Protein AF-A0A383WKP7-F1 (afdb_monomer_lite)

Radius of gyration: 36.88 Å; chains: 1; bounding box: 105×113×104 Å

Structure (mmCIF, N/CA/C/O backbone):
data_AF-A0A383WKP7-F1
#
_entry.id   AF-A0A383WKP7-F1
#
loop_
_atom_site.group_PDB
_atom_site.id
_atom_site.type_symbol
_atom_site.label_atom_id
_atom_site.label_alt_id
_atom_site.label_comp_id
_atom_site.label_asym_id
_atom_site.label_entity_id
_atom_site.label_seq_id
_atom_site.pdbx_PDB_ins_code
_atom_site.Cartn_x
_atom_site.Cartn_y
_atom_site.Cartn_z
_atom_site.occupancy
_atom_site.B_iso_or_equiv
_atom_site.auth_seq_id
_atom_site.auth_comp_id
_atom_site.auth_asym_id
_atom_site.auth_atom_id
_atom_site.pdbx_PDB_model_num
ATOM 1 N N . MET A 1 1 ? -9.326 -21.204 -41.877 1.00 40.56 1 MET A N 1
ATOM 2 C CA . MET A 1 1 ? -9.369 -21.377 -40.405 1.00 40.56 1 MET A CA 1
ATOM 3 C C . MET A 1 1 ? -8.058 -21.864 -39.763 1.00 40.56 1 MET A C 1
ATOM 5 O O . MET A 1 1 ? -8.005 -21.895 -38.547 1.00 40.56 1 MET A O 1
ATOM 9 N N . LYS A 1 2 ? -6.982 -22.193 -40.506 1.00 33.50 2 LYS A N 1
ATOM 10 C CA . LYS A 1 2 ? -5.657 -22.497 -39.907 1.00 33.50 2 LYS A CA 1
ATOM 11 C C . LYS A 1 2 ? -4.725 -21.278 -39.758 1.00 33.50 2 LYS A C 1
ATOM 13 O O . LYS A 1 2 ? -3.767 -21.356 -39.006 1.00 33.50 2 LYS A O 1
ATOM 18 N N . ALA A 1 3 ? -5.029 -20.160 -40.424 1.00 31.83 3 ALA A N 1
ATOM 19 C CA . ALA A 1 3 ? -4.206 -18.945 -40.403 1.00 31.83 3 ALA A CA 1
ATOM 20 C C . ALA A 1 3 ? -4.342 -18.105 -39.116 1.00 31.83 3 ALA A C 1
ATOM 22 O O . ALA A 1 3 ? -3.461 -17.318 -38.825 1.00 31.83 3 ALA A O 1
ATOM 23 N N . THR A 1 4 ? -5.393 -18.296 -38.312 1.00 40.47 4 THR A N 1
ATOM 24 C CA . THR A 1 4 ? -5.644 -17.479 -37.10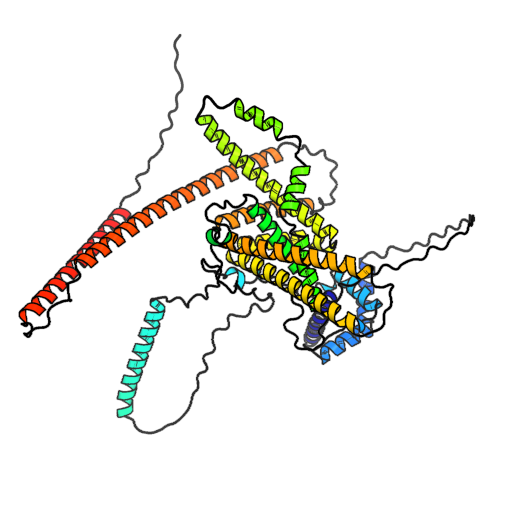8 1.00 40.47 4 THR A CA 1
ATOM 25 C C . THR A 1 4 ? -4.947 -17.994 -35.847 1.00 40.47 4 THR A C 1
ATOM 27 O O . THR A 1 4 ? -4.877 -17.278 -34.858 1.00 40.47 4 THR A O 1
ATOM 30 N N . ARG A 1 5 ? -4.438 -19.235 -35.850 1.00 39.25 5 ARG A N 1
ATOM 31 C CA . ARG A 1 5 ? -3.786 -19.833 -34.672 1.00 39.25 5 ARG A CA 1
ATOM 32 C C . ARG A 1 5 ? -2.293 -19.498 -34.595 1.00 39.25 5 ARG A C 1
ATOM 34 O O . ARG A 1 5 ? -1.808 -19.206 -33.513 1.00 39.25 5 ARG A O 1
ATOM 41 N N . ALA A 1 6 ? -1.611 -19.472 -35.742 1.00 36.59 6 ALA A N 1
ATOM 42 C CA . ALA A 1 6 ? -0.214 -19.039 -35.833 1.00 36.59 6 ALA A CA 1
ATOM 43 C C . ALA A 1 6 ? -0.058 -17.544 -35.502 1.00 36.59 6 ALA A C 1
ATOM 45 O O . ALA A 1 6 ? 0.898 -17.154 -34.843 1.00 36.59 6 ALA A O 1
ATOM 46 N N . ASP A 1 7 ? -1.046 -16.736 -35.892 1.00 43.38 7 ASP A N 1
ATOM 47 C CA . ASP A 1 7 ? -1.093 -15.300 -35.598 1.00 43.38 7 ASP A CA 1
ATOM 48 C C . ASP A 1 7 ? -1.329 -15.038 -34.098 1.00 43.38 7 ASP A C 1
ATOM 50 O O . ASP A 1 7 ? -0.705 -14.167 -33.497 1.00 43.38 7 ASP A O 1
ATOM 54 N N . ALA A 1 8 ? -2.164 -15.860 -33.449 1.00 43.72 8 ALA A N 1
ATOM 55 C CA . ALA A 1 8 ? -2.389 -15.799 -32.005 1.00 43.72 8 ALA A CA 1
ATOM 56 C C . ALA A 1 8 ? -1.142 -16.205 -31.198 1.00 43.72 8 ALA A C 1
ATOM 58 O O . ALA A 1 8 ? -0.830 -15.554 -30.205 1.00 43.72 8 ALA A O 1
ATOM 59 N N . GLU A 1 9 ? -0.408 -17.233 -31.637 1.00 46.22 9 GLU A N 1
ATOM 60 C CA . GLU A 1 9 ? 0.849 -17.651 -31.001 1.00 46.22 9 GLU A CA 1
ATOM 61 C C . GLU A 1 9 ? 1.941 -16.586 -31.176 1.00 46.22 9 GLU A C 1
ATOM 63 O O . GLU A 1 9 ? 2.545 -16.184 -30.186 1.00 46.22 9 GLU A O 1
ATOM 68 N N . GLN A 1 10 ? 2.125 -16.030 -32.381 1.00 45.12 10 GLN A N 1
ATOM 69 C CA . GLN A 1 10 ? 3.071 -14.928 -32.606 1.00 45.12 10 GLN A CA 1
ATOM 70 C C . GLN A 1 10 ? 2.718 -13.674 -31.797 1.00 45.12 10 GLN A C 1
ATOM 72 O O . GLN A 1 10 ? 3.609 -13.052 -31.220 1.00 45.12 10 GLN A O 1
ATOM 77 N N . THR A 1 11 ? 1.431 -13.335 -31.692 1.00 47.03 11 THR A N 1
ATOM 78 C CA . THR A 1 11 ? 0.949 -12.212 -30.872 1.00 47.03 11 THR A CA 1
ATOM 79 C C . THR A 1 11 ? 1.219 -12.458 -29.389 1.00 47.03 11 THR A C 1
ATOM 81 O O . THR A 1 11 ? 1.762 -11.588 -28.712 1.00 47.03 11 THR A O 1
ATOM 84 N N . GLN A 1 12 ? 0.912 -13.658 -28.882 1.00 51.59 12 GLN A N 1
ATOM 85 C CA . GLN A 1 12 ? 1.148 -14.039 -27.485 1.00 51.59 12 GLN A CA 1
ATOM 86 C C . GLN A 1 12 ? 2.639 -14.050 -27.137 1.00 51.59 12 GLN A C 1
ATOM 88 O O . GLN A 1 12 ? 3.029 -13.777 -26.005 1.00 51.59 12 GLN A O 1
ATOM 93 N N . GLN A 1 13 ? 3.480 -14.346 -28.117 1.00 49.84 13 GLN A N 1
ATOM 94 C CA . GLN A 1 13 ? 4.916 -14.409 -27.946 1.00 49.84 13 GLN A CA 1
ATOM 95 C C . GLN A 1 13 ? 5.560 -13.027 -28.020 1.00 49.84 13 GLN A C 1
ATOM 97 O O . GLN A 1 13 ? 6.364 -12.696 -27.155 1.00 49.84 13 GLN A O 1
ATOM 102 N N . MET A 1 14 ? 5.128 -12.185 -28.963 1.00 48.84 14 MET A N 1
ATOM 103 C CA . MET A 1 14 ? 5.460 -10.762 -29.013 1.00 48.84 14 MET A CA 1
ATOM 104 C C . MET A 1 14 ? 5.082 -10.065 -27.697 1.00 48.84 14 MET A C 1
ATOM 106 O O . MET A 1 14 ? 5.882 -9.285 -27.182 1.00 48.84 14 MET A O 1
ATOM 110 N N . MET A 1 15 ? 3.954 -10.441 -27.073 1.00 50.56 15 MET A N 1
ATOM 111 C CA . MET A 1 15 ? 3.582 -9.917 -25.755 1.00 50.56 15 MET A CA 1
ATOM 112 C C . MET A 1 15 ? 4.623 -10.180 -24.665 1.00 50.56 15 MET A C 1
ATOM 114 O O . MET A 1 15 ? 4.900 -9.320 -23.831 1.00 50.56 15 MET A O 1
ATOM 118 N N . ARG A 1 16 ? 5.235 -11.368 -24.667 1.00 56.25 16 ARG A N 1
ATOM 119 C CA . ARG A 1 16 ? 6.228 -11.746 -23.651 1.00 56.25 16 ARG A CA 1
ATOM 120 C C . ARG A 1 16 ? 7.567 -11.043 -23.838 1.00 56.25 16 ARG A C 1
ATOM 122 O O . ARG A 1 16 ? 8.306 -10.904 -22.868 1.00 56.25 16 ARG A O 1
ATOM 129 N N . ILE A 1 17 ? 7.901 -10.641 -25.065 1.00 53.47 17 ILE A N 1
ATOM 130 C CA . ILE A 1 17 ? 9.119 -9.873 -25.367 1.00 53.47 17 ILE A CA 1
ATOM 131 C C . ILE A 1 17 ? 8.950 -8.432 -24.883 1.00 53.47 17 ILE A C 1
ATOM 133 O O . ILE A 1 17 ? 9.816 -7.889 -24.204 1.00 53.47 17 ILE A O 1
ATOM 137 N N . LEU A 1 18 ? 7.799 -7.833 -25.182 1.00 50.62 18 LEU A N 1
ATOM 138 C CA . LEU A 1 18 ? 7.511 -6.437 -24.868 1.00 50.62 18 LEU A CA 1
ATOM 139 C C . LEU A 1 18 ? 7.322 -6.197 -23.367 1.00 50.62 18 LEU A C 1
ATOM 141 O O . LEU A 1 18 ? 7.788 -5.177 -22.865 1.00 50.62 18 LEU A O 1
ATOM 145 N N . LYS A 1 19 ? 6.704 -7.147 -22.641 1.00 52.16 19 LYS A N 1
ATOM 146 C CA . LYS A 1 19 ? 6.521 -7.047 -21.181 1.00 52.16 19 LYS A CA 1
ATOM 147 C C . LYS A 1 19 ? 7.882 -6.918 -20.489 1.00 52.16 19 LYS A C 1
ATOM 149 O O . LYS A 1 19 ? 8.056 -6.090 -19.607 1.00 52.16 19 LYS A O 1
ATOM 154 N N . ARG A 1 20 ? 8.868 -7.673 -20.980 1.00 52.56 20 ARG A N 1
ATOM 155 C CA . ARG A 1 20 ? 10.214 -7.755 -20.399 1.00 52.56 20 ARG A CA 1
ATOM 156 C C . ARG A 1 20 ? 11.150 -6.623 -20.806 1.00 52.56 20 ARG A C 1
ATOM 158 O O . ARG A 1 20 ? 12.014 -6.245 -20.030 1.00 52.56 20 ARG A O 1
ATOM 165 N N . LEU A 1 21 ? 10.949 -6.043 -21.985 1.00 48.88 21 LEU A N 1
ATOM 166 C CA . LEU A 1 21 ? 11.633 -4.815 -22.398 1.00 48.88 21 LEU A CA 1
ATOM 167 C C . LEU A 1 21 ? 11.246 -3.609 -21.537 1.00 48.88 21 LEU A C 1
ATOM 169 O O . LEU A 1 21 ? 12.100 -2.794 -21.203 1.00 48.88 21 LEU A O 1
ATOM 173 N N . HIS A 1 22 ? 9.971 -3.516 -21.156 1.00 49.91 22 HIS A N 1
ATOM 174 C CA . HIS A 1 22 ? 9.488 -2.465 -20.262 1.00 49.91 22 HIS A CA 1
ATOM 175 C C . HIS A 1 22 ? 10.091 -2.592 -18.851 1.00 49.91 22 HIS A C 1
ATOM 177 O O . HIS A 1 22 ? 10.490 -1.594 -18.264 1.00 49.91 22 HIS A O 1
ATOM 183 N N . GLU A 1 23 ? 10.259 -3.821 -18.354 1.00 50.38 23 GLU A N 1
ATOM 184 C CA . GLU A 1 23 ? 10.885 -4.120 -17.054 1.00 50.38 23 GLU A CA 1
ATOM 185 C C . GLU A 1 23 ? 12.401 -3.814 -17.007 1.00 50.38 23 GLU A C 1
ATOM 187 O O . GLU A 1 23 ? 12.974 -3.721 -15.924 1.00 50.38 23 GLU A O 1
ATOM 192 N N . GLN A 1 24 ? 13.066 -3.643 -18.158 1.00 49.78 24 GLN A N 1
ATOM 193 C CA . GLN A 1 24 ? 14.519 -3.427 -18.258 1.00 49.78 24 GLN A CA 1
ATOM 194 C C . GLN A 1 24 ? 14.934 -1.974 -18.580 1.00 49.78 24 GLN A C 1
ATOM 196 O O . GLN A 1 24 ? 16.119 -1.655 -18.504 1.00 49.78 24 GLN A O 1
ATOM 201 N N . GLY A 1 25 ? 13.995 -1.085 -18.927 1.00 44.09 25 GLY A N 1
ATOM 202 C CA . GLY A 1 25 ? 14.273 0.261 -19.461 1.00 44.09 25 GLY A CA 1
ATOM 203 C C . GLY A 1 25 ? 14.543 1.390 -18.449 1.00 44.09 25 GLY A C 1
ATOM 204 O O . GLY A 1 25 ? 14.561 2.548 -18.850 1.00 44.09 25 GLY A O 1
ATOM 205 N N . GLY A 1 26 ? 14.741 1.103 -17.158 1.00 40.94 26 GLY A N 1
ATOM 206 C CA . GLY A 1 26 ? 14.854 2.118 -16.089 1.00 40.94 26 GLY A CA 1
ATOM 207 C C . GLY A 1 26 ? 16.195 2.864 -15.959 1.00 40.94 26 GLY A C 1
ATOM 208 O O . GLY A 1 26 ? 16.378 3.622 -15.011 1.00 40.94 26 GLY A O 1
ATOM 209 N N . LEU A 1 27 ? 17.152 2.676 -16.869 1.00 49.94 27 LEU A N 1
ATOM 210 C CA . LEU A 1 27 ? 18.504 3.234 -16.747 1.00 49.94 27 LEU A CA 1
ATOM 211 C C . LEU A 1 27 ? 18.826 4.172 -17.909 1.00 49.94 27 LEU A C 1
ATOM 213 O O . LEU A 1 27 ? 19.258 3.694 -18.949 1.00 49.94 27 LEU A O 1
ATOM 217 N N . GLU A 1 28 ? 18.703 5.488 -17.692 1.00 44.12 28 GLU A N 1
ATOM 218 C CA . GLU A 1 28 ? 19.678 6.471 -18.192 1.00 44.12 28 GLU A CA 1
ATOM 219 C C . GLU A 1 28 ? 19.448 7.883 -17.621 1.00 44.12 28 GLU A C 1
ATOM 221 O O . GLU A 1 28 ? 18.592 8.639 -18.067 1.00 44.12 28 GLU A O 1
ATOM 226 N N . ASP A 1 29 ? 20.298 8.263 -16.662 1.00 41.41 29 ASP A N 1
ATOM 227 C CA . ASP A 1 29 ? 20.628 9.660 -16.366 1.00 41.41 29 ASP A CA 1
ATOM 228 C C . ASP A 1 29 ? 22.160 9.755 -16.271 1.00 41.41 29 ASP A C 1
ATOM 230 O O . ASP A 1 29 ? 22.778 9.842 -15.208 1.00 41.41 29 ASP A O 1
ATOM 234 N N . GLN A 1 30 ? 22.808 9.612 -17.428 1.00 44.53 30 GLN A N 1
ATOM 235 C CA . GLN A 1 30 ? 24.245 9.818 -17.586 1.00 44.53 30 GLN A CA 1
ATOM 236 C C . GLN A 1 30 ? 24.473 10.985 -18.550 1.00 44.53 30 GLN A C 1
ATOM 238 O O . GLN A 1 30 ? 25.020 10.834 -19.641 1.00 44.53 30 GLN A O 1
ATOM 243 N N . GLN A 1 31 ? 24.041 12.184 -18.138 1.00 39.03 31 GLN A N 1
ATOM 244 C CA . GLN A 1 31 ? 24.441 13.406 -18.827 1.00 39.03 31 GLN A CA 1
ATOM 245 C C . GLN A 1 31 ? 25.929 13.679 -18.618 1.00 39.03 31 GLN A C 1
ATOM 247 O O . GLN A 1 31 ? 26.456 13.835 -17.516 1.00 39.03 31 GLN A O 1
ATOM 252 N N . GLN A 1 32 ? 26.583 13.709 -19.768 1.00 39.31 32 GLN A N 1
ATOM 253 C CA . GLN A 1 32 ? 27.992 13.901 -19.998 1.00 39.31 32 GLN A CA 1
ATOM 254 C C . GLN A 1 32 ? 28.460 15.278 -19.524 1.00 39.31 32 GLN A C 1
ATOM 256 O O . GLN A 1 32 ? 27.892 16.321 -19.851 1.00 39.31 32 GLN A O 1
ATOM 261 N N . HIS A 1 33 ? 29.595 15.259 -18.831 1.00 33.72 33 HIS A N 1
ATOM 262 C CA . HIS A 1 33 ? 30.528 16.371 -18.755 1.00 33.72 33 HIS A CA 1
ATOM 263 C C . HIS A 1 33 ? 30.828 16.898 -20.168 1.00 33.72 33 HIS A C 1
ATOM 265 O O . HIS A 1 33 ? 31.503 16.236 -20.956 1.00 33.72 33 HIS A O 1
ATOM 271 N N . ARG A 1 34 ? 30.370 18.114 -20.467 1.00 33.56 34 ARG A N 1
ATOM 272 C CA . ARG A 1 34 ? 30.856 18.911 -21.596 1.00 33.56 34 ARG A CA 1
ATOM 273 C C . ARG A 1 34 ? 32.040 19.754 -21.101 1.00 33.56 34 ARG A C 1
ATOM 275 O O . ARG A 1 34 ? 31.866 20.462 -20.108 1.00 33.56 34 ARG A O 1
ATOM 282 N N . PRO A 1 35 ? 33.235 19.686 -21.709 1.00 41.59 35 PRO A N 1
ATOM 283 C CA . PRO A 1 35 ? 34.255 20.691 -21.472 1.00 41.59 35 PRO A CA 1
ATOM 284 C C . PRO A 1 35 ? 33.890 21.953 -22.260 1.00 41.59 35 PRO A C 1
ATOM 286 O O . PRO A 1 35 ? 33.560 21.887 -23.445 1.00 41.59 35 PRO A O 1
ATOM 289 N N . ASP A 1 36 ? 33.922 23.085 -21.563 1.00 42.41 36 ASP A N 1
ATOM 290 C CA . ASP A 1 36 ? 33.843 24.414 -22.150 1.00 42.41 36 ASP A CA 1
ATOM 291 C C . ASP A 1 36 ? 35.024 24.621 -23.096 1.00 42.41 36 ASP A C 1
ATOM 293 O O . ASP A 1 36 ? 36.178 24.564 -22.670 1.00 42.41 36 ASP A O 1
ATOM 297 N N . ASP A 1 37 ? 34.728 24.912 -24.360 1.00 41.09 37 ASP A N 1
ATOM 298 C CA . ASP A 1 37 ? 35.684 25.543 -25.254 1.00 41.09 37 ASP A CA 1
ATOM 299 C C . ASP A 1 37 ? 35.073 26.782 -25.900 1.00 41.09 37 ASP A C 1
ATOM 301 O O . ASP A 1 37 ? 33.884 26.872 -26.215 1.00 41.09 37 ASP A O 1
ATOM 305 N N . SER A 1 38 ? 35.938 27.778 -25.997 1.00 49.09 38 SER A N 1
ATOM 306 C CA . SER A 1 38 ? 35.622 29.189 -26.132 1.00 49.09 38 SER A CA 1
ATOM 307 C C . SER A 1 38 ? 35.636 29.639 -27.596 1.00 49.09 38 SER A C 1
ATOM 309 O O . SER A 1 38 ? 36.476 29.198 -28.369 1.00 49.09 38 SER A O 1
ATOM 311 N N . SER A 1 39 ? 34.812 30.648 -27.896 1.00 44.66 39 SER A N 1
ATOM 312 C CA . SER A 1 39 ? 35.064 31.718 -28.881 1.00 44.66 39 SER A CA 1
ATOM 313 C C . SER A 1 39 ? 35.123 31.371 -30.379 1.00 44.66 39 SER A C 1
ATOM 315 O O . SER A 1 39 ? 36.125 30.872 -30.871 1.00 44.66 39 SER A O 1
ATOM 317 N N . SER A 1 40 ? 34.152 31.874 -31.154 1.00 41.34 40 SER A N 1
ATOM 318 C CA . SER A 1 40 ? 34.444 32.580 -32.417 1.00 41.34 40 SER A CA 1
ATOM 319 C C . SER A 1 40 ? 33.223 33.340 -32.938 1.00 41.34 40 SER A C 1
ATOM 321 O O . SER A 1 40 ? 32.157 32.780 -33.170 1.00 41.34 40 SER A O 1
ATOM 323 N N . SER A 1 41 ? 33.433 34.632 -33.161 1.00 46.44 41 SER A N 1
ATOM 324 C CA . SER A 1 41 ? 32.618 35.564 -33.936 1.00 46.44 41 SER A CA 1
ATOM 325 C C . SER A 1 41 ? 32.352 35.103 -35.374 1.00 46.44 41 SER A C 1
ATOM 327 O O . SER A 1 41 ? 33.246 34.552 -36.014 1.00 46.44 41 SER A O 1
ATOM 329 N N . GLY A 1 42 ? 31.185 35.458 -35.916 1.00 41.72 42 GLY A N 1
ATOM 330 C CA . GLY A 1 42 ? 30.880 35.330 -37.342 1.00 41.72 42 GLY A CA 1
ATOM 331 C C . GLY A 1 42 ? 29.544 35.972 -37.700 1.00 41.72 42 GLY A C 1
ATOM 332 O O . GLY A 1 42 ? 28.505 35.330 -37.637 1.00 41.72 42 GLY A O 1
ATOM 333 N N . VAL A 1 43 ? 29.588 37.259 -38.042 1.00 49.12 43 VAL A N 1
ATOM 334 C CA . VAL A 1 43 ? 28.499 38.004 -38.687 1.00 49.12 43 VAL A CA 1
ATOM 335 C C . VAL A 1 43 ? 28.397 37.530 -40.139 1.00 49.12 43 VAL A C 1
ATOM 337 O O . VAL A 1 43 ? 29.406 37.535 -40.840 1.00 49.12 43 VAL A O 1
ATOM 340 N N . GLY A 1 44 ? 27.198 37.162 -40.590 1.00 41.53 44 GLY A N 1
ATOM 341 C CA . GLY A 1 44 ? 26.923 36.820 -41.985 1.00 41.53 44 GLY A CA 1
ATOM 342 C C . GLY A 1 44 ? 25.427 36.670 -42.243 1.00 41.53 44 GLY A C 1
ATOM 343 O O . GLY A 1 44 ? 24.846 35.637 -41.931 1.00 41.53 44 GLY A O 1
ATOM 344 N N . SER A 1 45 ? 24.822 37.735 -42.771 1.00 48.62 45 SER A N 1
ATOM 345 C CA . SER A 1 45 ? 23.519 37.724 -43.442 1.00 48.62 45 SER A CA 1
ATOM 346 C C . SER A 1 45 ? 23.613 36.997 -44.782 1.00 48.62 45 SER A C 1
ATOM 348 O O . SER A 1 45 ? 24.619 37.179 -45.456 1.00 48.62 45 SER A O 1
ATOM 350 N N . GLU A 1 46 ? 22.550 36.280 -45.157 1.00 44.81 46 GLU A N 1
ATOM 351 C CA . GLU A 1 46 ? 22.033 35.986 -46.517 1.00 44.81 46 GLU A CA 1
ATOM 352 C C . GLU A 1 46 ? 20.927 34.929 -46.316 1.00 44.81 46 GLU A C 1
ATOM 354 O O . GLU A 1 46 ? 21.187 33.817 -45.871 1.00 44.81 46 GLU A O 1
ATOM 359 N N . ASP A 1 47 ? 19.659 35.326 -46.211 1.00 49.50 47 ASP A N 1
ATOM 360 C CA . ASP A 1 47 ? 18.694 35.489 -47.312 1.00 49.50 47 ASP A CA 1
ATOM 361 C C . ASP A 1 47 ? 18.680 34.299 -48.288 1.00 49.50 47 ASP A C 1
ATOM 363 O O . ASP A 1 47 ? 19.602 34.088 -49.071 1.00 49.50 47 ASP A O 1
ATOM 367 N N . GLY A 1 48 ? 17.619 33.497 -48.194 1.00 43.91 48 GLY A N 1
ATOM 368 C CA . GLY A 1 48 ? 17.474 32.222 -48.890 1.00 43.91 48 GLY A CA 1
ATOM 369 C C . GLY A 1 48 ? 16.171 31.532 -48.507 1.00 43.91 48 GLY A C 1
ATOM 370 O O . GLY A 1 48 ? 16.169 30.477 -47.882 1.00 43.91 48 GLY A O 1
ATOM 371 N N . SER A 1 49 ? 15.052 32.179 -48.836 1.00 52.31 49 SER A N 1
ATOM 372 C CA . SER A 1 49 ? 13.714 31.589 -48.769 1.00 52.31 49 SER A CA 1
ATOM 373 C C . SER A 1 49 ? 13.560 30.493 -49.828 1.00 52.31 49 SER A C 1
ATOM 375 O O . SER A 1 49 ? 13.312 30.798 -50.991 1.00 52.31 49 SER A O 1
ATOM 377 N N . GLU A 1 50 ? 13.606 29.228 -49.418 1.00 44.09 50 GLU A N 1
ATOM 378 C CA . GLU A 1 50 ? 12.931 28.139 -50.128 1.00 44.09 50 GLU A CA 1
ATOM 379 C C . GLU A 1 50 ? 11.977 27.442 -49.158 1.00 44.09 50 GLU A C 1
ATOM 381 O O . GLU A 1 50 ? 12.365 26.678 -48.277 1.00 44.09 50 GLU A O 1
ATOM 386 N N . ALA A 1 51 ? 10.694 27.768 -49.309 1.00 48.56 51 ALA A N 1
ATOM 387 C CA . ALA A 1 51 ? 9.586 27.117 -48.634 1.00 48.56 51 ALA A CA 1
ATOM 388 C C . ALA A 1 51 ? 9.428 25.687 -49.176 1.00 48.56 51 ALA A C 1
ATOM 390 O O . ALA A 1 51 ? 8.625 25.423 -50.073 1.00 48.56 51 ALA A O 1
ATOM 391 N N . GLY A 1 52 ? 10.210 24.760 -48.626 1.00 42.09 52 GLY A N 1
ATOM 392 C CA . GLY A 1 52 ? 9.919 23.337 -48.676 1.00 42.09 52 GLY A CA 1
ATOM 393 C C . GLY A 1 52 ? 8.737 23.055 -47.757 1.00 42.09 52 GLY A C 1
ATOM 394 O O . GLY A 1 52 ? 8.874 23.059 -46.540 1.00 42.09 52 GLY A O 1
ATOM 395 N N . SER A 1 53 ? 7.561 22.858 -48.348 1.00 47.53 53 SER A N 1
ATOM 396 C CA . SER A 1 53 ? 6.379 22.325 -47.675 1.00 47.53 53 SER A CA 1
ATOM 397 C C . SER A 1 53 ? 6.665 20.879 -47.259 1.00 47.53 53 SER A C 1
ATOM 399 O O . SER A 1 53 ? 6.251 19.943 -47.944 1.00 47.53 53 SER A O 1
ATOM 401 N N . GLU A 1 54 ? 7.386 20.692 -46.155 1.00 47.16 54 GLU A N 1
ATOM 402 C CA . GLU A 1 54 ? 7.365 19.446 -45.398 1.00 47.16 54 GLU A CA 1
ATOM 403 C C . GLU A 1 54 ? 5.929 19.281 -44.906 1.00 47.16 54 GLU A C 1
ATOM 405 O O . GLU A 1 54 ? 5.490 19.926 -43.955 1.00 47.16 54 GLU A O 1
ATOM 410 N N . GLY A 1 55 ? 5.142 18.521 -45.668 1.00 50.91 55 GLY A N 1
ATOM 411 C CA . GLY A 1 55 ? 3.795 18.170 -45.266 1.00 50.91 55 GLY A CA 1
ATOM 412 C C . GLY A 1 55 ? 3.896 17.507 -43.906 1.00 50.91 55 GLY A C 1
ATOM 413 O O . GLY A 1 55 ? 4.576 16.491 -43.783 1.00 50.91 55 GLY A O 1
ATOM 414 N N . GLU A 1 56 ? 3.250 18.100 -42.903 1.00 48.72 56 GLU A N 1
ATOM 415 C CA . GLU A 1 56 ? 2.971 17.444 -41.634 1.00 48.72 56 GLU A CA 1
ATOM 416 C C . GLU A 1 56 ? 2.265 16.126 -41.960 1.00 48.72 56 GLU A C 1
ATOM 418 O O . GLU A 1 56 ? 1.050 16.068 -42.173 1.00 48.72 56 GLU A O 1
ATOM 423 N N . GLU A 1 57 ? 3.046 15.054 -42.076 1.00 53.38 57 GLU A N 1
ATOM 424 C CA . GLU A 1 57 ? 2.534 13.702 -42.086 1.00 53.38 57 GLU A CA 1
ATOM 425 C C . GLU A 1 57 ? 1.843 13.530 -40.740 1.00 53.38 57 GLU A C 1
ATOM 427 O O . GLU A 1 57 ? 2.479 13.370 -39.698 1.00 53.38 57 GLU A O 1
ATOM 432 N N . GLY A 1 58 ? 0.515 13.664 -40.756 1.00 53.31 58 GLY A N 1
ATOM 433 C CA . GLY A 1 58 ? -0.291 13.564 -39.553 1.00 53.31 58 GLY A CA 1
ATOM 434 C C . GLY A 1 58 ? 0.025 12.269 -38.794 1.00 53.31 58 GLY A C 1
ATOM 435 O O . GLY A 1 58 ? 0.467 11.288 -39.396 1.00 53.31 58 GLY A O 1
ATOM 436 N N . PRO A 1 59 ? -0.250 12.211 -37.482 1.00 55.22 59 PRO A N 1
ATOM 437 C CA . PRO A 1 59 ? 0.159 11.112 -36.595 1.00 55.22 59 PRO A CA 1
ATOM 438 C C . PRO A 1 59 ? -0.241 9.704 -37.084 1.00 55.22 59 PRO A C 1
ATOM 440 O O . PRO A 1 59 ? 0.384 8.711 -36.718 1.00 55.22 59 PRO A O 1
ATOM 443 N N . ALA A 1 60 ? -1.246 9.603 -37.960 1.00 55.41 60 ALA A N 1
ATOM 444 C CA . ALA A 1 60 ? -1.644 8.363 -38.622 1.00 55.41 60 ALA A CA 1
ATOM 445 C C . ALA A 1 60 ? -0.635 7.843 -39.676 1.00 55.41 60 ALA A C 1
ATOM 447 O O . ALA A 1 60 ? -0.477 6.630 -39.811 1.00 55.41 60 ALA A O 1
ATOM 448 N N . ALA A 1 61 ? 0.057 8.720 -40.411 1.00 61.72 61 ALA A N 1
ATOM 449 C CA . ALA A 1 61 ? 1.063 8.339 -41.409 1.00 61.72 61 ALA A CA 1
ATOM 450 C C . ALA A 1 61 ? 2.365 7.856 -40.743 1.00 61.72 61 ALA A C 1
ATOM 452 O O . ALA A 1 61 ? 2.880 6.794 -41.102 1.00 61.72 61 ALA A O 1
ATOM 453 N N . ALA A 1 62 ? 2.804 8.540 -39.679 1.00 61.84 62 ALA A N 1
ATOM 454 C CA . ALA A 1 62 ? 3.916 8.094 -38.837 1.00 61.84 62 ALA A CA 1
ATOM 455 C C . ALA A 1 62 ? 3.653 6.706 -38.210 1.00 61.84 62 ALA A C 1
ATOM 457 O O . ALA A 1 62 ? 4.547 5.859 -38.157 1.00 61.84 62 ALA A O 1
ATOM 458 N N . ALA A 1 63 ? 2.406 6.423 -37.808 1.00 59.78 63 ALA A N 1
ATOM 459 C CA . ALA A 1 63 ? 2.005 5.116 -37.284 1.00 59.78 63 ALA A CA 1
ATOM 460 C C . ALA A 1 63 ? 2.079 3.994 -38.343 1.00 59.78 63 ALA A C 1
ATOM 462 O O . ALA A 1 63 ? 2.595 2.908 -38.065 1.00 59.78 63 ALA A O 1
ATOM 463 N N . ALA A 1 64 ? 1.628 4.246 -39.575 1.00 72.31 64 ALA A N 1
ATOM 464 C CA . ALA A 1 64 ? 1.711 3.263 -40.662 1.00 72.31 64 ALA A CA 1
ATOM 465 C C . ALA A 1 64 ? 3.166 2.934 -41.055 1.00 72.31 64 ALA A C 1
ATOM 467 O O . ALA A 1 64 ? 3.478 1.791 -41.402 1.00 72.31 64 ALA A O 1
ATOM 468 N N . GLY A 1 65 ? 4.073 3.914 -40.958 1.00 77.56 65 GLY A N 1
ATOM 469 C CA . GLY A 1 65 ? 5.507 3.704 -41.168 1.00 77.56 65 GLY A CA 1
ATOM 470 C C . GLY A 1 65 ? 6.130 2.737 -40.156 1.00 77.56 65 GLY A C 1
ATOM 471 O O . GLY A 1 65 ? 7.022 1.963 -40.505 1.00 77.56 65 GLY A O 1
ATOM 472 N N . LEU A 1 66 ? 5.621 2.723 -38.923 1.00 72.06 66 LEU A N 1
ATOM 473 C CA . LEU A 1 66 ? 6.191 1.951 -37.822 1.00 72.06 66 LEU A CA 1
ATOM 474 C C . LEU A 1 66 ? 5.800 0.466 -37.833 1.00 72.06 66 LEU A C 1
ATOM 476 O O . LEU A 1 66 ? 6.659 -0.378 -37.590 1.00 72.06 66 LEU A O 1
ATOM 480 N N . ASP A 1 67 ? 4.565 0.119 -38.212 1.00 75.62 67 ASP A N 1
ATOM 481 C CA . ASP A 1 67 ? 4.172 -1.295 -38.398 1.00 75.62 67 ASP A CA 1
ATOM 482 C C . ASP A 1 67 ? 4.933 -1.924 -39.564 1.00 75.62 67 ASP A C 1
ATOM 484 O O . ASP A 1 67 ? 5.394 -3.065 -39.506 1.00 75.62 67 ASP A O 1
ATOM 488 N N . 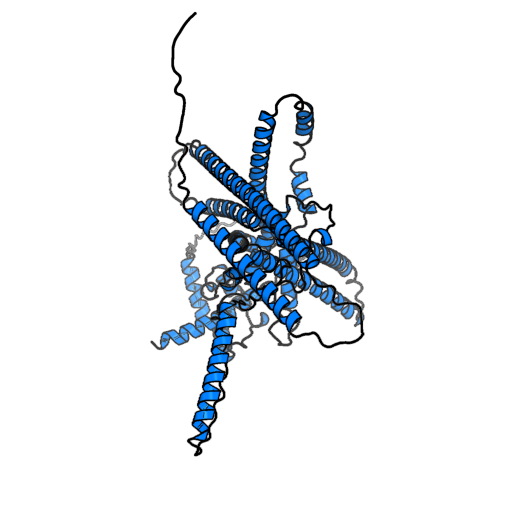LYS A 1 68 ? 5.105 -1.139 -40.632 1.00 85.25 68 LYS A N 1
ATOM 489 C CA . LYS A 1 68 ? 5.911 -1.529 -41.782 1.00 85.25 68 LYS A CA 1
ATOM 490 C C . LYS A 1 68 ? 7.370 -1.736 -41.379 1.00 85.25 68 LYS A C 1
ATOM 492 O O . LYS A 1 68 ? 7.982 -2.690 -41.847 1.00 85.25 68 LYS A O 1
ATOM 497 N N . TRP A 1 69 ? 7.907 -0.892 -40.499 1.00 87.31 69 TRP A N 1
ATOM 498 C CA . TRP A 1 69 ? 9.254 -1.059 -39.961 1.00 87.31 69 TRP A CA 1
ATOM 499 C C . TRP A 1 69 ? 9.377 -2.319 -39.094 1.00 87.31 69 TRP A C 1
ATOM 501 O O . TRP A 1 69 ? 10.288 -3.102 -39.334 1.00 87.31 69 TRP A O 1
ATOM 511 N N . LEU A 1 70 ? 8.447 -2.581 -38.164 1.00 81.19 70 LEU A N 1
ATOM 512 C CA . LEU A 1 70 ? 8.452 -3.808 -37.347 1.00 81.19 70 LEU A CA 1
ATOM 513 C C . LEU A 1 70 ? 8.408 -5.068 -38.218 1.00 81.19 70 LEU A C 1
ATOM 515 O O . LEU A 1 70 ? 9.166 -6.008 -37.994 1.00 81.19 70 LEU A O 1
ATOM 519 N N . ALA A 1 71 ? 7.564 -5.065 -39.253 1.00 82.94 71 ALA A N 1
ATOM 520 C CA . ALA A 1 71 ? 7.474 -6.168 -40.203 1.00 82.94 71 ALA A CA 1
ATOM 521 C C . ALA A 1 71 ? 8.754 -6.345 -41.037 1.00 82.94 71 ALA A C 1
ATOM 523 O O . ALA A 1 71 ? 9.028 -7.449 -41.503 1.00 82.94 71 ALA A O 1
ATOM 524 N N . GLN A 1 72 ? 9.531 -5.279 -41.243 1.00 90.19 72 GLN A N 1
ATOM 525 C CA . GLN A 1 72 ? 10.751 -5.287 -42.055 1.00 90.19 72 GLN A CA 1
ATOM 526 C C . GLN A 1 72 ? 12.036 -5.421 -41.236 1.00 90.19 72 GLN A C 1
ATOM 528 O O . GLN A 1 72 ? 13.070 -5.738 -41.818 1.00 90.19 72 GLN A O 1
ATOM 533 N N . SER A 1 73 ? 11.988 -5.204 -39.920 1.00 91.25 73 SER A N 1
ATOM 534 C CA . SER A 1 73 ? 13.156 -5.271 -39.047 1.00 91.25 73 SER A CA 1
ATOM 535 C C . SER A 1 73 ? 13.619 -6.727 -38.905 1.00 91.25 73 SER A C 1
ATOM 537 O O . SER A 1 73 ? 12.925 -7.538 -38.282 1.00 91.25 73 SER A O 1
ATOM 539 N N . PRO A 1 74 ? 14.784 -7.098 -39.474 1.00 90.69 74 PRO A N 1
ATOM 540 C CA . PRO A 1 74 ? 15.282 -8.467 -39.390 1.00 90.69 74 PRO A CA 1
ATOM 541 C C . PRO A 1 74 ? 15.664 -8.831 -37.952 1.00 90.69 74 PRO A C 1
ATOM 543 O O . PRO A 1 74 ? 15.509 -9.981 -37.555 1.00 90.69 74 PRO A O 1
ATOM 546 N N . GLU A 1 75 ? 16.108 -7.848 -37.167 1.00 90.31 75 GLU A N 1
ATOM 547 C CA . GLU A 1 75 ? 16.436 -8.003 -35.750 1.00 90.31 75 GLU A CA 1
ATOM 548 C C . GLU A 1 75 ? 15.186 -8.346 -34.934 1.00 90.31 75 GLU A C 1
ATOM 550 O O . GLU A 1 75 ? 15.180 -9.322 -34.185 1.00 90.31 75 GLU A O 1
ATOM 555 N N . PHE A 1 76 ? 14.080 -7.631 -35.169 1.00 86.00 76 PHE A N 1
ATOM 556 C CA . PHE A 1 76 ? 12.803 -7.933 -34.527 1.00 86.00 76 PHE A CA 1
ATOM 557 C C . PHE A 1 76 ? 12.261 -9.311 -34.938 1.00 86.00 76 PHE A C 1
ATOM 559 O O . PHE A 1 76 ? 11.789 -10.075 -34.094 1.00 86.00 76 PHE A O 1
ATOM 566 N N . GLN A 1 77 ? 12.382 -9.681 -36.219 1.00 87.56 77 GLN A N 1
ATOM 567 C CA . GLN A 1 77 ? 11.992 -11.014 -36.686 1.00 87.56 77 GLN A CA 1
ATOM 568 C C . GLN A 1 77 ? 12.845 -12.132 -36.070 1.00 87.56 77 GLN A C 1
ATOM 570 O O . GLN A 1 77 ? 12.304 -13.186 -35.740 1.00 87.56 77 GLN A O 1
ATOM 575 N N . GLN A 1 78 ? 14.153 -11.926 -35.895 1.00 89.75 78 GLN A N 1
ATOM 576 C CA . GLN A 1 78 ? 15.026 -12.889 -35.213 1.00 89.75 78 GLN A CA 1
ATOM 577 C C . GLN A 1 78 ? 14.647 -13.045 -33.739 1.00 89.75 78 GLN A C 1
ATOM 579 O O . GLN A 1 78 ? 14.581 -14.171 -33.246 1.00 89.75 78 GLN A O 1
ATOM 584 N N . LEU A 1 79 ? 14.317 -11.940 -33.067 1.00 86.38 79 LEU A N 1
ATOM 585 C CA . LEU A 1 79 ? 13.787 -11.927 -31.703 1.00 86.38 79 LEU A CA 1
ATOM 586 C C . LEU A 1 79 ? 12.501 -12.753 -31.588 1.00 86.38 79 LEU A C 1
ATOM 588 O O . LEU A 1 79 ? 12.402 -13.633 -30.733 1.00 86.38 79 LEU A O 1
ATOM 592 N N . LEU A 1 80 ? 11.548 -12.547 -32.502 1.00 82.88 80 LEU A N 1
ATOM 593 C CA . LEU A 1 80 ? 10.323 -13.345 -32.566 1.00 82.88 80 LEU A CA 1
ATOM 594 C C . LEU A 1 80 ? 10.606 -14.823 -32.872 1.00 82.88 80 LEU A C 1
ATOM 596 O O . LEU A 1 80 ? 9.989 -15.698 -32.279 1.00 82.88 80 LEU A O 1
ATOM 600 N N . GLN A 1 81 ? 11.541 -15.148 -33.764 1.00 85.62 81 GLN A N 1
ATOM 601 C CA . GLN A 1 81 ? 11.878 -16.546 -34.062 1.00 85.62 81 GLN A CA 1
ATOM 602 C C . GLN A 1 81 ? 12.528 -17.250 -32.869 1.00 85.62 81 GLN A C 1
ATOM 604 O O . GLN A 1 81 ? 12.187 -18.393 -32.565 1.00 85.62 81 GLN A O 1
ATOM 609 N N . ARG A 1 82 ? 13.429 -16.566 -32.163 1.00 88.25 82 ARG A N 1
ATOM 610 C CA . ARG A 1 82 ? 14.101 -17.116 -30.986 1.00 88.25 82 ARG A CA 1
ATOM 611 C C . ARG A 1 82 ? 13.125 -17.291 -29.825 1.00 88.25 82 ARG A C 1
ATOM 613 O O . ARG A 1 82 ? 13.110 -18.350 -29.205 1.00 88.25 82 ARG A O 1
ATOM 620 N N . ALA A 1 83 ? 12.209 -16.342 -29.638 1.00 80.00 83 ALA A N 1
ATOM 621 C CA . ALA A 1 83 ? 11.117 -16.492 -28.685 1.00 80.00 83 ALA A CA 1
ATOM 622 C C . ALA A 1 83 ? 10.204 -17.688 -28.997 1.00 80.00 83 ALA A C 1
ATOM 624 O O . ALA A 1 83 ? 9.671 -18.300 -28.074 1.00 80.00 83 ALA A O 1
ATOM 625 N N . ALA A 1 84 ? 10.061 -18.063 -30.274 1.00 78.88 84 ALA A N 1
ATOM 626 C CA . ALA A 1 84 ? 9.234 -19.204 -30.680 1.00 78.88 84 ALA A CA 1
ATOM 627 C C . ALA A 1 84 ? 9.951 -20.522 -30.424 1.00 78.88 84 ALA A C 1
ATOM 629 O O . ALA A 1 84 ? 9.317 -21.519 -30.087 1.00 78.88 84 ALA A O 1
ATOM 630 N N . ALA A 1 85 ? 11.273 -20.521 -30.582 1.00 84.12 85 ALA A N 1
ATOM 631 C CA . ALA A 1 85 ? 12.110 -21.680 -30.330 1.00 84.12 85 ALA A CA 1
ATOM 632 C C . ALA A 1 85 ? 12.276 -21.962 -28.827 1.00 84.12 85 ALA A C 1
ATOM 634 O O . ALA A 1 85 ? 12.242 -23.120 -28.416 1.00 84.12 85 ALA A O 1
ATOM 635 N N . GLU A 1 86 ? 12.452 -20.917 -28.016 1.00 81.25 86 GLU A N 1
ATOM 636 C CA . GLU A 1 86 ? 12.759 -21.032 -26.583 1.00 81.25 86 GLU A CA 1
ATOM 637 C C . GLU A 1 86 ? 11.501 -21.053 -25.691 1.00 81.25 86 GLU A C 1
ATOM 639 O O . GLU A 1 86 ? 11.561 -21.503 -24.545 1.00 81.25 86 GLU A O 1
ATOM 644 N N . GLY A 1 87 ? 10.343 -20.624 -26.209 1.00 81.12 87 GLY A N 1
ATOM 645 C CA . GLY A 1 87 ? 9.064 -20.672 -25.497 1.00 81.12 87 GLY A CA 1
ATOM 646 C C . GLY A 1 87 ? 9.086 -19.866 -24.194 1.00 81.12 87 GLY A C 1
ATOM 647 O O . GLY A 1 87 ? 9.373 -18.670 -24.197 1.00 81.12 87 GLY A O 1
ATOM 648 N N . ASP A 1 88 ? 8.773 -20.515 -23.069 1.00 61.03 88 ASP A N 1
ATOM 649 C CA . ASP A 1 88 ? 8.750 -19.867 -21.745 1.00 61.03 88 ASP A CA 1
ATOM 650 C C . ASP A 1 88 ? 10.154 -19.566 -21.190 1.00 61.03 88 ASP A C 1
ATOM 652 O O . ASP A 1 88 ? 10.288 -18.728 -20.303 1.00 61.03 88 ASP A O 1
ATOM 656 N N . ALA A 1 89 ? 11.204 -20.197 -21.728 1.00 67.12 89 ALA A N 1
ATOM 657 C CA . ALA A 1 89 ? 12.589 -19.964 -21.311 1.00 67.12 89 ALA A CA 1
ATOM 658 C C . ALA A 1 89 ? 13.269 -18.806 -22.062 1.00 67.12 89 ALA A C 1
ATOM 660 O O . ALA A 1 89 ? 14.416 -18.486 -21.762 1.00 67.12 89 ALA A O 1
ATOM 661 N N . PHE A 1 90 ? 12.588 -18.193 -23.037 1.00 74.06 90 PHE A N 1
ATOM 662 C CA . PHE A 1 90 ? 13.157 -17.116 -23.843 1.00 74.06 90 PHE A CA 1
ATOM 663 C C . PHE A 1 90 ? 13.511 -15.918 -22.971 1.00 74.06 90 PHE A C 1
ATOM 665 O O . PHE A 1 90 ? 12.604 -15.385 -22.351 1.00 74.06 90 PHE A O 1
ATOM 672 N N . GLU A 1 91 ? 14.754 -15.452 -22.943 1.00 63.94 91 GLU A N 1
ATOM 673 C CA . GLU A 1 91 ? 15.172 -14.249 -22.208 1.00 63.94 91 GLU A CA 1
ATOM 674 C C . GLU A 1 91 ? 15.942 -13.327 -23.164 1.00 63.94 91 GLU A C 1
ATOM 676 O O . GLU A 1 91 ? 16.759 -13.803 -23.952 1.00 63.94 91 GLU A O 1
ATOM 681 N N . VAL A 1 92 ? 15.647 -12.022 -23.138 1.00 76.00 92 VAL A N 1
ATOM 682 C CA . VAL A 1 92 ? 16.323 -11.005 -23.963 1.00 76.00 92 VAL A CA 1
ATOM 683 C C . VAL A 1 92 ? 17.093 -10.112 -23.018 1.00 76.00 92 VAL A C 1
ATOM 685 O O . VAL A 1 92 ? 16.495 -9.481 -22.145 1.00 76.00 92 VAL A O 1
ATOM 688 N N . ALA A 1 93 ? 18.412 -10.079 -23.160 1.00 72.81 93 ALA A N 1
ATOM 689 C CA . ALA A 1 93 ? 19.215 -9.107 -22.437 1.00 72.81 93 ALA A CA 1
ATOM 690 C C . ALA A 1 93 ? 19.109 -7.732 -23.129 1.00 72.81 93 ALA A C 1
ATOM 692 O O . ALA A 1 93 ? 19.083 -7.692 -24.360 1.00 72.81 93 ALA A O 1
ATOM 693 N N . PRO A 1 94 ? 19.143 -6.603 -22.392 1.00 69.38 94 PRO A N 1
ATOM 694 C CA . PRO A 1 94 ? 19.125 -5.257 -22.982 1.00 69.38 94 PRO A CA 1
ATOM 695 C C . PRO A 1 94 ? 20.220 -5.063 -24.038 1.00 69.38 94 PRO A C 1
ATOM 697 O O . PRO A 1 94 ? 20.023 -4.410 -25.053 1.00 69.38 94 PRO A O 1
ATOM 700 N N . SER A 1 95 ? 21.371 -5.704 -23.819 1.00 76.44 95 SER A N 1
ATOM 701 C CA . SER A 1 95 ? 22.530 -5.699 -24.714 1.00 76.44 95 SER A CA 1
ATOM 702 C C . SER A 1 95 ? 22.318 -6.428 -26.044 1.00 76.44 95 SER A C 1
ATOM 704 O O . SER A 1 95 ? 23.146 -6.295 -26.940 1.00 76.44 95 SER A O 1
ATOM 706 N N . GLU A 1 96 ? 21.274 -7.251 -26.158 1.00 79.62 96 GLU A N 1
ATOM 707 C CA . GLU A 1 96 ? 20.919 -7.958 -27.394 1.00 79.62 96 GLU A CA 1
ATOM 708 C C . GLU A 1 96 ? 20.026 -7.125 -28.315 1.00 79.62 96 GLU A C 1
ATOM 710 O O . GLU A 1 96 ? 19.809 -7.522 -29.457 1.00 79.62 96 GLU A O 1
ATOM 715 N N . LEU A 1 97 ? 19.514 -5.990 -27.830 1.00 86.25 97 LEU A N 1
ATOM 716 C CA . LEU A 1 97 ? 18.727 -5.058 -28.623 1.00 86.25 97 LEU A CA 1
ATOM 717 C C . LEU A 1 97 ? 19.634 -3.942 -29.123 1.00 86.25 97 LEU A C 1
ATOM 719 O O . LEU A 1 97 ? 20.341 -3.296 -28.347 1.00 86.25 97 LEU A O 1
ATOM 723 N N . SER A 1 98 ? 19.598 -3.677 -30.423 1.00 90.44 98 SER A N 1
ATOM 724 C CA . SER A 1 98 ? 20.172 -2.452 -30.957 1.00 90.44 98 SER A CA 1
ATOM 725 C C . SER A 1 98 ? 19.491 -1.232 -30.330 1.00 90.44 98 SER A C 1
ATOM 727 O O . SER A 1 98 ? 18.289 -1.242 -30.055 1.00 90.44 98 SER A O 1
ATOM 729 N N . ALA A 1 99 ? 20.256 -0.152 -30.140 1.00 85.12 99 ALA A N 1
ATOM 730 C CA . ALA A 1 99 ? 19.725 1.111 -29.625 1.00 85.12 99 ALA A CA 1
ATOM 731 C C . ALA A 1 99 ? 18.536 1.616 -30.467 1.00 85.12 99 ALA A C 1
ATOM 733 O O . ALA A 1 99 ? 17.545 2.085 -29.922 1.00 85.12 99 ALA A O 1
ATOM 734 N N . GLU A 1 100 ? 18.579 1.422 -31.792 1.00 88.12 100 GLU A N 1
ATOM 735 C CA . GLU A 1 100 ? 17.482 1.798 -32.690 1.00 88.12 100 GLU A CA 1
ATOM 736 C C . GLU A 1 100 ? 16.202 0.984 -32.428 1.00 88.12 100 GLU A C 1
ATOM 738 O O . GLU A 1 100 ? 15.099 1.539 -32.432 1.00 88.12 100 GLU A O 1
ATOM 743 N N . LEU A 1 101 ? 16.325 -0.330 -32.204 1.00 86.25 101 LEU A N 1
ATOM 744 C CA . LEU A 1 101 ? 15.183 -1.181 -31.878 1.00 86.25 101 LEU A CA 1
ATOM 745 C C . LEU A 1 101 ? 14.629 -0.856 -30.486 1.00 86.25 101 LEU A C 1
ATOM 747 O O . LEU A 1 101 ? 13.410 -0.791 -30.336 1.00 86.25 101 LEU A O 1
ATOM 751 N N . ALA A 1 102 ? 15.496 -0.605 -29.503 1.00 82.75 102 ALA A N 1
ATOM 752 C CA . ALA A 1 102 ? 15.102 -0.190 -28.159 1.00 82.75 102 ALA A CA 1
ATOM 753 C C . ALA A 1 102 ? 14.331 1.142 -28.177 1.00 82.75 102 ALA A C 1
ATOM 755 O O . ALA A 1 102 ? 13.214 1.194 -27.665 1.00 82.75 102 ALA A O 1
ATOM 756 N N . ASP A 1 103 ? 14.849 2.170 -28.856 1.00 80.75 103 ASP A N 1
ATOM 757 C CA . ASP A 1 103 ? 14.198 3.481 -28.982 1.00 80.75 103 ASP A CA 1
ATOM 758 C C . ASP A 1 103 ? 12.822 3.375 -29.648 1.00 80.75 103 ASP A C 1
ATOM 760 O O . ASP A 1 103 ? 11.836 3.960 -29.192 1.00 80.75 103 ASP A O 1
ATOM 764 N N . LYS A 1 104 ? 12.717 2.591 -30.728 1.00 82.56 104 LYS A N 1
ATOM 765 C CA . LYS A 1 104 ? 11.445 2.401 -31.442 1.00 82.56 104 LYS A CA 1
ATOM 766 C C . LYS A 1 104 ? 10.447 1.578 -30.637 1.00 82.56 104 LYS A C 1
ATOM 768 O O . LYS A 1 104 ? 9.255 1.878 -30.688 1.00 82.56 104 LYS A O 1
ATOM 773 N N . LEU A 1 105 ? 10.899 0.566 -29.897 1.00 80.94 105 LEU A N 1
ATOM 774 C CA . LEU A 1 105 ? 10.045 -0.194 -28.981 1.00 80.94 105 LEU A CA 1
ATOM 775 C C . LEU A 1 105 ? 9.588 0.671 -27.804 1.00 80.94 105 LEU A C 1
ATOM 777 O O . LEU A 1 105 ? 8.413 0.610 -27.449 1.00 80.94 105 LEU A O 1
ATOM 781 N N . GLY A 1 106 ? 10.452 1.545 -27.286 1.00 72.69 106 GLY A N 1
ATOM 782 C CA . GLY A 1 106 ? 10.095 2.578 -26.315 1.00 72.69 106 GLY A CA 1
ATOM 783 C C . GLY A 1 106 ? 9.029 3.528 -26.864 1.00 72.69 106 GLY A C 1
ATOM 784 O O . GLY A 1 106 ? 7.979 3.705 -26.249 1.00 72.69 106 GLY A O 1
ATOM 785 N N . ALA A 1 107 ? 9.214 4.055 -28.076 1.00 74.12 107 ALA A N 1
ATOM 786 C CA . ALA A 1 107 ? 8.221 4.904 -28.739 1.00 74.12 107 ALA A CA 1
ATOM 787 C C . ALA A 1 107 ? 6.883 4.174 -28.975 1.00 74.12 107 ALA A C 1
ATOM 789 O O . ALA A 1 107 ? 5.807 4.745 -28.784 1.00 74.12 107 ALA A O 1
ATOM 790 N N . LEU A 1 108 ? 6.923 2.891 -29.350 1.00 74.81 108 LEU A N 1
ATOM 791 C CA . LEU A 1 108 ? 5.732 2.055 -29.505 1.00 74.81 108 LEU A CA 1
ATOM 792 C C . LEU A 1 108 ? 5.027 1.786 -28.170 1.00 74.81 108 LEU A C 1
ATOM 794 O O . LEU A 1 108 ? 3.793 1.799 -28.133 1.00 74.81 108 LEU A O 1
ATOM 798 N N . ALA A 1 109 ? 5.781 1.569 -27.090 1.00 69.06 109 ALA A N 1
ATOM 799 C CA . ALA A 1 109 ? 5.247 1.415 -25.740 1.00 69.06 109 ALA A CA 1
ATOM 800 C C . ALA A 1 109 ? 4.548 2.705 -25.293 1.00 69.06 109 ALA A C 1
ATOM 802 O O . ALA A 1 109 ? 3.370 2.669 -24.941 1.00 69.06 109 ALA A O 1
ATOM 803 N N . LEU A 1 110 ? 5.229 3.849 -25.424 1.00 59.47 110 LEU A N 1
ATOM 804 C CA . LEU A 1 110 ? 4.710 5.176 -25.074 1.00 59.47 110 LEU A CA 1
ATOM 805 C C . LEU A 1 110 ? 3.484 5.570 -25.908 1.00 59.47 110 LEU A C 1
ATOM 807 O O . LEU A 1 110 ? 2.548 6.174 -25.392 1.00 59.47 110 LEU A O 1
ATOM 811 N N . SER A 1 111 ? 3.443 5.187 -27.189 1.00 68.75 111 SER A N 1
ATOM 812 C CA . SER A 1 111 ? 2.273 5.415 -28.053 1.00 68.75 111 SER A CA 1
ATOM 813 C C . SER A 1 111 ? 1.063 4.538 -27.698 1.00 68.75 111 SER A C 1
ATOM 815 O O . SER A 1 111 ? 0.007 4.658 -28.321 1.00 68.75 111 SER A O 1
ATOM 817 N N . GLY A 1 112 ? 1.214 3.606 -26.751 1.00 63.03 112 GLY A N 1
ATOM 818 C CA . GLY A 1 112 ? 0.193 2.625 -26.403 1.00 63.03 112 GLY A CA 1
ATOM 819 C C . GLY A 1 112 ? -0.054 1.593 -27.505 1.00 63.03 112 GLY A C 1
ATOM 820 O O . GLY A 1 112 ? -0.939 0.753 -27.363 1.00 63.03 112 GLY A O 1
ATOM 821 N N . ARG A 1 113 ? 0.714 1.582 -28.601 1.00 71.81 113 ARG A N 1
ATOM 822 C CA . ARG A 1 113 ? 0.547 0.578 -29.661 1.00 71.81 113 ARG A CA 1
ATOM 823 C C . ARG A 1 113 ? 1.052 -0.788 -29.243 1.00 71.81 113 ARG A C 1
ATOM 825 O O . ARG A 1 113 ? 0.555 -1.761 -29.772 1.00 71.81 113 ARG A O 1
ATOM 832 N N . LEU A 1 114 ? 1.935 -0.897 -28.258 1.00 68.56 114 LEU A N 1
ATOM 833 C CA . LEU A 1 114 ? 2.236 -2.201 -27.656 1.00 68.56 114 LEU A CA 1
ATOM 834 C C . LEU A 1 114 ? 1.202 -2.629 -26.613 1.00 68.56 114 LEU A C 1
ATOM 836 O O . LEU A 1 114 ? 1.210 -3.783 -26.213 1.00 68.56 114 LEU A O 1
ATOM 840 N N . SER A 1 115 ? 0.282 -1.751 -26.195 1.00 64.75 115 SER A N 1
ATOM 841 C CA . SER A 1 115 ? -0.667 -2.073 -25.118 1.00 64.75 115 SER A CA 1
ATOM 842 C C . SER A 1 115 ? -1.620 -3.214 -25.477 1.00 64.75 115 SER A C 1
ATOM 844 O O . SER A 1 115 ? -1.957 -4.010 -24.615 1.00 64.75 115 SER A O 1
ATOM 846 N N . HIS A 1 116 ? -2.011 -3.366 -26.748 1.00 64.31 116 HIS A N 1
ATOM 847 C CA . HIS A 1 116 ? -2.829 -4.510 -27.182 1.00 64.31 116 HIS A CA 1
ATOM 848 C C . HIS A 1 116 ? -2.036 -5.823 -27.226 1.00 64.31 116 HIS A C 1
ATOM 850 O O . HIS A 1 116 ? -2.618 -6.906 -27.276 1.00 64.31 116 HIS A O 1
ATOM 856 N N . LEU A 1 117 ? -0.708 -5.705 -27.220 1.00 64.19 117 LEU A N 1
ATOM 857 C CA . LEU A 1 117 ? 0.256 -6.787 -27.122 1.00 64.19 117 LEU A CA 1
ATOM 858 C C . LEU A 1 117 ? 0.761 -6.949 -25.697 1.00 64.19 117 LEU A C 1
ATOM 860 O O . LEU A 1 117 ? 1.697 -7.688 -25.497 1.00 64.19 117 LEU A O 1
ATOM 864 N N . LEU A 1 118 ? 0.225 -6.274 -24.695 1.00 69.25 118 LEU A N 1
ATOM 865 C CA . LEU A 1 118 ? 0.552 -6.583 -23.313 1.00 69.25 118 LEU A CA 1
ATOM 866 C C . LEU A 1 118 ? -0.771 -6.902 -22.661 1.00 69.25 118 LEU A C 1
ATOM 868 O O . LEU A 1 118 ? -1.696 -6.096 -22.712 1.00 69.25 118 LEU A O 1
ATOM 872 N N . GLN A 1 119 ? -0.895 -8.088 -22.068 1.00 70.25 119 GLN A N 1
ATOM 873 C CA . GLN A 1 119 ? -2.010 -8.281 -21.157 1.00 70.25 119 GLN A CA 1
ATOM 874 C C . GLN A 1 119 ? -1.857 -7.216 -20.072 1.00 70.25 119 GLN A C 1
ATOM 876 O O . GLN A 1 119 ? -0.814 -7.202 -19.409 1.00 70.25 119 GLN A O 1
ATOM 881 N N . PRO A 1 120 ? -2.825 -6.288 -19.943 1.00 77.25 120 PRO A N 1
ATOM 882 C CA . PRO A 1 120 ? -2.737 -5.268 -18.921 1.00 77.25 120 PRO A CA 1
ATOM 883 C C . PRO A 1 120 ? -2.637 -6.003 -17.596 1.00 77.25 120 PRO A C 1
ATOM 885 O O . PRO A 1 120 ? -3.423 -6.925 -17.345 1.00 77.25 120 PRO A O 1
ATOM 888 N N . TRP A 1 121 ? -1.643 -5.643 -16.789 1.00 87.00 121 TRP A N 1
ATOM 889 C CA . TRP A 1 121 ? -1.522 -6.231 -15.472 1.00 87.00 121 TRP A CA 1
ATOM 890 C C . TRP A 1 121 ? -2.836 -6.039 -14.729 1.00 87.00 121 TRP A C 1
ATOM 892 O O . TRP A 1 121 ? -3.348 -4.924 -14.597 1.00 87.00 121 TRP A O 1
ATOM 902 N N . GLN A 1 122 ? -3.407 -7.159 -14.295 1.00 90.81 122 GLN A N 1
ATOM 903 C CA . GLN A 1 122 ? -4.614 -7.129 -13.502 1.00 90.81 122 GLN A CA 1
ATOM 904 C C . GLN A 1 122 ? -4.218 -7.166 -12.036 1.00 90.81 122 GLN A C 1
ATOM 906 O O . GLN A 1 122 ? -3.629 -8.157 -11.575 1.00 90.81 122 GLN A O 1
ATOM 911 N N . PRO A 1 123 ? -4.528 -6.102 -11.285 1.00 94.06 123 PRO A N 1
ATOM 912 C CA . PRO A 1 123 ? -4.149 -6.056 -9.897 1.00 94.06 123 PRO A CA 1
ATOM 913 C C . PRO A 1 123 ? -4.846 -7.159 -9.110 1.00 94.06 123 PRO A C 1
ATOM 915 O O . PRO A 1 123 ? -6.015 -7.471 -9.339 1.00 94.06 123 PRO A O 1
ATOM 918 N N . TRP A 1 124 ? -4.150 -7.712 -8.117 1.00 95.56 124 TRP A N 1
ATOM 919 C CA . TRP A 1 124 ? -4.689 -8.791 -7.286 1.00 95.56 124 TRP A CA 1
ATOM 920 C C . TRP A 1 124 ? -5.993 -8.384 -6.585 1.00 95.56 124 TRP A C 1
ATOM 922 O O . TRP A 1 124 ? -6.839 -9.235 -6.325 1.00 95.56 124 TRP A O 1
ATOM 932 N N . TRP A 1 125 ? -6.198 -7.091 -6.309 1.00 96.25 125 TRP A N 1
ATOM 933 C CA . TRP A 1 125 ? -7.427 -6.581 -5.694 1.00 96.25 125 TRP A CA 1
ATOM 934 C C . TRP A 1 125 ? -8.633 -6.552 -6.640 1.00 96.25 125 TRP A C 1
ATOM 936 O O . TRP A 1 125 ? -9.754 -6.383 -6.176 1.00 96.25 125 TRP A O 1
ATOM 946 N N . ALA A 1 126 ? -8.444 -6.737 -7.945 1.00 95.19 126 ALA A N 1
ATOM 947 C CA . ALA A 1 126 ? -9.551 -6.924 -8.880 1.00 95.19 126 ALA A CA 1
ATOM 948 C C . ALA A 1 126 ? -10.024 -8.391 -8.956 1.00 95.19 126 ALA A C 1
ATOM 950 O O . ALA A 1 126 ? -11.078 -8.655 -9.533 1.00 95.19 126 ALA A O 1
ATOM 951 N N . SER A 1 127 ? -9.276 -9.332 -8.365 1.00 94.56 127 SER A N 1
ATOM 952 C CA . SER A 1 127 ? -9.619 -10.758 -8.384 1.00 94.56 127 SER A CA 1
ATOM 953 C C . SER A 1 127 ? -10.830 -11.084 -7.508 1.00 94.56 127 SER A C 1
ATOM 955 O O . SER A 1 127 ? -11.091 -10.438 -6.485 1.00 94.56 127 SER A O 1
ATOM 957 N N . THR A 1 128 ? -11.533 -12.163 -7.853 1.00 93.06 128 THR A N 1
ATOM 958 C CA . THR A 1 128 ? -12.625 -12.687 -7.018 1.00 93.06 128 THR A CA 1
ATOM 959 C C . THR A 1 128 ? -12.114 -13.152 -5.650 1.00 93.06 128 THR A C 1
ATOM 961 O O . THR A 1 128 ? -12.745 -12.901 -4.622 1.00 93.06 128 THR A O 1
ATOM 964 N N . ALA A 1 129 ? -10.901 -13.710 -5.612 1.00 92.19 129 ALA A N 1
ATOM 965 C CA . ALA A 1 129 ? -10.221 -14.123 -4.388 1.00 92.19 129 ALA A CA 1
ATOM 966 C C . ALA A 1 129 ? -9.972 -12.962 -3.404 1.00 92.19 129 ALA A C 1
ATOM 968 O O . ALA A 1 129 ? -9.969 -13.178 -2.188 1.00 92.19 129 ALA A O 1
ATOM 969 N N . ALA A 1 130 ? -9.788 -11.730 -3.893 1.00 94.25 130 ALA A N 1
ATOM 970 C CA . ALA A 1 130 ? -9.677 -10.552 -3.035 1.00 94.25 130 ALA A CA 1
ATOM 971 C C . ALA A 1 130 ? -11.023 -10.141 -2.415 1.00 94.25 130 ALA A C 1
ATOM 973 O O . ALA A 1 130 ? -11.048 -9.692 -1.268 1.00 94.25 130 ALA A O 1
ATOM 974 N N . ALA A 1 131 ? -12.138 -10.336 -3.126 1.00 94.25 131 ALA A N 1
ATOM 975 C CA . ALA A 1 131 ? -13.483 -10.081 -2.602 1.00 94.25 131 ALA A CA 1
ATOM 976 C C . ALA A 1 131 ? -13.889 -11.079 -1.504 1.00 94.25 131 ALA A C 1
ATOM 978 O O . ALA A 1 131 ? -14.595 -10.717 -0.565 1.00 94.25 131 ALA A O 1
ATOM 979 N N . GLU A 1 132 ? -13.403 -12.318 -1.582 1.00 93.56 132 GLU A N 1
ATOM 980 C CA . GLU A 1 132 ? -13.639 -13.362 -0.575 1.00 93.56 132 GLU A CA 1
ATOM 981 C C . GLU A 1 132 ? -12.669 -13.297 0.621 1.00 93.56 132 GLU A C 1
ATOM 983 O O . GLU A 1 132 ? -12.706 -14.146 1.522 1.00 93.56 132 GLU A O 1
ATOM 988 N N . LEU A 1 133 ? -11.776 -12.301 0.661 1.00 93.06 133 LEU A N 1
ATOM 989 C CA . LEU A 1 133 ? -10.745 -12.224 1.686 1.00 93.06 133 LEU A CA 1
ATOM 990 C C . LEU A 1 133 ? -11.351 -11.978 3.075 1.00 93.06 133 LEU A C 1
ATOM 992 O O . LEU A 1 133 ? -11.955 -10.943 3.348 1.00 93.06 133 LEU A O 1
ATOM 996 N N . SER A 1 134 ? -11.091 -12.896 4.006 1.00 93.50 134 SER A N 1
ATOM 997 C CA . SER A 1 134 ? -11.420 -12.716 5.420 1.00 93.50 134 SER A CA 1
ATOM 998 C C . SER A 1 134 ? -10.179 -12.872 6.301 1.00 93.50 134 SER A C 1
ATOM 1000 O O . SER A 1 134 ? -9.418 -13.841 6.210 1.00 93.50 134 SER A O 1
ATOM 1002 N N . LEU A 1 135 ? -9.957 -11.878 7.164 1.00 93.06 135 LEU A N 1
ATOM 1003 C CA . LEU A 1 135 ? -8.899 -11.879 8.175 1.00 93.06 135 LEU A CA 1
ATOM 1004 C C . LEU A 1 135 ? -9.522 -11.891 9.573 1.00 93.06 135 LEU A C 1
ATOM 1006 O O . LEU A 1 135 ? -10.533 -11.222 9.817 1.00 93.06 135 LEU A O 1
ATOM 1010 N N . ASN A 1 136 ? -8.903 -12.620 10.500 1.00 93.62 136 ASN A N 1
ATOM 1011 C CA . ASN A 1 136 ? -9.321 -12.642 11.898 1.00 93.62 136 ASN A CA 1
ATOM 1012 C C . ASN A 1 136 ? -8.976 -11.311 12.595 1.00 93.62 136 ASN A C 1
ATOM 1014 O O . ASN A 1 136 ? -8.373 -10.413 12.009 1.00 93.62 136 ASN A O 1
ATOM 1018 N N . ALA A 1 137 ? -9.350 -11.166 13.868 1.00 92.25 137 ALA A N 1
ATOM 1019 C CA . ALA A 1 137 ? -9.026 -9.971 14.653 1.00 92.25 137 ALA A CA 1
ATOM 1020 C C . ALA A 1 137 ? -7.515 -9.756 14.872 1.00 92.25 137 ALA A C 1
ATOM 1022 O O . ALA A 1 137 ? -7.116 -8.664 15.253 1.00 92.25 137 ALA A O 1
ATOM 1023 N N . ALA A 1 138 ? -6.676 -10.763 14.618 1.00 92.06 138 ALA A N 1
ATOM 1024 C CA . ALA A 1 138 ? -5.219 -10.664 14.673 1.00 92.06 138 ALA A CA 1
ATOM 1025 C C . ALA A 1 138 ? -4.584 -10.360 13.298 1.00 92.06 138 ALA A C 1
ATOM 1027 O O . ALA A 1 138 ? -3.360 -10.384 13.174 1.00 92.06 138 ALA A O 1
ATOM 1028 N N . GLY A 1 139 ? -5.391 -10.105 12.260 1.00 90.81 139 GLY A N 1
ATOM 1029 C CA . GLY A 1 139 ? -4.923 -9.815 10.903 1.00 90.81 139 GLY A CA 1
ATOM 1030 C C . GLY A 1 139 ? -4.430 -11.035 10.117 1.00 90.81 139 GLY A C 1
ATOM 1031 O O . GLY A 1 139 ? -3.844 -10.873 9.052 1.00 90.81 139 GLY A O 1
ATOM 1032 N N . GLN A 1 140 ? -4.651 -12.255 10.606 1.00 91.69 140 GLN A N 1
ATOM 1033 C CA . GLN A 1 140 ? -4.244 -13.483 9.917 1.00 91.69 140 GLN A CA 1
ATOM 1034 C C . GLN A 1 140 ? -5.374 -14.008 9.033 1.00 91.69 140 GLN A C 1
ATOM 1036 O O . GLN A 1 140 ? -6.553 -13.840 9.364 1.00 91.69 140 GLN A O 1
ATOM 1041 N N . ARG A 1 141 ? -5.022 -14.668 7.919 1.00 87.62 141 ARG A N 1
ATOM 1042 C CA . ARG A 1 141 ? -6.008 -15.265 7.009 1.00 87.62 141 ARG A CA 1
ATOM 1043 C C . ARG A 1 141 ? -6.840 -16.273 7.781 1.00 87.62 141 ARG A C 1
ATOM 1045 O O . ARG A 1 141 ? -6.307 -17.246 8.316 1.00 87.62 141 ARG A O 1
ATOM 1052 N N . VAL A 1 142 ? -8.148 -16.041 7.819 1.00 85.19 142 VAL A N 1
ATOM 1053 C CA . VAL A 1 142 ? -9.075 -17.100 8.184 1.00 85.19 142 VAL A CA 1
ATOM 1054 C C . VAL A 1 142 ? -9.042 -18.019 6.979 1.00 85.19 142 VAL A C 1
ATOM 1056 O O . VAL A 1 142 ? -9.697 -17.773 5.971 1.00 85.19 142 VAL A O 1
ATOM 1059 N N . VAL A 1 143 ? -8.215 -19.067 7.044 1.00 75.62 143 VAL A N 1
ATOM 1060 C CA . VAL A 1 143 ? -8.575 -20.282 6.319 1.00 75.62 143 VAL A CA 1
ATOM 1061 C C . VAL A 1 143 ? -9.956 -20.550 6.864 1.00 75.62 143 VAL A C 1
ATOM 1063 O O . VAL A 1 143 ? -10.059 -20.784 8.069 1.00 75.62 143 VAL A O 1
ATOM 1066 N N . ALA A 1 144 ? -10.996 -20.329 6.054 1.00 57.12 144 ALA A N 1
ATOM 1067 C CA . ALA A 1 144 ? -12.340 -20.713 6.425 1.00 57.12 144 ALA A CA 1
ATOM 1068 C C . ALA A 1 144 ? -12.171 -22.153 6.880 1.00 57.12 144 ALA A C 1
ATOM 1070 O O . ALA A 1 144 ? -11.891 -23.024 6.056 1.00 57.12 144 ALA A O 1
ATOM 1071 N N . ALA A 1 145 ? -12.157 -22.364 8.202 1.00 48.69 145 ALA A N 1
ATOM 1072 C CA . ALA A 1 145 ? -12.200 -23.689 8.763 1.00 48.69 145 ALA A CA 1
ATOM 1073 C C . ALA A 1 145 ? -13.443 -24.213 8.087 1.00 48.69 145 ALA A C 1
ATOM 1075 O O . ALA A 1 145 ? -14.490 -23.592 8.300 1.00 48.69 145 ALA A O 1
ATOM 1076 N N . LEU A 1 146 ? -13.259 -25.151 7.137 1.00 50.62 146 LEU A N 1
ATOM 1077 C CA . LEU A 1 146 ? -14.318 -25.844 6.406 1.00 50.62 146 LEU A CA 1
ATOM 1078 C C . LEU A 1 146 ? -15.462 -25.862 7.371 1.00 50.62 146 LEU A C 1
ATOM 1080 O O . LEU A 1 146 ? -15.255 -26.494 8.408 1.00 50.62 146 LEU A O 1
ATOM 1084 N N . GLN A 1 147 ? -16.476 -25.007 7.139 1.00 48.31 147 GLN A N 1
ATOM 1085 C CA . GLN A 1 147 ? -17.413 -24.639 8.194 1.00 48.31 147 GLN A CA 1
ATOM 1086 C C . GLN A 1 147 ? -17.682 -25.931 8.935 1.00 48.31 147 GLN A C 1
ATOM 1088 O O . GLN A 1 147 ? -18.112 -26.896 8.293 1.00 48.31 147 GLN A O 1
ATOM 1093 N N . ASP A 1 148 ? -17.354 -25.993 10.230 1.00 48.19 148 ASP A N 1
ATOM 1094 C CA . ASP A 1 148 ? -17.890 -27.021 11.112 1.00 48.19 148 ASP A CA 1
ATOM 1095 C C . ASP A 1 148 ? -19.381 -26.703 11.179 1.00 48.19 148 ASP A C 1
ATOM 1097 O O . ASP A 1 148 ? -19.920 -26.249 12.179 1.00 48.19 148 ASP A O 1
ATOM 1101 N N . ASN A 1 149 ? -20.039 -26.809 10.031 1.00 50.12 149 ASN A N 1
ATOM 1102 C CA . ASN A 1 149 ? -21.440 -26.769 9.849 1.00 50.12 149 ASN A CA 1
ATOM 1103 C C . ASN A 1 149 ? -21.802 -28.081 10.521 1.00 50.12 149 ASN A C 1
ATOM 1105 O O . ASN A 1 149 ? -21.483 -29.148 9.975 1.00 50.12 149 ASN A O 1
ATOM 1109 N N . PRO A 1 150 ? -22.374 -28.047 11.735 1.00 59.50 150 PRO A N 1
ATOM 1110 C CA . PRO A 1 150 ? -22.700 -29.274 12.436 1.00 59.50 150 PRO A CA 1
ATOM 1111 C C . PRO A 1 150 ? -23.590 -30.151 11.551 1.00 59.50 150 PRO A C 1
ATOM 1113 O O . PRO A 1 150 ? -23.546 -31.363 11.681 1.00 59.50 150 PRO A O 1
ATOM 1116 N N . GLN A 1 151 ? -24.299 -29.572 10.570 1.00 63.59 151 GLN A N 1
ATOM 1117 C CA . GLN A 1 151 ? -24.988 -30.310 9.517 1.00 63.59 151 GLN A CA 1
ATOM 1118 C C . GLN A 1 151 ? -24.065 -31.088 8.568 1.00 63.59 151 GLN A C 1
ATOM 1120 O O . GLN A 1 151 ? -24.386 -32.234 8.280 1.00 63.59 151 GLN A O 1
ATOM 1125 N N . GLN A 1 152 ? -22.931 -30.551 8.101 1.00 68.06 152 GLN A N 1
ATOM 1126 C CA . GLN A 1 152 ? -21.971 -31.334 7.303 1.00 68.06 152 GLN A CA 1
ATOM 1127 C C . GLN A 1 152 ? -21.264 -32.389 8.153 1.00 68.06 152 GLN A C 1
ATOM 1129 O O . GLN A 1 152 ? -21.124 -33.520 7.696 1.00 68.06 152 GLN A O 1
ATOM 1134 N N . GLN A 1 153 ? -20.894 -32.077 9.399 1.00 71.88 153 GLN A N 1
ATOM 1135 C CA . GLN A 1 153 ? -20.339 -33.075 10.323 1.00 71.88 153 GLN A CA 1
ATOM 1136 C C . GLN A 1 153 ? -21.356 -34.190 10.620 1.00 71.88 153 GLN A C 1
ATOM 1138 O O . GLN A 1 153 ? -21.009 -35.371 10.613 1.00 71.88 153 GLN A O 1
ATOM 1143 N N . GLN A 1 154 ? -22.632 -33.840 10.800 1.00 80.06 154 GLN A N 1
ATOM 1144 C CA . GLN A 1 154 ? -23.728 -34.786 11.011 1.00 80.06 154 GLN A CA 1
ATOM 1145 C C . GLN A 1 154 ? -24.043 -35.583 9.738 1.00 80.06 154 GLN A C 1
ATOM 1147 O O . GLN A 1 154 ? -24.305 -36.780 9.822 1.00 80.06 154 GLN A O 1
ATOM 1152 N N . GLN A 1 155 ? -23.952 -34.973 8.555 1.00 84.12 155 GLN A N 1
ATOM 1153 C CA . GLN A 1 155 ? -24.128 -35.654 7.272 1.00 84.12 155 GLN A CA 1
ATOM 1154 C C . GLN A 1 155 ? -22.959 -36.607 6.980 1.00 84.12 155 GLN A C 1
ATOM 1156 O O . GLN A 1 155 ? -23.180 -37.719 6.506 1.00 84.12 155 GLN A O 1
ATOM 1161 N N . GLN A 1 156 ? -21.732 -36.234 7.344 1.00 82.31 156 GLN A N 1
ATOM 1162 C CA . GLN A 1 156 ? -20.549 -37.085 7.227 1.00 82.31 156 GLN A CA 1
ATOM 1163 C C . GLN A 1 156 ? -20.576 -38.234 8.251 1.00 82.31 156 GLN A C 1
ATOM 1165 O O . GLN A 1 156 ? -20.256 -39.371 7.901 1.00 82.31 156 GLN A O 1
ATOM 1170 N N . GLN A 1 157 ? -21.062 -37.993 9.477 1.00 88.62 157 GLN A N 1
ATOM 1171 C CA . GLN A 1 157 ? -21.356 -39.056 10.447 1.00 88.62 157 GLN A CA 1
ATOM 1172 C C . GLN A 1 157 ? -22.455 -40.000 9.952 1.00 88.62 157 GLN A C 1
ATOM 1174 O O . GLN A 1 157 ? -22.299 -41.216 10.057 1.00 88.62 157 GLN A O 1
ATOM 1179 N N . GLN A 1 158 ? -23.545 -39.481 9.378 1.00 91.50 158 GLN A N 1
ATOM 1180 C CA . GLN A 1 158 ? -24.591 -40.316 8.781 1.00 91.50 158 GLN A CA 1
ATOM 1181 C C . GLN A 1 158 ? -24.045 -41.140 7.614 1.00 91.50 158 GLN A C 1
ATOM 1183 O O . GLN A 1 158 ? -24.366 -42.321 7.496 1.00 91.50 158 GLN A O 1
ATOM 1188 N N . GLN A 1 159 ? -23.176 -40.562 6.786 1.00 91.88 159 GLN A N 1
ATOM 1189 C CA . GLN A 1 159 ? -22.550 -41.270 5.676 1.00 91.88 159 GLN A CA 1
ATOM 1190 C C . GLN A 1 159 ? -21.597 -42.371 6.169 1.00 91.88 159 GLN A C 1
ATOM 1192 O O . GLN A 1 159 ? -21.631 -43.483 5.642 1.00 91.88 159 GLN A O 1
ATOM 1197 N N . GLN A 1 160 ? -20.825 -42.132 7.236 1.00 91.06 160 GLN A N 1
ATOM 1198 C CA . GLN A 1 160 ? -20.030 -43.182 7.885 1.00 91.06 160 GLN A CA 1
ATOM 1199 C C . GLN A 1 160 ? -20.904 -44.279 8.503 1.00 91.06 160 GLN A C 1
ATOM 1201 O O . GLN A 1 160 ? -20.595 -45.458 8.337 1.00 91.06 160 GLN A O 1
ATOM 1206 N N . GLN A 1 161 ? -22.020 -43.935 9.153 1.00 92.81 161 GLN A N 1
ATOM 1207 C CA . GLN A 1 161 ? -22.964 -44.930 9.676 1.00 92.81 161 GLN A CA 1
ATOM 1208 C C . GLN A 1 161 ? -23.602 -45.760 8.552 1.00 92.81 161 GLN A C 1
ATOM 1210 O O . GLN A 1 161 ? -23.763 -46.972 8.697 1.00 92.81 161 GLN A O 1
ATOM 1215 N N . GLN A 1 162 ? -23.917 -45.148 7.407 1.00 92.94 162 GLN A N 1
ATOM 1216 C CA . GLN A 1 162 ? -24.411 -45.865 6.229 1.00 92.94 162 GLN A CA 1
ATOM 1217 C C . GLN A 1 162 ? -23.348 -46.785 5.622 1.00 92.94 162 GLN A C 1
ATOM 1219 O O . GLN A 1 162 ? -23.674 -47.903 5.227 1.00 92.94 162 GLN A O 1
ATOM 1224 N N . LEU A 1 163 ? -22.080 -46.365 5.581 1.00 93.25 163 LEU A N 1
ATOM 1225 C CA . LEU A 1 163 ? -20.973 -47.212 5.126 1.00 93.25 163 LEU A CA 1
ATOM 1226 C C . LEU A 1 163 ? -20.726 -48.387 6.079 1.00 93.25 163 LEU A C 1
ATOM 1228 O O . LEU A 1 163 ? -20.514 -49.505 5.616 1.00 93.25 163 LEU A O 1
ATOM 1232 N N . GLN A 1 164 ? -20.820 -48.172 7.393 1.00 91.75 164 GLN A N 1
ATOM 1233 C CA . GLN A 1 164 ? -20.734 -49.249 8.381 1.00 91.75 164 GLN A CA 1
ATOM 1234 C C . GLN A 1 164 ? -21.901 -50.230 8.245 1.00 91.75 164 GLN A C 1
ATOM 1236 O O . GLN A 1 164 ? -21.668 -51.436 8.224 1.00 91.75 164 GLN A O 1
ATOM 1241 N N . ARG A 1 165 ? -23.135 -49.739 8.061 1.00 91.88 165 ARG A N 1
ATOM 1242 C CA . ARG A 1 165 ? -24.293 -50.598 7.768 1.00 91.88 165 ARG A CA 1
ATOM 1243 C C . ARG A 1 165 ? -24.103 -51.387 6.482 1.00 91.88 165 ARG A C 1
ATOM 1245 O O . ARG A 1 165 ? -24.271 -52.598 6.498 1.00 91.88 165 ARG A O 1
ATOM 1252 N N . ARG A 1 166 ? -23.671 -50.741 5.397 1.00 92.38 166 ARG A N 1
ATOM 1253 C CA . ARG A 1 166 ? -23.381 -51.421 4.127 1.00 92.38 166 ARG A CA 1
ATOM 1254 C C . ARG A 1 166 ? -22.267 -52.451 4.253 1.00 92.38 166 ARG A C 1
ATOM 1256 O O . ARG A 1 166 ? -22.367 -53.502 3.641 1.00 92.38 166 ARG A O 1
ATOM 1263 N N . SER A 1 167 ? -21.228 -52.179 5.038 1.00 89.56 167 SER A N 1
ATOM 1264 C CA . SER A 1 167 ? -20.151 -53.136 5.313 1.00 89.56 167 SER A CA 1
ATOM 1265 C C . SER A 1 167 ? -20.646 -54.335 6.129 1.00 89.56 167 SER A C 1
ATOM 1267 O O . SER A 1 167 ? -20.309 -55.478 5.819 1.00 89.56 167 SER A O 1
ATOM 1269 N N . GLN A 1 168 ? -21.510 -54.108 7.123 1.00 86.25 168 GLN A N 1
ATOM 1270 C CA . GLN A 1 168 ? -22.148 -55.177 7.896 1.00 86.25 168 GLN A CA 1
ATOM 1271 C C . GLN A 1 168 ? -23.111 -56.004 7.034 1.00 86.25 168 GLN A C 1
ATOM 1273 O O . GLN A 1 168 ? -23.070 -57.229 7.079 1.00 86.25 168 GLN A O 1
ATOM 1278 N N . GLU A 1 169 ? -23.922 -55.360 6.194 1.00 84.69 169 GLU A N 1
ATOM 1279 C CA . GLU A 1 169 ? -24.803 -56.019 5.223 1.00 84.69 169 GLU A CA 1
ATOM 1280 C C . GLU A 1 169 ? -24.005 -56.783 4.158 1.00 84.69 169 GLU A C 1
ATOM 1282 O O . GLU A 1 169 ? -24.373 -57.899 3.792 1.00 84.69 169 GLU A O 1
ATOM 1287 N N . ALA A 1 170 ? -22.885 -56.230 3.686 1.00 80.38 170 ALA A N 1
ATOM 1288 C CA . ALA A 1 170 ? -21.984 -56.910 2.764 1.00 80.38 170 ALA A CA 1
ATOM 1289 C C . ALA A 1 170 ? -21.318 -58.114 3.434 1.00 80.38 170 ALA A C 1
ATOM 1291 O O . ALA A 1 170 ? -21.246 -59.162 2.811 1.00 80.38 170 ALA A O 1
ATOM 1292 N N . SER A 1 171 ? -20.923 -58.006 4.706 1.00 75.19 171 SER A N 1
ATOM 1293 C CA . SER A 1 171 ? -20.359 -59.116 5.489 1.00 75.19 171 SER A CA 1
ATOM 1294 C C . SER A 1 171 ? -21.383 -60.227 5.753 1.00 75.19 171 SER A C 1
ATOM 1296 O O . SER A 1 171 ? -21.044 -61.407 5.737 1.00 75.19 171 SER A O 1
ATOM 1298 N N . GLN A 1 172 ? -22.660 -59.875 5.937 1.00 71.69 172 GLN A N 1
ATOM 1299 C CA . GLN A 1 172 ? -23.750 -60.853 6.034 1.00 71.69 172 GLN A CA 1
ATOM 1300 C C . GLN A 1 172 ? -24.060 -61.503 4.677 1.00 71.69 172 GLN A C 1
ATOM 1302 O O . GLN A 1 172 ? -24.426 -62.674 4.625 1.00 71.69 172 GLN A O 1
ATOM 1307 N N . ARG A 1 173 ? -23.870 -60.777 3.567 1.00 58.91 173 ARG A N 1
ATOM 1308 C CA . ARG A 1 173 ? -24.031 -61.310 2.205 1.00 58.91 173 ARG A CA 1
ATOM 1309 C C . ARG A 1 173 ? -22.835 -62.145 1.734 1.00 58.91 173 ARG A C 1
ATOM 1311 O O . ARG A 1 173 ? -23.040 -63.126 1.027 1.00 58.91 173 ARG A O 1
ATOM 1318 N N . THR A 1 174 ? -21.607 -61.840 2.151 1.00 55.00 174 THR A N 1
ATOM 1319 C CA . THR A 1 174 ? -20.406 -62.616 1.785 1.00 55.00 174 THR A CA 1
ATOM 1320 C C . THR A 1 174 ? -20.268 -63.928 2.557 1.00 55.00 174 THR A C 1
ATOM 1322 O O . THR A 1 174 ? -19.562 -64.818 2.091 1.00 55.00 174 THR A O 1
ATOM 1325 N N . ALA A 1 175 ? -21.020 -64.128 3.646 1.00 49.78 175 ALA A N 1
ATOM 1326 C CA . ALA A 1 175 ? -21.192 -65.448 4.260 1.00 49.78 175 ALA A CA 1
ATOM 1327 C C . ALA A 1 175 ? -22.027 -66.419 3.393 1.00 49.78 175 ALA A C 1
ATOM 1329 O O . ALA A 1 175 ? -21.980 -67.626 3.616 1.00 49.78 175 ALA A O 1
ATOM 1330 N N . ALA A 1 176 ? -22.758 -65.920 2.386 1.00 47.69 176 ALA A N 1
ATOM 1331 C CA . ALA A 1 176 ? -23.590 -66.733 1.495 1.00 47.69 176 ALA A CA 1
ATOM 1332 C C . ALA A 1 176 ? -23.011 -66.917 0.079 1.00 47.69 176 ALA A C 1
ATOM 1334 O O . ALA A 1 176 ? -23.603 -67.622 -0.738 1.00 47.69 176 ALA A O 1
ATOM 1335 N N . THR A 1 177 ? -21.873 -66.307 -0.269 1.00 50.50 177 THR A N 1
ATOM 1336 C CA . THR A 1 177 ? -21.287 -66.462 -1.614 1.00 50.50 177 THR A CA 1
ATOM 1337 C C . THR A 1 177 ? -19.772 -66.276 -1.574 1.00 50.50 177 THR A C 1
ATOM 1339 O O . THR A 1 177 ? -19.224 -65.257 -1.986 1.00 50.50 177 THR A O 1
ATOM 1342 N N . ALA A 1 178 ? -19.081 -67.293 -1.061 1.00 41.16 178 ALA A N 1
ATOM 1343 C CA . ALA A 1 178 ? -17.644 -67.452 -1.227 1.00 41.16 178 ALA A CA 1
ATOM 1344 C C . ALA A 1 178 ? -17.357 -68.139 -2.572 1.00 41.16 178 ALA A C 1
ATOM 1346 O O . ALA A 1 178 ? -17.270 -69.360 -2.637 1.00 41.16 178 ALA A O 1
ATOM 1347 N N . ALA A 1 179 ? -17.216 -67.353 -3.642 1.00 39.22 179 ALA A N 1
ATOM 1348 C CA . ALA A 1 179 ? -16.423 -67.728 -4.814 1.00 39.22 179 ALA A CA 1
ATOM 1349 C C . ALA A 1 179 ? -16.111 -66.498 -5.685 1.00 39.22 179 ALA A C 1
ATOM 1351 O O . ALA A 1 179 ? -16.972 -66.004 -6.400 1.00 39.22 179 ALA A O 1
ATOM 1352 N N . GLY A 1 180 ? -14.846 -66.069 -5.634 1.00 42.09 180 GLY A N 1
ATOM 1353 C CA . GLY A 1 180 ? -14.118 -65.455 -6.748 1.00 42.09 180 GLY A CA 1
ATOM 1354 C C . GLY A 1 180 ? -14.490 -64.030 -7.164 1.00 42.09 180 GLY A C 1
ATOM 1355 O O . GLY A 1 180 ? -15.438 -63.828 -7.907 1.00 42.09 180 GLY A O 1
ATOM 1356 N N . LEU A 1 181 ? -13.632 -63.057 -6.843 1.00 37.94 181 LEU A N 1
ATOM 1357 C CA . LEU A 1 181 ? -12.695 -62.462 -7.812 1.00 37.94 181 LEU A CA 1
ATOM 1358 C C . LEU A 1 181 ? -12.021 -61.203 -7.250 1.00 37.94 181 LEU A C 1
ATOM 1360 O O . LEU A 1 181 ? -12.588 -60.418 -6.498 1.00 37.94 181 LEU A O 1
ATOM 1364 N N . VAL A 1 182 ? -10.765 -61.068 -7.657 1.00 45.34 182 VAL A N 1
ATOM 1365 C CA . VAL A 1 182 ? -9.790 -60.026 -7.348 1.00 45.34 182 VAL A CA 1
ATOM 1366 C C . VAL A 1 182 ? -9.933 -58.901 -8.373 1.00 45.34 182 VAL A C 1
ATOM 1368 O O . VAL A 1 182 ? -9.885 -59.199 -9.563 1.00 45.34 182 VAL A O 1
ATOM 1371 N N . SER A 1 183 ? -10.023 -57.630 -7.960 1.00 38.38 183 SER A N 1
ATOM 1372 C CA . SER A 1 183 ? -9.305 -56.545 -8.654 1.00 38.38 183 SER A CA 1
ATOM 1373 C C . SER A 1 183 ? -9.435 -55.167 -8.010 1.00 38.38 183 SER A C 1
ATOM 1375 O O . SER A 1 183 ? -10.404 -54.846 -7.330 1.00 38.38 183 SER A O 1
ATOM 1377 N N . ALA A 1 184 ? -8.390 -54.388 -8.271 1.00 46.47 184 ALA A N 1
ATOM 1378 C CA . ALA A 1 184 ? -8.013 -53.097 -7.726 1.00 46.47 184 ALA A CA 1
ATOM 1379 C C . ALA A 1 184 ? -8.949 -51.933 -8.086 1.00 46.47 184 ALA A C 1
ATOM 1381 O O . ALA A 1 184 ? -9.520 -51.901 -9.173 1.00 46.47 184 ALA A O 1
ATOM 1382 N N . ASN A 1 185 ? -8.983 -50.909 -7.224 1.00 36.00 185 ASN A N 1
ATOM 1383 C CA . ASN A 1 185 ? -9.063 -49.526 -7.694 1.00 36.00 185 ASN A CA 1
ATOM 1384 C C . ASN A 1 185 ? -8.580 -48.530 -6.628 1.00 36.00 185 ASN A C 1
ATOM 1386 O O . ASN A 1 185 ? -9.137 -48.448 -5.535 1.00 36.00 185 ASN A O 1
ATOM 1390 N N . GLY A 1 186 ? -7.535 -47.773 -6.972 1.00 41.03 186 GLY A N 1
ATOM 1391 C CA . GLY A 1 186 ? -7.069 -46.608 -6.229 1.00 41.03 186 GLY A CA 1
ATOM 1392 C C . GLY A 1 186 ? -7.824 -45.367 -6.696 1.00 41.03 186 GLY A C 1
ATOM 1393 O O . GLY A 1 186 ? -7.656 -44.918 -7.826 1.00 41.03 186 GLY A O 1
ATOM 1394 N N . SER A 1 187 ? -8.670 -44.819 -5.830 1.00 34.81 187 SER A N 1
ATOM 1395 C CA . SER A 1 187 ? -9.403 -43.576 -6.064 1.00 34.81 187 SER A CA 1
ATOM 1396 C C . SER A 1 187 ? -8.617 -42.397 -5.493 1.00 34.81 187 SER A C 1
ATOM 1398 O O . SER A 1 187 ? -8.643 -42.143 -4.290 1.00 34.81 187 SER A O 1
ATOM 1400 N N . SER A 1 188 ? -7.916 -41.690 -6.377 1.00 40.16 188 SER A N 1
ATOM 1401 C CA . SER A 1 188 ? -7.271 -40.410 -6.092 1.00 40.16 188 SER A CA 1
ATOM 1402 C C . SER A 1 188 ? -8.344 -39.322 -5.996 1.00 40.16 188 SER A C 1
ATOM 1404 O O . SER A 1 188 ? -9.003 -38.992 -6.983 1.00 40.16 188 SER A O 1
ATOM 1406 N N . SER A 1 189 ? -8.547 -38.778 -4.799 1.00 35.19 189 SER A N 1
ATOM 1407 C CA . SER A 1 189 ? -9.428 -37.641 -4.540 1.00 35.19 189 SER A CA 1
ATOM 1408 C C . SER A 1 189 ? -8.841 -36.372 -5.167 1.00 35.19 189 SER A C 1
ATOM 1410 O O . SER A 1 189 ? -7.949 -35.743 -4.600 1.00 35.19 189 SER A O 1
ATOM 1412 N N . ARG A 1 190 ? -9.338 -36.004 -6.353 1.00 39.16 190 ARG A N 1
ATOM 1413 C CA . ARG A 1 190 ? -9.176 -34.669 -6.941 1.00 39.16 190 ARG A CA 1
ATOM 1414 C C . ARG A 1 190 ? -9.920 -33.673 -6.050 1.00 39.16 190 ARG A C 1
ATOM 1416 O O . ARG A 1 190 ? -11.148 -33.666 -6.030 1.00 39.16 190 ARG A O 1
ATOM 1423 N N . GLY A 1 191 ? -9.170 -32.879 -5.288 1.00 38.72 191 GLY A N 1
ATOM 1424 C CA . GLY A 1 191 ? -9.699 -31.680 -4.649 1.00 38.72 191 GLY A CA 1
ATOM 1425 C C . GLY A 1 191 ? -10.264 -30.750 -5.718 1.00 38.72 191 GLY A C 1
ATOM 1426 O O . GLY A 1 191 ? -9.711 -30.661 -6.815 1.00 38.72 191 GLY A O 1
ATOM 1427 N N . ALA A 1 192 ? -11.392 -30.114 -5.411 1.00 37.81 192 ALA A N 1
ATOM 1428 C CA . ALA A 1 192 ? -11.950 -29.044 -6.218 1.00 37.81 192 ALA A CA 1
ATOM 1429 C C . ALA A 1 192 ? -10.926 -27.903 -6.266 1.00 37.81 192 ALA A C 1
ATOM 1431 O O . ALA A 1 192 ? -10.815 -27.115 -5.331 1.00 37.81 192 ALA A O 1
ATOM 1432 N N . VAL A 1 193 ? -10.125 -27.886 -7.329 1.00 48.12 193 VAL A N 1
ATOM 1433 C CA . VAL A 1 193 ? -9.327 -26.731 -7.727 1.00 48.12 193 VAL A CA 1
ATOM 1434 C C . VAL A 1 193 ? -10.357 -25.673 -8.104 1.00 48.12 193 VAL A C 1
ATOM 1436 O O . VAL A 1 193 ? -11.097 -25.851 -9.074 1.00 48.12 193 VAL A O 1
ATOM 1439 N N . LEU A 1 194 ? -10.505 -24.660 -7.246 1.00 55.84 194 LEU A N 1
ATOM 1440 C CA . LEU A 1 194 ? -11.188 -23.418 -7.598 1.00 55.84 194 LEU A CA 1
ATOM 1441 C C . LEU A 1 194 ? -10.603 -22.993 -8.942 1.00 55.84 194 LEU A C 1
ATOM 1443 O O . LEU A 1 194 ? -9.385 -22.979 -9.062 1.00 55.84 194 LEU A O 1
ATOM 1447 N N . GLN A 1 195 ? -11.454 -22.785 -9.949 1.00 52.50 195 GLN A N 1
ATOM 1448 C CA . GLN A 1 195 ? -11.012 -22.374 -11.279 1.00 52.50 195 GLN A CA 1
ATOM 1449 C C . GLN A 1 195 ? -10.073 -21.187 -11.111 1.00 52.50 195 GLN A C 1
ATOM 1451 O O . GLN A 1 195 ? -10.493 -20.144 -10.613 1.00 52.50 195 GLN A O 1
ATOM 1456 N N . ASP A 1 196 ? -8.802 -21.419 -11.422 1.00 54.81 196 ASP A N 1
ATOM 1457 C CA . ASP A 1 196 ? -7.744 -20.452 -11.223 1.00 54.81 196 ASP A CA 1
ATOM 1458 C C . ASP A 1 196 ? -8.113 -19.186 -12.012 1.00 54.81 196 ASP A C 1
ATOM 1460 O O . ASP A 1 196 ? -8.489 -19.251 -13.186 1.00 54.81 196 ASP A O 1
ATOM 1464 N N . ASP A 1 197 ? -8.085 -18.040 -11.331 1.00 69.25 197 ASP A N 1
ATOM 1465 C CA . ASP A 1 197 ? -8.250 -16.695 -11.893 1.00 69.25 197 ASP A CA 1
ATOM 1466 C C . ASP A 1 197 ? -6.989 -16.405 -12.754 1.00 69.25 197 ASP A C 1
ATOM 1468 O O . ASP A 1 197 ? -6.120 -15.608 -12.395 1.00 69.25 197 ASP A O 1
ATOM 1472 N N . GLU A 1 198 ? -6.833 -17.162 -13.850 1.00 73.56 198 GLU A N 1
ATOM 1473 C CA . GLU A 1 198 ? -5.685 -17.200 -14.768 1.00 73.56 198 GLU A CA 1
ATOM 1474 C C . GLU A 1 198 ? -5.534 -15.838 -15.461 1.00 73.56 198 GLU A C 1
ATOM 1476 O O . GLU A 1 198 ? -6.078 -15.589 -16.538 1.00 73.56 198 GLU A O 1
ATOM 1481 N N . GLY A 1 199 ? -4.831 -14.915 -14.810 1.00 80.31 199 GLY A N 1
ATOM 1482 C CA . GLY A 1 199 ? -4.593 -13.563 -15.319 1.00 80.31 199 GLY A CA 1
ATOM 1483 C C . GLY A 1 199 ? -4.482 -12.493 -14.239 1.00 80.31 199 GLY A C 1
ATOM 1484 O O . GLY A 1 199 ? -3.975 -11.409 -14.522 1.00 80.31 199 GLY A O 1
ATOM 1485 N N . PHE A 1 200 ? -4.906 -12.782 -13.007 1.00 85.31 200 PHE A N 1
ATOM 1486 C CA . PHE A 1 200 ? -4.714 -11.870 -11.882 1.00 85.31 200 PHE A CA 1
ATOM 1487 C C . PHE A 1 200 ? -3.366 -12.095 -11.209 1.00 85.31 200 PHE A C 1
ATOM 1489 O O . PHE A 1 200 ? -2.890 -13.225 -11.085 1.00 85.31 200 PHE A O 1
ATOM 1496 N N . ALA A 1 201 ? -2.770 -11.011 -10.711 1.00 86.44 201 ALA A N 1
ATOM 1497 C CA . ALA A 1 201 ? -1.624 -11.141 -9.827 1.00 86.44 201 ALA A CA 1
ATOM 1498 C C . ALA A 1 201 ? -1.988 -11.978 -8.584 1.00 86.44 201 ALA A C 1
ATOM 1500 O O . ALA A 1 201 ? -3.100 -11.853 -8.053 1.00 86.44 201 ALA A O 1
ATOM 1501 N N . PRO A 1 202 ? -1.062 -12.823 -8.094 1.00 89.19 202 PRO A N 1
ATOM 1502 C CA . PRO A 1 202 ? -1.306 -13.628 -6.910 1.00 89.19 202 PRO A CA 1
ATOM 1503 C C . PRO A 1 202 ? -1.566 -12.728 -5.699 1.00 89.19 202 PRO A C 1
ATOM 1505 O O . PRO A 1 202 ? -0.952 -11.672 -5.538 1.00 89.19 202 PRO A O 1
ATOM 1508 N N . LEU A 1 203 ? -2.464 -13.165 -4.814 1.00 91.62 203 LEU A N 1
ATOM 1509 C CA . LEU A 1 203 ? -2.740 -12.435 -3.580 1.00 91.62 203 LEU A CA 1
ATOM 1510 C C . LEU A 1 203 ? -1.462 -12.319 -2.732 1.00 91.62 203 LEU A C 1
ATOM 1512 O O . LEU A 1 203 ? -0.820 -13.344 -2.465 1.00 91.62 203 LEU A O 1
ATOM 1516 N N . PRO A 1 204 ? -1.131 -11.120 -2.215 1.00 93.38 204 PRO A N 1
ATOM 1517 C CA . PRO A 1 204 ? -0.045 -10.968 -1.264 1.00 93.38 204 PRO A CA 1
ATOM 1518 C C . PRO A 1 204 ? -0.265 -11.867 -0.048 1.00 93.38 204 PRO A C 1
ATOM 1520 O O . PRO A 1 204 ? -1.382 -12.014 0.456 1.00 93.38 204 PRO A O 1
ATOM 1523 N N . ALA A 1 205 ? 0.811 -12.456 0.471 1.00 91.31 205 ALA A N 1
ATOM 1524 C CA . ALA A 1 205 ? 0.706 -13.259 1.683 1.00 91.31 205 ALA A CA 1
ATOM 1525 C C . ALA A 1 205 ? 0.253 -12.382 2.875 1.00 91.31 205 ALA A C 1
ATOM 1527 O O . ALA A 1 205 ? 0.696 -11.234 2.992 1.00 91.31 205 ALA A O 1
ATOM 1528 N N . PRO A 1 206 ? -0.570 -12.897 3.802 1.00 93.38 206 PRO A N 1
ATOM 1529 C CA . PRO A 1 206 ? -0.963 -12.165 5.007 1.00 93.38 206 PRO A CA 1
ATOM 1530 C C . PRO A 1 206 ? 0.238 -11.900 5.937 1.00 93.38 206 PRO A C 1
ATOM 1532 O O . PRO A 1 206 ? 1.312 -12.476 5.732 1.00 93.38 206 PRO A O 1
ATOM 1535 N N . PRO A 1 207 ? 0.086 -11.048 6.969 1.00 92.62 207 PRO A N 1
ATOM 1536 C CA . PRO A 1 207 ? 1.071 -10.917 8.040 1.00 92.62 207 PRO A CA 1
ATOM 1537 C C . PRO A 1 207 ? 1.460 -12.283 8.626 1.00 92.62 207 PRO A C 1
ATOM 1539 O O . PRO A 1 207 ? 0.596 -13.074 9.005 1.00 92.62 207 PRO A O 1
ATOM 1542 N N . GLU A 1 208 ? 2.764 -12.561 8.712 1.00 89.69 208 GLU A N 1
ATOM 1543 C CA . GLU A 1 208 ? 3.283 -13.839 9.233 1.00 89.69 208 GLU A CA 1
ATOM 1544 C C . GLU A 1 208 ? 3.024 -14.001 10.735 1.00 89.69 208 GLU A C 1
ATOM 1546 O O . GLU A 1 208 ? 2.836 -15.109 11.237 1.00 89.69 208 GLU A O 1
ATOM 1551 N N . GLN A 1 209 ? 3.010 -12.882 11.457 1.00 93.50 209 GLN A N 1
ATOM 1552 C CA . GLN A 1 209 ? 2.803 -12.832 12.896 1.00 93.50 209 GLN A CA 1
ATOM 1553 C C . GLN A 1 209 ? 1.464 -12.157 13.201 1.00 93.50 209 GLN A C 1
ATOM 1555 O O . GLN A 1 209 ? 1.087 -11.220 12.490 1.00 93.50 209 GLN A O 1
ATOM 1560 N N . PRO A 1 210 ? 0.743 -12.608 14.245 1.00 95.50 210 PRO A N 1
ATOM 1561 C CA . PRO A 1 210 ? -0.464 -11.927 14.688 1.00 95.50 210 PRO A CA 1
ATOM 1562 C C . PRO A 1 210 ? -0.123 -10.482 15.054 1.00 95.50 210 PRO A C 1
ATOM 1564 O O . PRO A 1 210 ? 0.858 -10.222 15.757 1.00 95.50 210 PRO A O 1
ATOM 1567 N N . LEU A 1 211 ? -0.925 -9.543 14.561 1.00 96.81 211 LEU A N 1
ATOM 1568 C CA . LEU A 1 211 ? -0.723 -8.129 14.843 1.00 96.81 211 LEU A CA 1
ATOM 1569 C C . LEU A 1 211 ? -0.977 -7.867 16.340 1.00 96.81 211 LEU A C 1
ATOM 1571 O O . LEU A 1 211 ? -2.007 -8.309 16.860 1.00 96.81 211 LEU A O 1
ATOM 1575 N N . PRO A 1 212 ? -0.067 -7.170 17.048 1.00 96.81 212 PRO A N 1
ATOM 1576 C CA . PRO A 1 212 ? -0.312 -6.760 18.428 1.00 96.81 212 PRO A CA 1
ATOM 1577 C C . PRO A 1 212 ? -1.448 -5.733 18.477 1.00 96.81 212 PRO A C 1
ATOM 1579 O O . PRO A 1 212 ? -1.768 -5.114 17.462 1.00 96.81 212 PRO A O 1
ATOM 1582 N N . SER A 1 213 ? -2.032 -5.507 19.654 1.00 96.38 213 SER A N 1
ATOM 1583 C CA . SER A 1 213 ? -3.000 -4.413 19.806 1.00 96.38 213 SER A CA 1
ATOM 1584 C C . SER A 1 213 ? -2.309 -3.047 19.786 1.00 96.38 213 SER A C 1
ATOM 1586 O O . SER A 1 213 ? -1.136 -2.909 20.151 1.00 96.38 213 SER A O 1
ATOM 1588 N N . LEU A 1 214 ? -3.038 -1.997 19.414 1.00 96.00 214 LEU A N 1
ATOM 1589 C CA . LEU A 1 214 ? -2.537 -0.623 19.390 1.00 96.00 214 LEU A CA 1
ATOM 1590 C C . LEU A 1 214 ? -2.077 -0.183 20.783 1.00 96.00 214 LEU A C 1
ATOM 1592 O O . LEU A 1 214 ? -1.056 0.489 20.920 1.00 96.00 214 LEU A O 1
ATOM 1596 N N . THR A 1 215 ? -2.769 -0.641 21.829 1.00 96.19 215 THR A N 1
ATOM 1597 C CA . THR A 1 215 ? -2.383 -0.421 23.229 1.00 96.19 215 THR A CA 1
ATOM 1598 C C . THR A 1 215 ? -1.049 -1.078 23.587 1.00 96.19 215 THR A C 1
ATOM 1600 O O . THR A 1 215 ? -0.284 -0.505 24.360 1.00 96.19 215 THR A O 1
ATOM 1603 N N . GLN A 1 216 ? -0.737 -2.253 23.028 1.00 96.69 216 GLN A N 1
ATOM 1604 C CA . GLN A 1 216 ? 0.566 -2.899 23.222 1.00 96.69 216 GLN A CA 1
ATOM 1605 C C . GLN A 1 216 ? 1.681 -2.164 22.472 1.00 96.69 216 GLN A C 1
ATOM 1607 O O . GLN A 1 216 ? 2.804 -2.096 22.968 1.00 96.69 216 GLN A O 1
ATOM 1612 N N . LEU A 1 217 ? 1.379 -1.613 21.291 1.00 96.00 217 LEU A N 1
ATOM 1613 C CA . LEU A 1 217 ? 2.371 -0.947 20.448 1.00 96.00 217 LEU A CA 1
ATOM 1614 C C . LEU A 1 217 ? 2.691 0.485 20.909 1.00 96.00 217 LEU A C 1
ATOM 1616 O O . LEU A 1 217 ? 3.859 0.866 20.940 1.00 96.00 217 LEU A O 1
ATOM 1620 N N . ALA A 1 218 ? 1.671 1.279 21.240 1.00 94.50 218 ALA A N 1
ATOM 1621 C CA . ALA A 1 218 ? 1.801 2.711 21.528 1.00 94.50 218 ALA A CA 1
ATOM 1622 C C . ALA A 1 218 ? 1.497 3.089 22.992 1.00 94.50 218 ALA A C 1
ATOM 1624 O O . ALA A 1 218 ? 1.751 4.221 23.403 1.00 94.50 218 ALA A O 1
ATOM 1625 N N . GLY A 1 219 ? 0.999 2.145 23.795 1.00 96.56 219 GLY A N 1
ATOM 1626 C CA . GLY A 1 219 ? 0.602 2.359 25.186 1.00 96.56 219 GLY A CA 1
ATOM 1627 C C . GLY A 1 219 ? -0.888 2.706 25.354 1.00 96.56 219 GLY A C 1
ATOM 1628 O O . GLY A 1 219 ? -1.555 3.114 24.405 1.00 96.56 219 GLY A O 1
ATOM 1629 N N . PRO A 1 220 ? -1.443 2.561 26.573 1.00 95.19 220 PRO A N 1
ATOM 1630 C CA . PRO A 1 220 ? -2.880 2.720 26.838 1.00 95.19 220 PRO A CA 1
ATOM 1631 C C . PRO A 1 220 ? -3.386 4.165 26.764 1.00 95.19 220 PRO A C 1
ATOM 1633 O O . PRO A 1 220 ? -4.579 4.385 26.590 1.00 95.19 220 PRO A O 1
ATOM 1636 N N . SER A 1 221 ? -2.504 5.155 26.902 1.00 94.56 221 SER A N 1
ATOM 1637 C CA . SER A 1 221 ? -2.853 6.579 26.826 1.00 94.56 221 SER A CA 1
ATOM 1638 C C . SER A 1 221 ? -2.722 7.165 25.420 1.00 94.56 221 SER A C 1
ATOM 1640 O O . SER A 1 221 ? -3.008 8.348 25.222 1.00 94.56 221 SER A O 1
ATOM 1642 N N . PHE A 1 222 ? -2.273 6.370 24.446 1.00 94.44 222 PHE A N 1
ATOM 1643 C CA . PHE A 1 222 ? -2.053 6.851 23.095 1.00 94.44 222 PHE A CA 1
ATOM 1644 C C . PHE A 1 222 ? -3.387 7.127 22.400 1.00 94.44 222 PHE A C 1
ATOM 1646 O O . PHE A 1 222 ? -4.193 6.224 22.177 1.00 94.44 222 PHE A O 1
ATOM 1653 N N . LYS A 1 223 ? -3.611 8.391 22.038 1.00 91.69 223 LYS A N 1
ATOM 1654 C CA . LYS A 1 223 ? -4.732 8.801 21.194 1.00 91.69 223 LYS A CA 1
ATOM 1655 C C . LYS A 1 223 ? -4.214 8.952 19.762 1.00 91.69 223 LYS A C 1
ATOM 1657 O O . LYS A 1 223 ? -3.349 9.804 19.550 1.00 91.69 223 LYS A O 1
ATOM 1662 N N . PRO A 1 224 ? -4.686 8.138 18.799 1.00 91.94 224 PRO A N 1
ATOM 1663 C CA . PRO A 1 224 ? -4.240 8.250 17.418 1.00 91.94 224 PRO A CA 1
ATOM 1664 C C . PRO A 1 224 ? -4.535 9.643 16.859 1.00 91.94 224 PRO A C 1
ATOM 1666 O O . PRO A 1 224 ? -5.545 10.262 17.198 1.00 91.94 224 PRO A O 1
ATOM 1669 N N . SER A 1 225 ? -3.650 10.124 15.985 1.00 90.12 225 SER A N 1
ATOM 1670 C CA . SER A 1 225 ? -3.866 11.385 15.277 1.00 90.12 225 SER A CA 1
ATOM 1671 C C . SER A 1 225 ? -5.153 11.303 14.443 1.00 90.12 225 SER A C 1
ATOM 1673 O O . SER A 1 225 ? -5.358 10.300 13.751 1.00 90.12 225 SER A O 1
ATOM 1675 N N . PRO A 1 226 ? -5.997 12.352 14.431 1.00 87.06 226 PRO A N 1
ATOM 1676 C CA . PRO A 1 226 ? -7.169 12.399 13.558 1.00 87.06 226 PRO A CA 1
ATOM 1677 C C . PRO A 1 226 ? -6.793 12.434 12.068 1.00 87.06 226 PRO A C 1
ATOM 1679 O O . PRO A 1 226 ? -7.669 12.268 11.226 1.00 87.06 226 PRO A O 1
ATOM 1682 N N . LEU A 1 227 ? -5.509 12.635 11.738 1.00 88.00 227 LEU A N 1
ATOM 1683 C CA . LEU A 1 227 ? -5.015 12.674 10.362 1.00 88.00 227 LEU A CA 1
ATOM 1684 C C . LEU A 1 227 ? -4.653 11.296 9.779 1.00 88.00 227 LEU A C 1
ATOM 1686 O O . LEU A 1 227 ? -4.484 11.177 8.565 1.00 88.00 227 LEU A O 1
ATOM 1690 N N . LEU A 1 228 ? -4.590 10.245 10.607 1.00 92.25 228 LEU A N 1
ATOM 1691 C CA . LEU A 1 228 ? -4.234 8.895 10.148 1.00 92.25 228 LEU A CA 1
ATOM 1692 C C . LEU A 1 228 ? -5.097 8.374 8.987 1.00 92.25 228 LEU A C 1
ATOM 1694 O O . LEU A 1 228 ? -4.530 7.771 8.077 1.00 92.25 228 LEU A O 1
ATOM 1698 N N . PRO A 1 229 ? -6.425 8.603 8.944 1.00 93.50 229 PRO A N 1
ATOM 1699 C CA . PRO A 1 229 ? -7.232 8.155 7.813 1.00 93.50 229 PRO A CA 1
ATOM 1700 C C . PRO A 1 229 ? -6.775 8.734 6.464 1.00 93.50 229 PRO A C 1
ATOM 1702 O O . PRO A 1 229 ? -6.823 8.030 5.461 1.00 93.50 229 PRO A O 1
ATOM 1705 N N . PHE A 1 230 ? -6.276 9.972 6.423 1.00 88.44 230 PHE A N 1
ATOM 1706 C CA . PHE A 1 230 ? -5.790 10.593 5.181 1.00 88.44 230 PHE A CA 1
ATOM 1707 C C . PHE A 1 230 ? -4.421 10.077 4.775 1.00 88.44 230 PHE A C 1
ATOM 1709 O O . PHE A 1 230 ? -4.154 9.869 3.596 1.00 88.44 230 PHE A O 1
ATOM 1716 N N . GLU A 1 231 ? -3.548 9.847 5.748 1.00 91.31 231 GLU A N 1
ATOM 1717 C CA . GLU A 1 231 ? -2.262 9.213 5.479 1.00 91.31 231 GLU A CA 1
ATOM 1718 C C . GLU A 1 231 ? -2.429 7.785 4.974 1.00 91.31 231 GLU A C 1
ATOM 1720 O O . GLU A 1 231 ? -1.666 7.353 4.114 1.00 91.31 231 GLU A O 1
ATOM 1725 N N . LEU A 1 232 ? -3.445 7.066 5.463 1.00 95.12 232 LEU A N 1
ATOM 1726 C CA . LEU A 1 232 ? -3.799 5.765 4.915 1.00 95.12 232 LEU A CA 1
ATOM 1727 C C . LEU A 1 232 ? -4.165 5.884 3.431 1.00 95.12 232 LEU A C 1
ATOM 1729 O O . LEU A 1 232 ? -3.665 5.095 2.636 1.00 95.12 232 LEU A O 1
ATOM 1733 N N . LEU A 1 233 ? -4.985 6.870 3.045 1.00 93.94 233 LEU A N 1
ATOM 1734 C CA . LEU A 1 233 ? -5.305 7.108 1.632 1.00 93.94 233 LEU A CA 1
ATOM 1735 C C . LEU A 1 233 ? -4.040 7.351 0.808 1.00 93.94 233 LEU A C 1
ATOM 1737 O O . LEU A 1 233 ? -3.877 6.740 -0.243 1.00 93.94 233 LEU A O 1
ATOM 1741 N N . GLN A 1 234 ? -3.127 8.187 1.309 1.00 91.00 234 GLN A N 1
ATOM 1742 C CA . GLN A 1 234 ? -1.876 8.469 0.608 1.00 91.00 234 GLN A CA 1
ATOM 1743 C C . GLN A 1 234 ? -1.026 7.215 0.420 1.00 91.00 234 GLN A C 1
ATOM 1745 O O . GLN A 1 234 ? -0.520 6.979 -0.670 1.00 91.00 234 GLN A O 1
ATOM 1750 N N . LEU A 1 235 ? -0.908 6.394 1.466 1.00 94.75 235 LEU A N 1
ATOM 1751 C CA . LEU A 1 235 ? -0.171 5.133 1.417 1.00 94.75 235 LEU A CA 1
ATOM 1752 C C . LEU A 1 235 ? -0.787 4.148 0.421 1.00 94.75 235 LEU A C 1
ATOM 1754 O O . LEU A 1 235 ? -0.049 3.501 -0.314 1.00 94.75 235 LEU A O 1
ATOM 1758 N N . LEU A 1 236 ? -2.118 4.042 0.377 1.00 96.25 236 LEU A N 1
ATOM 1759 C CA . LEU A 1 236 ? -2.809 3.147 -0.553 1.00 96.25 236 LEU A CA 1
ATOM 1760 C C . LEU A 1 236 ? -2.657 3.609 -2.002 1.00 96.25 236 LEU A C 1
ATOM 1762 O O . LEU A 1 236 ? -2.336 2.794 -2.859 1.00 96.25 236 LEU A O 1
ATOM 1766 N N . VAL A 1 237 ? -2.832 4.903 -2.278 1.00 93.94 237 VAL A N 1
ATOM 1767 C CA . VAL A 1 237 ? -2.654 5.443 -3.634 1.00 93.94 237 VAL A CA 1
ATOM 1768 C C . VAL A 1 237 ? -1.191 5.344 -4.072 1.00 93.94 237 VAL A C 1
ATOM 1770 O O . VAL A 1 237 ? -0.931 4.942 -5.201 1.00 93.94 237 VAL A O 1
ATOM 1773 N N . ALA A 1 238 ? -0.235 5.633 -3.183 1.00 92.44 238 ALA A N 1
ATOM 1774 C CA . ALA A 1 238 ? 1.189 5.448 -3.454 1.00 92.44 238 ALA A CA 1
ATOM 1775 C C . ALA A 1 238 ? 1.522 3.981 -3.761 1.00 92.44 238 ALA A C 1
ATOM 1777 O O . ALA A 1 238 ? 2.210 3.709 -4.739 1.00 92.44 238 ALA A O 1
ATOM 1778 N N . TYR A 1 239 ? 0.994 3.040 -2.972 1.00 95.31 239 TYR A N 1
ATOM 1779 C CA . TYR A 1 239 ? 1.138 1.610 -3.235 1.00 95.31 239 TYR A CA 1
ATOM 1780 C C . TYR A 1 239 ? 0.582 1.241 -4.613 1.00 95.31 239 TYR A C 1
ATOM 1782 O O . TYR A 1 239 ? 1.306 0.660 -5.412 1.00 95.31 239 TYR A O 1
ATOM 1790 N N . CYS A 1 240 ? -0.654 1.631 -4.936 1.00 95.25 240 CYS A N 1
ATOM 1791 C CA . CYS A 1 240 ? -1.245 1.339 -6.242 1.00 95.25 240 CYS A CA 1
ATOM 1792 C C . CYS A 1 240 ? -0.440 1.955 -7.396 1.00 95.25 240 CYS A C 1
ATOM 1794 O O . CYS A 1 240 ? -0.256 1.301 -8.417 1.00 95.25 240 CYS A O 1
ATOM 1796 N N . ALA A 1 241 ? 0.070 3.181 -7.236 1.00 91.06 241 ALA A N 1
ATOM 1797 C CA . ALA A 1 241 ? 0.889 3.847 -8.247 1.00 91.06 241 ALA A CA 1
ATOM 1798 C C . ALA A 1 241 ? 2.206 3.104 -8.492 1.00 91.06 241 ALA A C 1
ATOM 1800 O O . ALA A 1 241 ? 2.557 2.864 -9.643 1.00 91.06 241 ALA A O 1
ATOM 1801 N N . VAL A 1 242 ? 2.890 2.687 -7.420 1.00 90.56 242 VAL A N 1
ATOM 1802 C CA . VAL A 1 242 ? 4.093 1.848 -7.509 1.00 90.56 242 VAL A CA 1
ATOM 1803 C C . VAL A 1 242 ? 3.751 0.525 -8.191 1.00 90.56 242 VAL A C 1
ATOM 1805 O O . VAL A 1 242 ? 4.427 0.134 -9.132 1.00 90.56 242 VAL A O 1
ATOM 1808 N N . MET A 1 243 ? 2.666 -0.147 -7.806 1.00 92.19 243 MET A N 1
ATOM 1809 C CA . MET A 1 243 ? 2.305 -1.422 -8.430 1.00 92.19 243 MET A CA 1
ATOM 1810 C C . MET A 1 243 ? 1.979 -1.286 -9.924 1.00 92.19 243 MET A C 1
ATOM 1812 O O . MET A 1 243 ? 2.358 -2.165 -10.689 1.00 92.19 243 MET A O 1
ATOM 1816 N N . HIS A 1 244 ? 1.347 -0.191 -10.360 1.00 89.19 244 HIS A N 1
ATOM 1817 C CA . HIS A 1 244 ? 1.151 0.091 -11.791 1.00 89.19 244 HIS A CA 1
ATOM 1818 C C . HIS A 1 244 ? 2.455 0.380 -12.516 1.00 89.19 244 HIS A C 1
ATOM 1820 O O . HIS A 1 244 ? 2.670 -0.146 -13.602 1.00 89.19 244 HIS A O 1
ATOM 1826 N N . TYR A 1 245 ? 3.325 1.184 -11.908 1.00 86.38 245 TYR A N 1
ATOM 1827 C CA . TYR A 1 245 ? 4.628 1.513 -12.477 1.00 86.38 245 TYR A CA 1
ATOM 1828 C C . TYR A 1 245 ? 5.485 0.257 -12.693 1.00 86.38 245 TYR A C 1
ATOM 1830 O O . TYR A 1 245 ? 6.133 0.119 -13.721 1.00 86.38 245 TYR A O 1
ATOM 1838 N N . TRP A 1 246 ? 5.409 -0.698 -11.763 1.00 85.25 246 TRP A N 1
ATOM 1839 C CA . TRP A 1 246 ? 6.125 -1.977 -11.813 1.00 85.25 246 TRP A CA 1
ATOM 1840 C C . TRP A 1 246 ? 5.303 -3.130 -12.403 1.00 85.25 246 TRP A C 1
ATOM 1842 O O . TRP A 1 246 ? 5.689 -4.291 -12.270 1.00 85.25 246 TRP A O 1
ATOM 1852 N N . ASN A 1 247 ? 4.148 -2.844 -13.014 1.00 86.44 247 ASN A N 1
ATOM 1853 C CA . ASN A 1 247 ? 3.285 -3.841 -13.653 1.00 86.44 247 ASN A CA 1
ATOM 1854 C C . ASN A 1 247 ? 2.963 -5.062 -12.755 1.00 86.44 247 ASN A C 1
ATOM 1856 O O . ASN A 1 247 ? 2.859 -6.196 -13.225 1.00 86.44 247 ASN A O 1
ATOM 1860 N N . GLY A 1 248 ? 2.849 -4.835 -11.443 1.00 86.12 248 GLY A N 1
ATOM 1861 C CA . GLY A 1 248 ? 2.537 -5.855 -10.446 1.00 86.12 248 GLY A CA 1
ATOM 1862 C C . GLY A 1 248 ? 3.682 -6.704 -9.922 1.00 86.12 248 GLY A C 1
ATOM 1863 O O . GLY A 1 248 ? 3.463 -7.468 -8.981 1.00 86.12 248 GLY A O 1
ATOM 1864 N N . GLU A 1 249 ? 4.873 -6.583 -10.498 1.00 78.44 249 GLU A N 1
ATOM 1865 C CA . GLU A 1 249 ? 6.043 -7.376 -10.133 1.00 78.44 249 GLU A CA 1
ATOM 1866 C C . GLU A 1 249 ? 7.159 -6.465 -9.613 1.00 78.44 249 GLU A C 1
ATOM 1868 O O . GLU A 1 249 ? 8.200 -6.323 -10.239 1.00 78.44 249 GLU A O 1
ATOM 1873 N N . PRO A 1 250 ? 7.012 -5.872 -8.417 1.00 64.62 250 PRO A N 1
ATOM 1874 C CA . PRO A 1 250 ? 8.141 -5.187 -7.787 1.00 64.62 250 PRO A CA 1
ATOM 1875 C C . PRO A 1 250 ? 9.256 -6.175 -7.372 1.00 64.62 250 PRO A C 1
ATOM 1877 O O . PRO A 1 250 ? 10.358 -5.760 -7.021 1.00 64.62 250 PRO A O 1
ATOM 1880 N N . ASP A 1 251 ? 8.964 -7.484 -7.398 1.00 60.88 251 ASP A N 1
ATOM 1881 C CA . ASP A 1 251 ? 9.840 -8.597 -7.034 1.00 60.88 251 ASP A CA 1
ATOM 1882 C C . ASP A 1 251 ? 10.406 -9.315 -8.272 1.00 60.88 251 ASP A C 1
ATOM 1884 O O . ASP A 1 251 ? 10.249 -10.530 -8.404 1.00 60.88 251 ASP A O 1
ATOM 1888 N N . CYS A 1 252 ? 11.098 -8.616 -9.172 1.00 49.78 252 CYS A N 1
ATOM 1889 C CA . CYS A 1 252 ? 11.702 -9.209 -10.379 1.00 49.78 252 CYS A CA 1
ATOM 1890 C C . CYS A 1 252 ? 12.819 -10.262 -10.121 1.00 49.78 252 CYS A C 1
ATOM 1892 O O . CYS A 1 252 ? 13.694 -10.450 -10.965 1.00 49.78 252 CYS A O 1
ATOM 1894 N N . GLY A 1 253 ? 12.869 -10.947 -8.967 1.00 46.44 253 GLY A N 1
ATOM 1895 C CA . GLY A 1 253 ? 14.007 -11.794 -8.578 1.00 46.44 253 GLY A CA 1
ATOM 1896 C C . GLY A 1 253 ? 13.732 -13.064 -7.766 1.00 46.44 253 GLY A C 1
ATOM 1897 O O . GLY A 1 253 ? 14.687 -13.755 -7.425 1.00 46.44 253 GLY A O 1
ATOM 1898 N N . ALA A 1 254 ? 12.488 -13.417 -7.420 1.00 42.44 254 ALA A N 1
ATOM 1899 C CA . ALA A 1 254 ? 12.259 -14.571 -6.531 1.00 42.44 254 ALA A CA 1
ATOM 1900 C C . ALA A 1 254 ? 11.990 -15.914 -7.246 1.00 42.44 254 ALA A C 1
ATOM 1902 O O . ALA A 1 254 ? 12.133 -16.963 -6.617 1.00 42.44 254 ALA A O 1
ATOM 1903 N N . GLY A 1 255 ? 11.599 -15.907 -8.527 1.00 42.88 255 GLY A N 1
ATOM 1904 C CA . GLY A 1 255 ? 11.167 -17.118 -9.248 1.00 42.88 255 GLY A CA 1
ATOM 1905 C C . GLY A 1 255 ? 12.199 -17.735 -10.198 1.00 42.88 255 GLY A C 1
ATOM 1906 O O . GLY A 1 255 ? 12.199 -18.951 -10.398 1.00 42.88 255 GLY A O 1
ATOM 1907 N N . SER A 1 256 ? 13.104 -16.931 -10.754 1.00 43.03 256 SER A N 1
ATOM 1908 C CA . SER A 1 256 ? 14.066 -17.392 -11.758 1.00 43.03 256 SER A CA 1
ATOM 1909 C C . SER A 1 256 ? 15.366 -17.801 -11.079 1.00 43.03 256 SER A C 1
ATOM 1911 O O . SER A 1 256 ? 16.193 -16.981 -10.702 1.00 43.03 256 SER A O 1
ATOM 1913 N N . SER A 1 257 ? 15.553 -19.105 -10.903 1.00 45.22 257 SER A N 1
ATOM 1914 C CA . SER A 1 257 ? 16.777 -19.709 -10.357 1.00 45.22 257 SER A CA 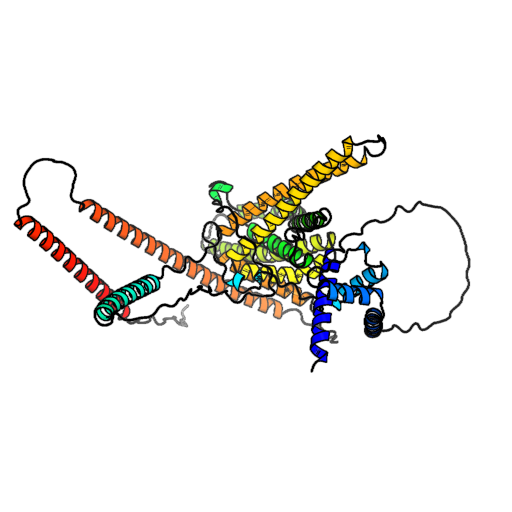1
ATOM 1915 C C . SER A 1 257 ? 17.960 -19.694 -11.349 1.00 45.22 257 SER A C 1
ATOM 1917 O O . SER A 1 257 ? 18.936 -20.422 -11.163 1.00 45.22 257 SER A O 1
ATOM 1919 N N . SER A 1 258 ? 17.904 -18.853 -12.388 1.00 46.91 258 SER A N 1
ATOM 1920 C CA . SER A 1 258 ? 19.009 -18.583 -13.306 1.00 46.91 258 SER A CA 1
ATOM 1921 C C . SER A 1 258 ? 20.005 -17.617 -12.654 1.00 46.91 258 SER A C 1
ATOM 1923 O O . SER A 1 258 ? 19.687 -16.536 -12.176 1.00 46.91 258 SER A O 1
ATOM 1925 N N . SER A 1 259 ? 21.254 -18.054 -12.580 1.00 47.00 259 SER A N 1
ATOM 1926 C CA . SER A 1 259 ? 22.350 -17.516 -11.771 1.00 47.00 259 SER A CA 1
ATOM 1927 C C . SER A 1 259 ? 22.967 -16.179 -12.243 1.00 47.00 259 SER A C 1
ATOM 1929 O O . SER A 1 259 ? 24.169 -15.975 -12.081 1.00 47.00 259 SER A O 1
ATOM 1931 N N . SER A 1 260 ? 22.187 -15.253 -12.802 1.00 48.75 260 SER A N 1
ATOM 1932 C CA . SER A 1 260 ? 22.627 -13.901 -13.200 1.00 48.75 260 SER A CA 1
ATOM 1933 C C . SER A 1 260 ? 22.168 -12.851 -12.175 1.00 48.75 260 SER A C 1
ATOM 1935 O O . SER A 1 260 ? 21.181 -12.150 -12.351 1.00 48.75 260 SER A O 1
ATOM 1937 N N . SER A 1 261 ? 22.882 -12.782 -11.050 1.00 50.44 261 SER A N 1
ATOM 1938 C CA . SER A 1 261 ? 22.432 -12.220 -9.767 1.00 50.44 261 SER A CA 1
ATOM 1939 C C . SER A 1 261 ? 22.809 -10.748 -9.489 1.00 50.44 261 SER A C 1
ATOM 1941 O O . SER A 1 261 ? 23.380 -10.475 -8.432 1.00 50.44 261 SER A O 1
ATOM 1943 N N . SER A 1 262 ? 22.562 -9.790 -10.390 1.00 56.78 262 SER A N 1
ATOM 1944 C CA . SER A 1 262 ? 22.846 -8.372 -10.059 1.00 56.78 262 SER A CA 1
ATOM 1945 C C . SER A 1 262 ? 21.809 -7.336 -10.485 1.00 56.78 262 SER A C 1
ATOM 1947 O O . SER A 1 262 ? 21.683 -6.345 -9.778 1.00 56.78 262 SER A O 1
ATOM 1949 N N . SER A 1 263 ? 21.052 -7.533 -11.567 1.00 55.75 263 SER A N 1
ATOM 1950 C CA . SER A 1 263 ? 20.088 -6.522 -12.042 1.00 55.75 263 SER A CA 1
ATOM 1951 C C . SER A 1 263 ? 18.748 -6.556 -11.298 1.00 55.75 263 SER A C 1
ATOM 1953 O O . SER A 1 263 ? 18.191 -5.512 -10.979 1.00 55.75 263 SER A O 1
ATOM 1955 N N . SER A 1 264 ? 18.237 -7.739 -10.941 1.00 57.09 264 SER A N 1
ATOM 1956 C CA . SER A 1 264 ? 16.927 -7.868 -10.277 1.00 57.09 264 SER A CA 1
ATOM 1957 C C . SER A 1 264 ? 16.861 -7.248 -8.876 1.00 57.09 264 SER A C 1
ATOM 1959 O O . SER A 1 264 ? 15.798 -6.808 -8.444 1.00 57.09 264 SER A O 1
ATOM 1961 N N . ASP A 1 265 ? 17.986 -7.191 -8.157 1.00 63.66 265 ASP A N 1
ATOM 1962 C CA . ASP A 1 265 ? 18.044 -6.569 -6.830 1.00 63.66 265 ASP A CA 1
ATOM 1963 C C . ASP A 1 265 ? 18.001 -5.031 -6.898 1.00 63.66 265 ASP A C 1
ATOM 1965 O O . ASP A 1 265 ? 17.691 -4.391 -5.883 1.00 63.66 265 ASP A O 1
ATOM 1969 N N . GLU A 1 266 ? 18.282 -4.441 -8.068 1.00 65.31 266 GLU A N 1
ATOM 1970 C CA . GLU A 1 266 ? 18.209 -2.994 -8.280 1.00 65.31 266 GLU A CA 1
ATOM 1971 C C . GLU A 1 266 ? 16.748 -2.505 -8.355 1.00 65.31 266 GLU A C 1
ATOM 1973 O O . GLU A 1 266 ? 16.344 -1.597 -7.637 1.00 65.31 266 GLU A O 1
ATOM 1978 N N . LEU A 1 267 ? 15.879 -3.208 -9.073 1.00 68.38 267 LEU A N 1
ATOM 1979 C CA . LEU A 1 267 ? 14.478 -2.792 -9.249 1.00 68.38 267 LEU A CA 1
ATOM 1980 C C . LEU A 1 267 ? 13.677 -2.760 -7.925 1.00 68.38 267 LEU A C 1
ATOM 1982 O O . LEU A 1 267 ? 12.873 -1.863 -7.665 1.00 68.38 267 LEU A O 1
ATOM 1986 N N . CYS A 1 268 ? 13.962 -3.692 -7.008 1.00 68.88 268 CYS A N 1
ATOM 1987 C CA . CYS A 1 268 ? 13.316 -3.747 -5.690 1.00 68.88 268 CYS A CA 1
ATOM 1988 C C . CYS A 1 268 ? 13.592 -2.514 -4.807 1.00 68.88 268 CYS A C 1
ATOM 1990 O O . CYS A 1 268 ? 12.764 -2.176 -3.952 1.00 68.88 268 CYS A O 1
ATOM 1992 N N . TRP A 1 269 ? 14.774 -1.887 -4.913 1.00 77.50 269 TRP A N 1
ATOM 1993 C CA . TRP A 1 269 ? 15.082 -0.718 -4.079 1.00 77.50 269 TRP A CA 1
ATOM 1994 C C . TRP A 1 269 ? 14.463 0.553 -4.653 1.00 77.50 269 TRP A C 1
ATOM 1996 O O . TRP A 1 269 ? 13.997 1.370 -3.859 1.00 77.50 269 TRP A O 1
ATOM 2006 N N . GLU A 1 270 ? 14.378 0.676 -5.978 1.00 80.81 270 GLU A N 1
ATOM 2007 C CA . GLU A 1 270 ? 13.696 1.788 -6.644 1.00 80.81 270 GLU A CA 1
ATOM 2008 C C . GLU A 1 270 ? 12.216 1.806 -6.265 1.00 80.81 270 GLU A C 1
ATOM 2010 O O . GLU A 1 270 ? 11.724 2.820 -5.781 1.00 80.81 270 GLU A O 1
ATOM 2015 N N . ALA A 1 271 ? 11.523 0.663 -6.323 1.00 82.62 271 ALA A N 1
ATOM 2016 C CA . ALA A 1 271 ? 10.136 0.561 -5.861 1.00 82.62 271 ALA A CA 1
ATOM 2017 C C . ALA A 1 271 ? 9.963 1.011 -4.393 1.00 82.62 271 ALA A C 1
ATOM 2019 O O . ALA A 1 271 ? 9.002 1.701 -4.039 1.00 82.62 271 ALA A O 1
ATOM 2020 N N . ALA A 1 272 ? 10.907 0.647 -3.517 1.00 84.62 272 ALA A N 1
ATOM 2021 C CA . ALA A 1 272 ? 10.886 1.050 -2.113 1.00 84.62 272 ALA A CA 1
ATOM 2022 C C . ALA A 1 272 ? 11.158 2.552 -1.922 1.00 84.62 272 ALA A C 1
ATOM 2024 O O . ALA A 1 272 ? 10.563 3.175 -1.038 1.00 84.62 272 ALA A O 1
ATOM 2025 N N . GLU A 1 273 ? 12.049 3.132 -2.724 1.00 85.62 273 GLU A N 1
ATOM 2026 C CA . GLU A 1 273 ? 12.340 4.562 -2.720 1.00 85.62 273 GLU A CA 1
ATOM 2027 C C . GLU A 1 273 ? 11.157 5.372 -3.267 1.00 85.62 273 GLU A C 1
ATOM 2029 O O . GLU A 1 273 ? 10.729 6.334 -2.627 1.00 85.62 273 GLU A O 1
ATOM 2034 N N . GLN A 1 274 ? 10.556 4.933 -4.374 1.00 84.88 274 GLN A N 1
ATOM 2035 C CA . GLN A 1 274 ? 9.343 5.519 -4.941 1.00 84.88 274 GLN A CA 1
ATOM 2036 C C . GLN A 1 274 ? 8.206 5.524 -3.912 1.00 84.88 274 GLN A C 1
ATOM 2038 O O . GLN A 1 274 ? 7.584 6.561 -3.675 1.00 84.88 274 GLN A O 1
ATOM 2043 N N . LEU A 1 275 ? 7.985 4.404 -3.214 1.00 86.62 275 LEU A N 1
ATOM 2044 C CA . LEU A 1 275 ? 6.980 4.321 -2.153 1.00 86.62 275 LEU A CA 1
ATOM 2045 C C . LEU A 1 275 ? 7.285 5.279 -0.986 1.00 86.62 275 LEU A C 1
ATOM 2047 O O . LEU A 1 275 ? 6.377 5.907 -0.439 1.00 86.62 275 LEU A O 1
ATOM 2051 N N . LEU A 1 276 ? 8.559 5.409 -0.607 1.00 87.44 276 LEU A N 1
ATOM 2052 C CA . LEU A 1 276 ? 9.008 6.313 0.455 1.00 87.44 276 LEU A CA 1
ATOM 2053 C C . LEU A 1 276 ? 8.811 7.793 0.081 1.00 87.44 276 LEU A C 1
ATOM 2055 O O . LEU A 1 276 ? 8.443 8.596 0.941 1.00 87.44 276 LEU A O 1
ATOM 2059 N N . LEU A 1 277 ? 9.049 8.148 -1.182 1.00 85.19 277 LEU A N 1
ATOM 2060 C CA . LEU A 1 277 ? 8.941 9.517 -1.692 1.00 85.19 277 LEU A CA 1
ATOM 2061 C C . LEU A 1 277 ? 7.490 9.940 -1.928 1.00 85.19 277 LEU A C 1
ATOM 2063 O O . LEU A 1 277 ? 7.130 11.085 -1.645 1.00 85.19 277 LEU A O 1
ATOM 2067 N N . LEU A 1 278 ? 6.639 9.013 -2.371 1.00 78.62 278 LEU A N 1
ATOM 2068 C CA . LEU A 1 278 ? 5.204 9.251 -2.523 1.00 78.62 278 LEU A CA 1
ATOM 2069 C C . LEU A 1 278 ? 4.486 9.367 -1.169 1.00 78.62 278 LEU A C 1
ATOM 2071 O O . LEU A 1 278 ? 3.521 10.117 -1.058 1.00 78.62 278 LEU A O 1
ATOM 2075 N N . ALA A 1 279 ? 4.973 8.701 -0.118 1.00 76.00 279 ALA A N 1
ATOM 2076 C CA . ALA A 1 279 ? 4.378 8.754 1.219 1.00 76.00 279 ALA A CA 1
ATOM 2077 C C . ALA A 1 279 ? 5.320 9.379 2.271 1.00 76.00 279 ALA A C 1
ATOM 2079 O O . ALA A 1 279 ? 5.768 8.684 3.197 1.00 76.00 279 ALA A O 1
ATOM 2080 N N . PRO A 1 280 ? 5.611 10.695 2.184 1.00 66.06 280 PRO A N 1
ATOM 2081 C CA . PRO A 1 280 ? 6.572 11.334 3.069 1.00 66.06 280 PRO A CA 1
ATOM 2082 C C . PRO A 1 280 ? 6.133 11.277 4.545 1.00 66.06 280 PRO A C 1
ATOM 2084 O O . PRO A 1 280 ? 4.944 11.182 4.876 1.00 66.06 280 PRO A O 1
ATOM 2087 N N . PRO A 1 281 ? 7.092 11.329 5.484 1.00 68.75 281 PRO A N 1
ATOM 2088 C CA . PRO A 1 281 ? 6.789 11.309 6.906 1.00 68.75 281 PRO A CA 1
ATOM 2089 C C . PRO A 1 281 ? 5.966 12.533 7.341 1.00 68.75 281 PRO A C 1
ATOM 2091 O O . PRO A 1 281 ? 6.169 13.655 6.878 1.00 68.75 281 PRO A O 1
ATOM 2094 N N . LEU A 1 282 ? 5.077 12.296 8.311 1.00 58.53 282 LEU A N 1
ATOM 2095 C CA . LEU A 1 282 ? 4.148 13.265 8.908 1.00 58.53 282 LEU A CA 1
ATOM 2096 C C . LEU A 1 282 ? 4.805 14.583 9.322 1.00 58.53 282 LEU A C 1
ATOM 2098 O O . LEU A 1 282 ? 4.212 15.642 9.168 1.00 58.53 282 LEU A O 1
ATOM 2102 N N . GLU A 1 283 ? 6.027 14.531 9.851 1.00 65.50 283 GLU A N 1
ATOM 2103 C CA . GLU A 1 283 ? 6.752 15.719 10.317 1.00 65.50 283 GLU A CA 1
ATOM 2104 C C . GLU A 1 283 ? 7.033 16.700 9.173 1.00 65.50 283 GLU A C 1
ATOM 2106 O O . GLU A 1 283 ? 6.926 17.912 9.355 1.00 65.50 283 GLU A O 1
ATOM 2111 N N . GLN A 1 284 ? 7.309 16.189 7.970 1.00 66.38 284 GLN A N 1
ATOM 2112 C CA . GLN A 1 284 ? 7.497 17.028 6.787 1.00 66.38 284 GLN A CA 1
ATOM 2113 C C . GLN A 1 284 ? 6.167 17.605 6.294 1.00 66.38 284 GLN A C 1
ATOM 2115 O O . GLN A 1 284 ? 6.122 18.752 5.854 1.00 66.38 284 GLN A O 1
ATOM 2120 N N . GLN A 1 285 ? 5.074 16.849 6.410 1.00 61.31 285 GLN A N 1
ATOM 2121 C CA . GLN A 1 285 ? 3.738 17.311 6.028 1.00 61.31 285 GLN A CA 1
ATOM 2122 C C . GLN A 1 285 ? 3.197 18.366 6.999 1.00 61.31 285 GLN A C 1
ATOM 2124 O O . GLN A 1 285 ? 2.713 19.409 6.567 1.00 61.31 285 GLN A O 1
ATOM 2129 N N . ALA A 1 286 ? 3.349 18.147 8.306 1.00 58.97 286 ALA A N 1
ATOM 2130 C CA . ALA A 1 286 ? 2.964 19.098 9.343 1.00 58.97 286 ALA A CA 1
ATOM 2131 C C . ALA A 1 286 ? 3.759 20.406 9.228 1.00 58.97 286 ALA A C 1
ATOM 2133 O O . ALA A 1 286 ? 3.172 21.480 9.330 1.00 58.97 286 ALA A O 1
ATOM 2134 N N . ALA A 1 287 ? 5.064 20.337 8.939 1.00 64.38 287 ALA A N 1
ATOM 2135 C CA . ALA A 1 287 ? 5.881 21.523 8.684 1.00 64.38 287 ALA A CA 1
ATOM 2136 C C . ALA A 1 287 ? 5.421 22.298 7.433 1.00 64.38 287 ALA A C 1
ATOM 2138 O O . ALA A 1 287 ? 5.355 23.527 7.463 1.00 64.38 287 ALA A O 1
ATOM 2139 N N . ARG A 1 288 ? 5.050 21.593 6.352 1.00 61.00 288 ARG A N 1
ATOM 2140 C CA . ARG A 1 288 ? 4.515 22.206 5.121 1.00 61.00 288 ARG A CA 1
ATOM 2141 C C . ARG A 1 288 ? 3.164 22.885 5.353 1.00 61.00 288 ARG A C 1
ATOM 2143 O O . ARG A 1 288 ? 2.971 24.012 4.906 1.00 61.00 288 ARG A O 1
ATOM 2150 N N . LEU A 1 289 ? 2.256 22.239 6.087 1.00 58.16 289 LEU A N 1
ATOM 2151 C CA . LEU A 1 289 ? 0.948 22.808 6.420 1.00 58.16 289 LEU A CA 1
ATOM 2152 C C . LEU A 1 289 ? 1.081 24.003 7.375 1.00 58.16 289 LEU A C 1
ATOM 2154 O O . LEU A 1 289 ? 0.496 25.055 7.118 1.00 58.16 289 LEU A O 1
ATOM 2158 N N . ALA A 1 290 ? 1.912 23.894 8.416 1.00 58.66 290 ALA A N 1
ATOM 2159 C CA . ALA A 1 290 ? 2.139 24.970 9.383 1.00 58.66 290 ALA A CA 1
ATOM 2160 C C . ALA A 1 290 ? 2.777 26.225 8.759 1.00 58.66 290 ALA A C 1
ATOM 2162 O O . ALA A 1 290 ? 2.496 27.339 9.203 1.00 58.66 290 ALA A O 1
ATOM 2163 N N . GLY A 1 291 ? 3.588 26.068 7.706 1.00 57.66 291 GLY A N 1
ATOM 2164 C CA . GLY A 1 291 ? 4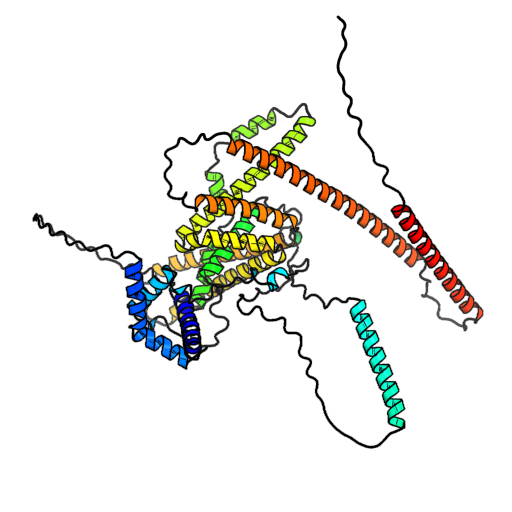.149 27.191 6.950 1.00 57.66 291 GLY A CA 1
ATOM 2165 C C . GLY A 1 291 ? 3.107 28.024 6.193 1.00 57.66 291 GLY A C 1
ATOM 2166 O O . GLY A 1 291 ? 3.371 29.185 5.891 1.00 57.66 291 GLY A O 1
ATOM 2167 N N . SER A 1 292 ? 1.919 27.472 5.923 1.00 54.84 292 SER A N 1
ATOM 2168 C CA . SER A 1 292 ? 0.881 28.127 5.111 1.00 54.84 292 SER A CA 1
ATOM 2169 C C . SER A 1 292 ? -0.178 28.900 5.915 1.00 54.84 292 SER A C 1
ATOM 2171 O O . SER A 1 292 ? -0.906 29.709 5.346 1.00 54.84 292 SER A O 1
ATOM 2173 N N . SER A 1 293 ? -0.265 28.697 7.237 1.00 50.88 293 SER A N 1
ATOM 2174 C CA . SER A 1 293 ? -1.425 29.118 8.046 1.00 50.88 293 SER A CA 1
ATOM 2175 C C . SER A 1 293 ? -1.112 30.082 9.204 1.00 50.88 293 SER A C 1
ATOM 2177 O O . SER A 1 293 ? -1.927 30.242 10.116 1.00 50.88 293 SER A O 1
ATOM 2179 N N . SER A 1 294 ? 0.052 30.737 9.206 1.00 48.38 294 SER A N 1
ATOM 2180 C CA . SER A 1 294 ? 0.572 31.508 10.353 1.00 48.38 294 SER A CA 1
ATOM 2181 C C . SER A 1 294 ? -0.198 32.793 10.725 1.00 48.38 294 SER A C 1
ATOM 2183 O O . SER A 1 294 ? 0.159 33.455 11.699 1.00 48.38 294 SER A O 1
ATOM 2185 N N . SER A 1 295 ? -1.291 33.135 10.038 1.00 52.31 295 SER A N 1
ATOM 2186 C CA . SER A 1 295 ? -2.075 34.359 10.274 1.00 52.31 295 SER A CA 1
ATOM 2187 C C . SER A 1 295 ? -3.419 34.170 11.004 1.00 52.31 295 SER A C 1
ATOM 2189 O O . SER A 1 295 ? -4.036 35.169 11.366 1.00 52.31 295 SER A O 1
ATOM 2191 N N . SER A 1 296 ? -3.884 32.941 11.288 1.00 53.66 296 SER A N 1
ATOM 2192 C CA . SER A 1 296 ? 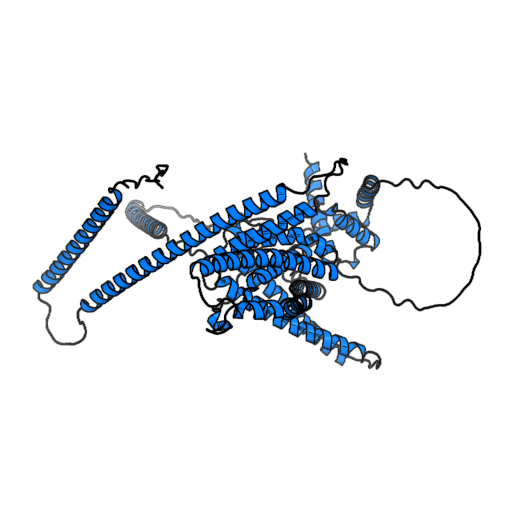-5.261 32.713 11.795 1.00 53.66 296 SER A CA 1
ATOM 2193 C C . SER A 1 296 ? -5.379 32.353 13.292 1.00 53.66 296 SER A C 1
ATOM 2195 O O . SER A 1 296 ? -6.382 32.670 13.935 1.00 53.66 296 SER A O 1
ATOM 2197 N N . SER A 1 297 ? -4.352 31.753 13.903 1.00 51.97 297 SER A N 1
ATOM 2198 C CA . SER A 1 297 ? -4.470 31.144 15.244 1.00 51.97 297 SER A CA 1
ATOM 2199 C C . SER A 1 297 ? -4.640 32.150 16.393 1.00 51.97 297 SER A C 1
ATOM 2201 O O . SER A 1 297 ? -5.292 31.845 17.387 1.00 51.97 297 SER A O 1
ATOM 2203 N N . ARG A 1 298 ? -4.111 33.374 16.255 1.00 53.16 298 ARG A N 1
ATOM 2204 C CA . ARG A 1 298 ? -4.183 34.412 17.304 1.00 53.16 298 ARG A CA 1
ATOM 2205 C C . ARG A 1 298 ? -5.559 35.087 17.399 1.00 53.16 298 ARG A C 1
ATOM 2207 O O . ARG A 1 298 ? -5.893 35.627 18.445 1.00 53.16 298 ARG A O 1
ATOM 2214 N N . ALA A 1 299 ? -6.358 35.034 16.331 1.00 54.66 299 ALA A N 1
ATOM 2215 C CA . ALA A 1 299 ? -7.704 35.608 16.305 1.00 54.66 299 ALA A CA 1
ATOM 2216 C C . ALA A 1 299 ? -8.746 34.695 16.978 1.00 54.66 299 ALA A C 1
ATOM 2218 O O . ALA A 1 299 ? -9.673 35.193 17.607 1.00 54.66 299 ALA A O 1
ATOM 2219 N N . ARG A 1 300 ? -8.571 33.366 16.906 1.00 57.69 300 ARG A N 1
ATOM 2220 C CA . ARG A 1 300 ? -9.502 32.399 17.519 1.00 57.69 300 ARG A CA 1
ATOM 2221 C C . ARG A 1 300 ? -9.407 32.356 19.043 1.00 57.69 300 ARG A C 1
ATOM 2223 O O . ARG A 1 300 ? -10.433 32.289 19.708 1.00 57.69 300 ARG A O 1
ATOM 2230 N N . GLN A 1 301 ? -8.199 32.488 19.590 1.00 59.00 301 GLN A N 1
ATOM 2231 C CA . GLN A 1 301 ? -7.981 32.405 21.037 1.00 59.00 301 GLN A CA 1
ATOM 2232 C C . GLN A 1 301 ? -8.605 33.583 21.811 1.00 59.00 301 GLN A C 1
ATOM 2234 O O . GLN A 1 301 ? -9.016 33.411 22.949 1.00 59.00 301 GLN A O 1
ATOM 2239 N N . LEU A 1 302 ? -8.749 34.757 21.182 1.00 58.88 302 LEU A N 1
ATOM 2240 C CA . LEU A 1 302 ? -9.436 35.914 21.778 1.00 58.88 302 LEU A CA 1
ATOM 2241 C C . LEU A 1 302 ? -10.968 35.837 21.665 1.00 58.88 302 LEU A C 1
ATOM 2243 O O . LEU A 1 302 ? -11.670 36.574 22.349 1.00 58.88 302 LEU A O 1
ATOM 2247 N N . GLN A 1 303 ? -11.492 34.966 20.801 1.00 57.19 303 GLN A N 1
ATOM 2248 C CA . GLN A 1 303 ? -12.930 34.819 20.575 1.00 57.19 303 GLN A CA 1
ATOM 2249 C C . GLN A 1 303 ? -13.553 33.744 21.483 1.00 57.19 303 GLN A C 1
ATOM 2251 O O . GLN A 1 303 ? -14.732 33.843 21.817 1.00 57.19 303 GLN A O 1
ATOM 2256 N N . GLU A 1 304 ? -12.760 32.768 21.937 1.00 61.59 304 GLU A N 1
ATOM 2257 C CA . GLU A 1 304 ? -13.198 31.719 22.872 1.00 61.59 304 GLU A CA 1
ATOM 2258 C C . GLU A 1 304 ? -13.328 32.206 24.328 1.00 61.59 304 GLU A C 1
ATOM 2260 O O . GLU A 1 304 ? -14.164 31.683 25.060 1.00 61.59 304 GLU A O 1
ATOM 2265 N N . GLU A 1 305 ? -12.599 33.249 24.747 1.00 60.44 305 GLU A N 1
ATOM 2266 C CA . GLU A 1 305 ? -12.719 33.812 26.109 1.00 60.44 305 GLU A CA 1
ATOM 2267 C C . GLU A 1 305 ? -13.974 34.683 26.319 1.00 60.44 305 GLU A C 1
ATOM 2269 O O . GLU A 1 305 ? -14.336 34.974 27.456 1.00 60.44 305 GLU A O 1
ATOM 2274 N N . ALA A 1 306 ? -14.681 35.081 25.254 1.00 57.97 306 ALA A N 1
ATOM 2275 C CA . ALA A 1 306 ? -15.809 36.015 25.345 1.00 57.97 306 ALA A CA 1
ATOM 2276 C C . ALA A 1 306 ? -17.207 35.358 25.356 1.00 57.97 306 ALA A C 1
ATOM 2278 O O . ALA A 1 306 ? -18.202 36.073 25.457 1.00 57.97 306 ALA A O 1
ATOM 2279 N N . GLN A 1 307 ? -17.321 34.029 25.224 1.00 54.91 307 GLN A N 1
ATOM 2280 C CA . GLN A 1 307 ? -18.609 33.350 24.964 1.00 54.91 307 GLN A CA 1
ATOM 2281 C C . GLN A 1 307 ? -19.035 32.319 26.027 1.00 54.91 307 GLN A C 1
ATOM 2283 O O . GLN A 1 307 ? -19.901 31.490 25.761 1.00 54.91 307 GLN A O 1
ATOM 2288 N N . GLN A 1 308 ? -18.460 32.344 27.234 1.00 52.38 308 GLN A N 1
ATOM 2289 C CA . GLN A 1 308 ? -18.645 31.262 28.216 1.00 52.38 308 GLN A CA 1
ATOM 2290 C C . GLN A 1 308 ? -19.807 31.403 29.214 1.00 52.38 308 GLN A C 1
ATOM 2292 O O . GLN A 1 308 ? -19.968 30.531 30.064 1.00 52.38 308 GLN A O 1
ATOM 2297 N N . GLU A 1 309 ? -20.677 32.404 29.094 1.00 53.25 309 GLU A N 1
ATOM 2298 C CA . GLU A 1 309 ? -21.899 32.467 29.904 1.00 53.25 309 GLU A CA 1
ATOM 2299 C C . GLU A 1 309 ? -23.128 32.609 29.002 1.00 53.25 309 GLU A C 1
ATOM 2301 O O . GLU A 1 309 ? -23.179 33.475 28.138 1.00 53.25 309 GLU A O 1
ATOM 2306 N N . THR A 1 310 ? -24.128 31.752 29.235 1.00 57.62 310 THR A N 1
ATOM 2307 C CA . THR A 1 310 ? -25.449 31.641 28.575 1.00 57.62 310 THR A CA 1
ATOM 2308 C C . THR A 1 310 ? -25.518 31.026 27.165 1.00 57.62 310 THR A C 1
ATOM 2310 O O . THR A 1 310 ? -25.402 31.730 26.171 1.00 57.62 310 THR A O 1
ATOM 2313 N N . ALA A 1 311 ? -25.829 29.714 27.092 1.00 52.06 311 ALA A N 1
ATOM 2314 C CA . ALA A 1 311 ? -26.911 29.102 26.281 1.00 52.06 311 ALA A CA 1
ATOM 2315 C C . ALA A 1 311 ? -26.610 27.636 25.868 1.00 52.06 311 ALA A C 1
ATOM 2317 O O . ALA A 1 311 ? -25.908 27.384 24.891 1.00 52.06 311 ALA A O 1
ATOM 2318 N N . GLU A 1 312 ? -27.240 26.653 26.525 1.00 58.06 312 GLU A N 1
ATOM 2319 C CA . GLU A 1 312 ? -27.229 25.240 26.091 1.00 58.06 312 GLU A CA 1
ATOM 2320 C C . GLU A 1 312 ? -27.746 24.971 24.651 1.00 58.06 312 GLU A C 1
ATOM 2322 O O . GLU A 1 312 ? -27.185 24.087 24.001 1.00 58.06 312 GLU A O 1
ATOM 2327 N N . PRO A 1 313 ? -28.728 25.700 24.062 1.00 58.53 313 PRO A N 1
ATOM 2328 C CA . PRO A 1 313 ? -29.135 25.423 22.676 1.00 58.53 313 PRO A CA 1
ATOM 2329 C C . PRO A 1 313 ? -28.087 25.851 21.631 1.00 58.53 313 PRO A C 1
ATOM 2331 O O . PRO A 1 313 ? -28.032 25.279 20.542 1.00 58.53 313 PRO A O 1
ATOM 2334 N N . LEU A 1 314 ? -27.209 26.806 21.963 1.00 64.88 314 LEU A N 1
ATOM 2335 C CA . LEU A 1 314 ? -26.092 27.211 21.099 1.00 64.88 314 LEU A CA 1
ATOM 2336 C C . LEU A 1 314 ? -24.989 26.152 21.066 1.00 64.88 314 LEU A C 1
ATOM 2338 O O . LEU A 1 314 ? -24.333 25.992 20.040 1.00 64.88 314 LEU A O 1
ATOM 2342 N N . GLN A 1 315 ? -24.826 25.373 22.137 1.00 73.06 315 GLN A N 1
ATOM 2343 C CA . GLN A 1 315 ? -23.811 24.326 22.208 1.00 73.06 315 GLN A CA 1
ATOM 2344 C C . GLN A 1 315 ? -24.103 23.178 21.233 1.00 73.06 315 GLN A C 1
ATOM 2346 O O . GLN A 1 315 ? -23.187 22.660 20.597 1.00 73.06 315 GLN A O 1
ATOM 2351 N N . GLN A 1 316 ? -25.378 22.823 21.043 1.00 74.62 316 GLN A N 1
ATOM 2352 C CA . GLN A 1 316 ? -25.769 21.781 20.091 1.00 74.62 316 GLN A CA 1
ATOM 2353 C C . GLN A 1 316 ? -25.587 22.248 18.638 1.00 74.62 316 GLN A C 1
ATOM 2355 O O . GLN A 1 316 ? -25.062 21.506 17.806 1.00 74.62 316 GLN A O 1
ATOM 2360 N N . GLN A 1 317 ? -25.920 23.511 18.348 1.00 81.25 317 GLN A N 1
ATOM 2361 C CA . GLN A 1 317 ? -25.659 24.122 17.043 1.00 81.25 317 GLN A CA 1
ATOM 2362 C C . GLN A 1 317 ? -24.155 24.263 16.771 1.00 81.25 317 GLN A C 1
ATOM 2364 O O . GLN A 1 317 ? -23.700 23.966 15.668 1.00 81.25 317 GLN A O 1
ATOM 2369 N N . GLN A 1 318 ? -23.364 24.649 17.774 1.00 82.25 318 GLN A N 1
ATOM 2370 C CA . GLN A 1 318 ? -21.912 24.769 17.667 1.00 82.25 318 GLN A CA 1
ATOM 2371 C C . GLN A 1 318 ? -21.247 23.403 17.481 1.00 82.25 318 GLN A C 1
ATOM 2373 O O . GLN A 1 318 ? -20.343 23.275 16.660 1.00 82.25 318 GLN A O 1
ATOM 2378 N N . GLN A 1 319 ? -21.727 22.361 18.162 1.00 77.00 319 GLN A N 1
ATOM 2379 C CA . GLN A 1 319 ? -21.247 20.995 17.964 1.00 77.00 319 GLN A CA 1
ATOM 2380 C C . GLN A 1 319 ? -21.581 20.485 16.555 1.00 77.00 319 GLN A C 1
ATOM 2382 O O . GLN A 1 319 ? -20.732 19.878 15.902 1.00 77.00 319 GLN A O 1
ATOM 2387 N N . GLN A 1 320 ? -22.777 20.783 16.043 1.00 75.19 320 GLN A N 1
ATOM 2388 C CA . GLN A 1 320 ? -23.159 20.441 14.673 1.00 75.19 320 GLN A CA 1
ATOM 2389 C C . GLN A 1 320 ? -22.326 21.220 13.639 1.00 75.19 320 GLN A C 1
ATOM 2391 O O . GLN A 1 320 ? -21.891 20.654 12.636 1.00 75.19 320 GLN A O 1
ATOM 2396 N N . GLN A 1 321 ? -22.027 22.493 13.904 1.00 79.25 321 GLN A N 1
ATOM 2397 C CA . GLN A 1 321 ? -21.176 23.325 13.053 1.00 79.25 321 GLN A CA 1
ATOM 2398 C C . GLN A 1 321 ? -19.707 22.873 13.091 1.00 79.25 321 GLN A C 1
ATOM 2400 O O . GLN A 1 321 ? -19.048 22.855 12.053 1.00 79.25 321 GLN A O 1
ATOM 2405 N N . GLN A 1 322 ? -19.207 22.426 14.248 1.00 76.62 322 GLN A N 1
ATOM 2406 C CA . GLN A 1 322 ? -17.890 21.797 14.382 1.00 76.62 322 GLN A CA 1
ATOM 2407 C C . GLN A 1 322 ? -17.822 20.465 13.630 1.00 76.62 322 GLN A C 1
ATOM 2409 O O . GLN A 1 322 ? -16.824 20.203 12.963 1.00 76.62 322 GLN A O 1
ATOM 2414 N N . GLN A 1 323 ? -18.877 19.645 13.668 1.00 71.25 323 GLN A N 1
ATOM 2415 C CA . GLN A 1 323 ? -18.945 18.422 12.862 1.00 71.25 323 GLN A CA 1
ATOM 2416 C C . GLN A 1 323 ? -18.951 18.735 11.359 1.00 71.25 323 GLN A C 1
ATOM 2418 O O . GLN A 1 323 ? -18.217 18.097 10.608 1.00 71.25 323 GLN A O 1
ATOM 2423 N N . GLN A 1 324 ? -19.702 19.746 10.910 1.00 72.25 324 GLN A N 1
ATOM 2424 C CA . GLN A 1 324 ? -19.686 20.177 9.505 1.00 72.25 324 GLN A CA 1
ATOM 2425 C C . GLN A 1 324 ? -18.320 20.735 9.081 1.00 72.25 324 GLN A C 1
ATOM 2427 O O . GLN A 1 324 ? -17.826 20.390 8.009 1.00 72.25 324 GLN A O 1
ATOM 2432 N N . GLN A 1 325 ? -17.671 21.545 9.923 1.00 75.25 325 GLN A N 1
ATOM 2433 C CA . GLN A 1 325 ? -16.310 22.024 9.664 1.00 75.25 325 GLN A CA 1
ATOM 2434 C C . GLN A 1 325 ? -15.298 20.882 9.635 1.00 75.25 325 GLN A C 1
ATOM 2436 O O . GLN A 1 325 ? -14.412 20.891 8.786 1.00 75.25 325 GLN A O 1
ATOM 2441 N N . ALA A 1 326 ? -15.442 19.884 10.509 1.00 69.06 326 ALA A N 1
ATOM 2442 C CA . ALA A 1 326 ? -14.610 18.693 10.469 1.00 69.06 326 ALA A CA 1
ATOM 2443 C C . ALA A 1 326 ? -14.780 17.963 9.129 1.00 69.06 326 ALA A C 1
ATOM 2445 O O . ALA A 1 326 ? -13.782 17.638 8.502 1.00 69.06 326 ALA A O 1
ATOM 2446 N N . VAL A 1 327 ? -16.012 17.783 8.638 1.00 65.62 327 VAL A N 1
ATOM 2447 C CA . VAL A 1 327 ? -16.281 17.151 7.332 1.00 65.62 327 VAL A CA 1
ATOM 2448 C C . VAL A 1 327 ? -15.685 17.945 6.161 1.00 65.62 327 VAL A C 1
ATOM 2450 O O . VAL A 1 327 ? -15.099 17.341 5.265 1.00 65.62 327 VAL A O 1
ATOM 2453 N N . LEU A 1 328 ? -15.779 19.278 6.166 1.00 73.50 328 LEU A N 1
ATOM 2454 C CA . LEU A 1 328 ? -15.172 20.112 5.118 1.00 73.50 328 LEU A CA 1
ATOM 2455 C C . LEU A 1 328 ? -13.639 20.055 5.155 1.00 73.50 328 LEU A C 1
ATOM 2457 O O . LEU A 1 328 ? -13.011 19.833 4.125 1.00 73.50 328 LEU A O 1
ATOM 2461 N N . MET A 1 329 ? -13.042 20.144 6.347 1.00 74.06 329 MET A N 1
ATOM 2462 C CA . MET A 1 329 ? -11.593 19.987 6.526 1.00 74.06 329 MET A CA 1
ATOM 2463 C C . MET A 1 329 ? -11.111 18.611 6.061 1.00 74.06 329 MET A C 1
ATOM 2465 O O . MET A 1 329 ? -10.010 18.483 5.533 1.00 74.06 329 MET A O 1
ATOM 2469 N N . VAL A 1 330 ? -11.939 17.581 6.235 1.00 67.94 330 VAL A N 1
ATOM 2470 C CA . VAL A 1 330 ? -11.666 16.220 5.771 1.00 67.94 330 VAL A CA 1
ATOM 2471 C C . VAL A 1 330 ? -11.655 16.158 4.236 1.00 67.94 330 VAL A C 1
ATOM 2473 O O . VAL A 1 330 ? -10.710 15.612 3.674 1.00 67.94 330 VAL A O 1
ATOM 2476 N N . ALA A 1 331 ? -12.631 16.752 3.543 1.00 70.88 331 ALA A N 1
ATOM 2477 C CA . ALA A 1 331 ? -12.653 16.781 2.074 1.00 70.88 331 ALA A CA 1
ATOM 2478 C C . ALA A 1 331 ? -11.449 17.542 1.487 1.00 70.88 331 ALA A C 1
ATOM 2480 O O . ALA A 1 331 ? -10.733 17.003 0.641 1.00 70.88 331 ALA A O 1
ATOM 2481 N N . ASP A 1 332 ? -11.157 18.736 2.014 1.00 79.44 332 ASP A N 1
ATOM 2482 C CA . ASP A 1 332 ? -9.988 19.520 1.597 1.00 79.44 332 ASP A CA 1
ATOM 2483 C C . ASP A 1 332 ? -8.678 18.760 1.853 1.00 79.44 332 ASP A C 1
ATOM 2485 O O . ASP A 1 332 ? -7.745 18.830 1.051 1.00 79.44 332 ASP A O 1
ATOM 2489 N N . SER A 1 333 ? -8.613 17.968 2.930 1.00 79.25 333 SER A N 1
ATOM 2490 C CA . SER A 1 333 ? -7.437 17.154 3.255 1.00 79.25 333 SER A CA 1
ATOM 2491 C C . SER A 1 333 ? -7.201 16.021 2.253 1.00 79.25 333 SER A C 1
ATOM 2493 O O . SER A 1 333 ? -6.049 15.771 1.902 1.00 79.25 333 SER A O 1
ATOM 2495 N N . VAL A 1 334 ? -8.253 15.352 1.761 1.00 79.19 334 VAL A N 1
ATOM 2496 C CA . VAL A 1 334 ? -8.123 14.304 0.725 1.00 79.19 334 VAL A CA 1
ATOM 2497 C C . VAL A 1 334 ? -7.612 14.901 -0.582 1.00 79.19 334 VAL A C 1
ATOM 2499 O O . VAL A 1 334 ? -6.680 14.364 -1.182 1.00 79.19 334 VAL A O 1
ATOM 2502 N N . ARG A 1 335 ? -8.161 16.048 -0.986 1.00 83.25 335 ARG A N 1
ATOM 2503 C CA . ARG A 1 335 ? -7.703 16.771 -2.172 1.00 83.25 335 ARG A CA 1
ATOM 2504 C C . ARG A 1 335 ? -6.249 17.216 -2.044 1.00 83.25 335 ARG A C 1
ATOM 2506 O O . ARG A 1 335 ? -5.443 16.961 -2.937 1.00 83.25 335 ARG A O 1
ATOM 2513 N N . CYS A 1 336 ? -5.885 17.818 -0.909 1.00 81.38 336 CYS A N 1
ATOM 2514 C CA . CYS A 1 336 ? -4.503 18.211 -0.620 1.00 81.38 336 CYS A CA 1
ATOM 2515 C C . CYS A 1 336 ? -3.556 17.010 -0.667 1.00 81.38 336 CYS A C 1
ATOM 2517 O O . CYS A 1 336 ? -2.469 17.112 -1.225 1.00 81.38 336 CYS A O 1
ATOM 2519 N N . ALA A 1 337 ? -3.972 15.869 -0.117 1.00 77.44 337 ALA A N 1
ATOM 2520 C CA . ALA A 1 337 ? -3.208 14.631 -0.151 1.00 77.44 337 ALA A CA 1
ATOM 2521 C C . ALA A 1 337 ? -2.984 14.121 -1.586 1.00 77.44 337 ALA A C 1
ATOM 2523 O O . ALA A 1 337 ? -1.858 13.777 -1.939 1.00 77.44 337 ALA A O 1
ATOM 2524 N N . CYS A 1 338 ? -4.021 14.125 -2.429 1.00 79.38 338 CYS A N 1
ATOM 2525 C CA . CYS A 1 338 ? -3.906 13.724 -3.835 1.00 79.38 338 CYS A CA 1
ATOM 2526 C C . CYS A 1 338 ? -3.008 14.682 -4.630 1.00 79.38 338 CYS A C 1
ATOM 2528 O O . CYS A 1 338 ? -2.182 14.238 -5.421 1.00 79.38 338 CYS A O 1
ATOM 2530 N N . MET A 1 339 ? -3.114 15.992 -4.388 1.00 83.62 339 MET A N 1
ATOM 2531 C CA . MET A 1 339 ? -2.234 16.986 -5.010 1.00 83.62 339 MET A CA 1
ATOM 2532 C C . MET A 1 339 ? -0.776 16.825 -4.569 1.00 83.62 339 MET A C 1
ATOM 2534 O O . MET A 1 339 ? 0.117 16.841 -5.407 1.00 83.62 339 MET A O 1
ATOM 2538 N N . GLN A 1 340 ? -0.527 16.610 -3.274 1.00 84.69 340 GLN A N 1
ATOM 2539 C CA . GLN A 1 340 ? 0.821 16.354 -2.761 1.00 84.69 340 GLN A CA 1
ATOM 2540 C C . GLN A 1 340 ? 1.426 15.093 -3.377 1.00 84.69 340 GLN A C 1
ATOM 2542 O O . GLN A 1 340 ? 2.599 15.101 -3.739 1.00 84.69 340 GLN A O 1
ATOM 2547 N N . LEU A 1 341 ? 0.627 14.035 -3.533 1.00 81.75 341 LEU A N 1
ATOM 2548 C CA . LEU A 1 341 ? 1.035 12.836 -4.257 1.00 81.75 341 LEU A CA 1
ATOM 2549 C C . LEU A 1 341 ? 1.357 13.141 -5.721 1.00 81.75 341 LEU A C 1
ATOM 2551 O O . LEU A 1 341 ? 2.372 12.665 -6.214 1.00 81.75 341 LEU A O 1
ATOM 2555 N N . ALA A 1 342 ? 0.545 13.953 -6.401 1.00 83.75 342 ALA A N 1
ATOM 2556 C CA . ALA A 1 342 ? 0.787 14.351 -7.788 1.00 83.75 342 ALA A CA 1
ATOM 2557 C C . ALA A 1 342 ? 2.080 15.154 -7.957 1.00 83.75 342 ALA A C 1
ATOM 2559 O O . ALA A 1 342 ? 2.800 14.951 -8.934 1.00 83.75 342 ALA A O 1
ATOM 2560 N N . ASP A 1 343 ? 2.380 16.046 -7.015 1.00 85.12 343 ASP A N 1
ATOM 2561 C CA . ASP A 1 343 ? 3.598 16.854 -7.027 1.00 85.12 343 ASP A CA 1
ATOM 2562 C C . ASP A 1 343 ? 4.832 16.001 -6.709 1.00 85.12 343 ASP A C 1
ATOM 2564 O O . ASP A 1 343 ? 5.839 16.097 -7.410 1.00 85.12 343 ASP A O 1
ATOM 2568 N N . SER A 1 344 ? 4.747 15.116 -5.708 1.00 82.44 344 SER A N 1
ATOM 2569 C CA . SER A 1 344 ? 5.811 14.151 -5.402 1.00 82.44 344 SER A CA 1
ATOM 2570 C C . SER A 1 344 ? 6.057 13.185 -6.563 1.00 82.44 344 SER A C 1
ATOM 2572 O O . SER A 1 344 ? 7.206 12.935 -6.910 1.00 82.44 344 SER A O 1
ATOM 2574 N N . ALA A 1 345 ? 4.994 12.676 -7.193 1.00 78.62 345 ALA A N 1
ATOM 2575 C CA . ALA A 1 345 ? 5.079 11.815 -8.368 1.00 78.62 345 ALA A CA 1
ATOM 2576 C C . ALA A 1 345 ? 5.751 12.543 -9.536 1.00 78.62 345 ALA A C 1
ATOM 2578 O O . ALA A 1 345 ? 6.691 12.016 -10.119 1.00 78.62 345 ALA A O 1
ATOM 2579 N N . ALA A 1 346 ? 5.325 13.777 -9.826 1.00 81.00 346 ALA A N 1
ATOM 2580 C CA . ALA A 1 346 ? 5.890 14.590 -10.900 1.00 81.00 346 ALA A CA 1
ATOM 2581 C C . ALA A 1 346 ? 7.374 14.920 -10.687 1.00 81.00 346 ALA A C 1
ATOM 2583 O O . ALA A 1 346 ? 8.118 14.997 -11.660 1.00 81.00 346 ALA A O 1
ATOM 2584 N N . ALA A 1 347 ? 7.800 15.112 -9.435 1.00 81.81 347 ALA A N 1
ATOM 2585 C CA . ALA A 1 347 ? 9.201 15.348 -9.096 1.00 81.81 347 ALA A CA 1
ATOM 2586 C C . ALA A 1 347 ? 10.081 14.100 -9.264 1.00 81.81 347 ALA A C 1
ATOM 2588 O O . ALA A 1 347 ? 11.291 14.239 -9.418 1.00 81.81 347 ALA A O 1
ATOM 2589 N N . LEU A 1 348 ? 9.483 12.908 -9.203 1.00 77.06 348 LEU A N 1
ATOM 2590 C CA . LEU A 1 348 ? 10.197 11.642 -9.277 1.00 77.06 348 LEU A CA 1
ATOM 2591 C C . LEU A 1 348 ? 10.283 11.124 -10.712 1.00 77.06 348 LEU A C 1
ATOM 2593 O O . LEU A 1 348 ? 11.366 11.000 -11.270 1.00 77.06 348 LEU A O 1
ATOM 2597 N N . HIS A 1 349 ? 9.120 10.881 -11.313 1.00 77.81 349 HIS A N 1
ATOM 2598 C CA . HIS A 1 349 ? 8.971 10.435 -12.688 1.00 77.81 349 HIS A CA 1
ATOM 2599 C C . HIS A 1 349 ? 7.692 11.057 -13.245 1.00 77.81 349 HIS A C 1
ATOM 2601 O O . HIS A 1 349 ? 6.597 10.804 -12.738 1.00 77.81 349 HIS A O 1
ATOM 2607 N N . GLY A 1 350 ? 7.801 11.846 -14.318 1.00 79.88 350 GLY A N 1
ATOM 2608 C CA . GLY A 1 350 ? 6.637 12.472 -14.962 1.00 79.88 350 GLY A CA 1
ATOM 2609 C C . GLY A 1 350 ? 5.532 11.468 -15.329 1.00 79.88 350 GLY A C 1
ATOM 2610 O O . GLY A 1 350 ? 4.352 11.813 -15.313 1.00 79.88 350 GLY A O 1
ATOM 2611 N N . GLU A 1 351 ? 5.903 10.209 -15.561 1.00 81.25 351 GLU A N 1
ATOM 2612 C CA . GLU A 1 351 ? 5.006 9.088 -15.853 1.00 81.25 351 GLU A CA 1
ATOM 2613 C C . GLU A 1 351 ? 4.121 8.685 -14.664 1.00 81.25 351 GLU A C 1
ATOM 2615 O O . GLU A 1 351 ? 2.930 8.425 -14.844 1.00 81.25 351 GLU A O 1
ATOM 2620 N N . LEU A 1 352 ? 4.638 8.726 -13.428 1.00 81.25 352 LEU A N 1
ATOM 2621 C CA . LEU A 1 352 ? 3.850 8.415 -12.226 1.00 81.25 352 LEU A CA 1
ATOM 2622 C C . LEU A 1 352 ? 2.670 9.380 -12.060 1.00 81.25 352 LEU A C 1
ATOM 2624 O O . LEU A 1 352 ? 1.609 8.997 -11.565 1.00 81.25 352 LEU A O 1
ATOM 2628 N N . ARG A 1 353 ? 2.820 10.631 -12.518 1.00 86.38 353 ARG A N 1
ATOM 2629 C CA . ARG A 1 353 ? 1.730 11.615 -12.514 1.00 86.38 353 ARG A CA 1
ATOM 2630 C C . ARG A 1 353 ? 0.569 11.169 -13.407 1.00 86.38 353 ARG A C 1
ATOM 2632 O O . ARG A 1 353 ? -0.585 11.377 -13.035 1.00 86.38 353 ARG A O 1
ATOM 2639 N N . ALA A 1 354 ? 0.857 10.555 -14.555 1.00 86.69 354 ALA A N 1
ATOM 2640 C CA . ALA A 1 354 ? -0.165 10.046 -15.470 1.00 86.69 354 ALA A CA 1
ATOM 2641 C C . ALA A 1 354 ? -0.901 8.823 -14.896 1.00 86.69 354 ALA A C 1
ATOM 2643 O O . ALA A 1 354 ? -2.087 8.639 -15.168 1.00 86.69 354 ALA A O 1
ATOM 2644 N N . LEU A 1 355 ? -0.230 8.033 -14.051 1.00 87.88 355 LEU A N 1
ATOM 2645 C CA . LEU A 1 355 ? -0.809 6.866 -13.378 1.00 87.88 355 LEU A CA 1
ATOM 2646 C C . LEU A 1 355 ? -1.678 7.227 -12.165 1.00 87.88 355 LEU A C 1
ATOM 2648 O O . LEU A 1 355 ? -2.473 6.404 -11.714 1.00 87.88 355 LEU A O 1
ATOM 2652 N N . LEU A 1 356 ? -1.574 8.446 -11.630 1.00 88.94 356 LEU A N 1
ATOM 2653 C CA . LEU A 1 356 ? -2.231 8.805 -10.374 1.00 88.94 356 LEU A CA 1
ATOM 2654 C C . LEU A 1 356 ? -3.770 8.680 -10.387 1.00 88.94 356 LEU A C 1
ATOM 2656 O O . LEU A 1 356 ? -4.311 8.167 -9.405 1.00 88.94 356 LEU A O 1
ATOM 2660 N N . PRO A 1 357 ? -4.509 9.072 -11.447 1.00 91.00 357 PRO A N 1
ATOM 2661 C CA . PRO A 1 357 ? -5.958 8.857 -11.496 1.00 91.00 357 PRO A CA 1
ATOM 2662 C C . PRO A 1 357 ? -6.338 7.371 -11.451 1.00 91.00 357 PRO A C 1
ATOM 2664 O O . PRO A 1 357 ? -7.312 7.002 -10.794 1.00 91.00 357 PRO A O 1
ATOM 2667 N N . LEU A 1 358 ? -5.545 6.516 -12.108 1.00 92.00 358 LEU A N 1
ATOM 2668 C CA . LEU A 1 358 ? -5.732 5.065 -12.098 1.00 92.00 358 LEU A CA 1
ATOM 2669 C C . LEU A 1 358 ? -5.437 4.493 -10.705 1.00 92.00 358 LEU A C 1
ATOM 2671 O O . LEU A 1 358 ? -6.297 3.851 -10.108 1.00 92.00 358 LEU A O 1
ATOM 2675 N N . ALA A 1 359 ? -4.291 4.851 -10.123 1.00 93.25 359 ALA A N 1
ATOM 2676 C CA . ALA A 1 359 ? -3.917 4.465 -8.765 1.00 93.25 359 ALA A CA 1
ATOM 2677 C C . ALA A 1 359 ? -4.935 4.930 -7.705 1.00 93.25 359 ALA A C 1
ATOM 2679 O O . ALA A 1 359 ? -5.178 4.237 -6.717 1.00 93.25 359 ALA A O 1
ATOM 2680 N N . THR A 1 360 ? -5.570 6.086 -7.918 1.00 94.00 360 THR A N 1
ATOM 2681 C CA . THR A 1 360 ? -6.646 6.608 -7.060 1.00 94.00 360 THR A CA 1
ATOM 2682 C C . THR A 1 360 ? -7.906 5.748 -7.158 1.00 94.00 360 THR A C 1
ATOM 2684 O O . THR A 1 360 ? -8.523 5.434 -6.136 1.00 94.00 360 THR A O 1
ATOM 2687 N N . ALA A 1 361 ? -8.278 5.314 -8.366 1.00 95.94 361 ALA A N 1
ATOM 2688 C CA . ALA A 1 361 ? -9.388 4.387 -8.574 1.00 95.94 361 ALA A CA 1
ATOM 2689 C C . ALA A 1 361 ? -9.134 3.020 -7.913 1.00 95.94 361 ALA A C 1
ATOM 2691 O O . ALA A 1 361 ? -10.048 2.437 -7.326 1.00 95.94 361 ALA A O 1
ATOM 2692 N N . ASP A 1 362 ? -7.892 2.545 -7.923 1.00 96.50 362 ASP A N 1
ATOM 2693 C CA . ASP A 1 362 ? -7.512 1.303 -7.250 1.00 96.50 362 ASP A CA 1
ATOM 2694 C C . ASP A 1 362 ? -7.445 1.430 -5.730 1.00 96.50 362 ASP A C 1
ATOM 2696 O O . ASP A 1 362 ? -7.911 0.546 -5.011 1.00 96.50 362 ASP A O 1
ATOM 2700 N N . GLY A 1 363 ? -6.953 2.560 -5.215 1.00 96.62 363 GLY A N 1
ATOM 2701 C CA . GLY A 1 363 ? -7.058 2.881 -3.792 1.00 96.62 363 GLY A CA 1
ATOM 2702 C C . GLY A 1 363 ? -8.518 2.857 -3.321 1.00 96.62 363 GLY A C 1
ATOM 2703 O O . GLY A 1 363 ? -8.828 2.317 -2.257 1.00 96.62 363 GLY A O 1
ATOM 2704 N N . LEU A 1 364 ? -9.441 3.356 -4.151 1.00 97.06 364 LEU A N 1
ATOM 2705 C CA . LEU A 1 364 ? -10.881 3.262 -3.909 1.00 97.06 364 LEU A CA 1
ATOM 2706 C C . LEU A 1 364 ? -11.381 1.808 -3.921 1.00 97.06 364 LEU A C 1
ATOM 2708 O O . LEU A 1 364 ? -12.190 1.445 -3.063 1.00 97.06 364 LEU A O 1
ATOM 2712 N N . ALA A 1 365 ? -10.911 0.975 -4.852 1.00 97.62 365 ALA A N 1
ATOM 2713 C CA . ALA A 1 365 ? -11.253 -0.446 -4.895 1.00 97.62 365 ALA A CA 1
ATOM 2714 C C . ALA A 1 365 ? -10.795 -1.179 -3.620 1.00 97.62 365 ALA A C 1
ATOM 2716 O O . ALA A 1 365 ? -11.603 -1.859 -2.985 1.00 97.62 365 ALA A O 1
ATOM 2717 N N . LEU A 1 366 ? -9.555 -0.955 -3.170 1.00 98.00 366 LEU A N 1
ATOM 2718 C CA . LEU A 1 366 ? -9.021 -1.521 -1.925 1.00 98.00 366 LEU A CA 1
ATOM 2719 C C . LEU A 1 366 ? -9.848 -1.124 -0.695 1.00 98.00 366 LEU A C 1
ATOM 2721 O O . LEU A 1 366 ? -10.138 -1.968 0.152 1.00 98.00 366 LEU A O 1
ATOM 2725 N N . LEU A 1 367 ? -10.275 0.140 -0.599 1.00 97.88 367 LEU A N 1
ATOM 2726 C CA . LEU A 1 367 ? -11.131 0.600 0.502 1.00 97.88 367 LEU A CA 1
ATOM 2727 C C . LEU A 1 367 ? -12.512 -0.060 0.480 1.00 97.88 367 LEU A C 1
ATOM 2729 O O . LEU A 1 367 ? -13.044 -0.380 1.541 1.00 97.88 367 LEU A O 1
ATOM 2733 N N . ARG A 1 368 ? -13.085 -0.292 -0.708 1.00 97.50 368 ARG A N 1
ATOM 2734 C CA . ARG A 1 368 ? -14.382 -0.972 -0.868 1.00 97.50 368 ARG A CA 1
ATOM 2735 C C . ARG A 1 368 ? -14.327 -2.452 -0.502 1.00 97.50 368 ARG A C 1
ATOM 2737 O O . ARG A 1 368 ? -15.298 -2.965 0.042 1.00 97.50 368 ARG A O 1
ATOM 2744 N N . LEU A 1 369 ? -13.197 -3.114 -0.748 1.00 97.31 369 LEU A N 1
ATOM 2745 C CA . LEU A 1 369 ? -12.934 -4.471 -0.253 1.00 97.31 369 LEU A CA 1
ATOM 2746 C C . LEU A 1 369 ? -12.764 -4.512 1.278 1.00 97.31 369 LEU A C 1
ATOM 2748 O O . LEU A 1 369 ? -12.901 -5.560 1.907 1.00 97.31 369 LEU A O 1
ATOM 2752 N N . GLY A 1 370 ? -12.487 -3.363 1.896 1.00 97.44 370 GLY A N 1
ATOM 2753 C CA . GLY A 1 370 ? -12.478 -3.174 3.338 1.00 97.44 370 GLY A CA 1
ATOM 2754 C C . GLY A 1 370 ? -11.158 -3.549 4.010 1.00 97.44 370 GLY A C 1
ATOM 2755 O O . GLY A 1 370 ? -10.092 -3.626 3.397 1.00 97.44 370 GLY A O 1
ATOM 2756 N N . ARG A 1 371 ? -11.235 -3.779 5.327 1.00 97.25 371 ARG A N 1
ATOM 2757 C CA . ARG A 1 371 ? -10.074 -3.987 6.213 1.00 97.25 371 ARG A CA 1
ATOM 2758 C C . ARG A 1 371 ? -9.088 -5.027 5.686 1.00 97.25 371 ARG A C 1
ATOM 2760 O O . ARG A 1 371 ? -7.880 -4.853 5.793 1.00 97.25 371 ARG A O 1
ATOM 2767 N N . ALA A 1 372 ? -9.620 -6.125 5.165 1.00 96.88 372 ALA A N 1
ATOM 2768 C CA . ALA A 1 372 ? -8.864 -7.309 4.802 1.00 96.88 372 ALA A CA 1
ATOM 2769 C C . ALA A 1 372 ? -7.874 -7.010 3.653 1.00 96.88 372 ALA A C 1
ATOM 2771 O O . ALA A 1 372 ? -6.674 -7.257 3.784 1.00 96.88 372 ALA A O 1
ATOM 2772 N N . ALA A 1 373 ? -8.363 -6.380 2.581 1.00 97.31 373 ALA A N 1
ATOM 2773 C CA . ALA A 1 373 ? -7.550 -5.959 1.443 1.00 97.31 373 ALA A CA 1
ATOM 2774 C C . ALA A 1 373 ? -6.576 -4.828 1.807 1.00 97.31 373 ALA A C 1
ATOM 2776 O O . ALA A 1 373 ? -5.404 -4.884 1.438 1.00 97.31 373 ALA A O 1
ATOM 2777 N N . VAL A 1 374 ? -7.016 -3.845 2.601 1.00 97.94 374 VAL A N 1
ATOM 2778 C CA . VAL A 1 374 ? -6.139 -2.760 3.078 1.00 97.94 374 VAL A CA 1
ATOM 2779 C C . VAL A 1 374 ? -4.950 -3.311 3.872 1.00 97.94 374 VAL A C 1
ATOM 2781 O O . VAL A 1 374 ? -3.813 -2.892 3.657 1.00 97.94 374 VAL A O 1
ATOM 2784 N N . LEU A 1 375 ? -5.178 -4.283 4.761 1.00 97.19 375 LEU A N 1
ATOM 2785 C CA . LEU A 1 375 ? -4.097 -4.921 5.513 1.00 97.19 375 LEU A CA 1
ATOM 2786 C C . LEU A 1 375 ? -3.125 -5.681 4.610 1.00 97.19 375 LEU A C 1
ATOM 2788 O O . LEU A 1 375 ? -1.921 -5.628 4.864 1.00 97.19 375 LEU A O 1
ATOM 2792 N N . LEU A 1 376 ? -3.603 -6.357 3.561 1.00 96.56 376 LEU A N 1
ATOM 2793 C CA . LEU A 1 376 ? -2.720 -7.005 2.588 1.00 96.56 376 LEU A CA 1
ATOM 2794 C C . LEU A 1 376 ? -1.860 -5.993 1.831 1.00 96.56 376 LEU A C 1
ATOM 2796 O O . LEU A 1 376 ? -0.647 -6.170 1.803 1.00 96.56 376 LEU A O 1
ATOM 2800 N N . ALA A 1 377 ? -2.446 -4.909 1.317 1.00 97.06 377 ALA A N 1
ATOM 2801 C CA . ALA A 1 377 ? -1.707 -3.851 0.624 1.00 97.06 377 ALA A CA 1
ATOM 2802 C C . ALA A 1 377 ? -0.612 -3.227 1.514 1.00 97.06 377 ALA A C 1
ATOM 2804 O O . ALA A 1 377 ? 0.535 -3.073 1.092 1.00 97.06 377 ALA A O 1
ATOM 2805 N N . LEU A 1 378 ? -0.927 -2.940 2.785 1.00 97.12 378 LEU A N 1
ATOM 2806 C CA . LEU A 1 378 ? 0.052 -2.438 3.760 1.00 97.12 378 LEU A CA 1
ATOM 2807 C C . LEU A 1 378 ? 1.138 -3.473 4.093 1.00 97.12 378 LEU A C 1
ATOM 2809 O O . LEU A 1 378 ? 2.295 -3.113 4.309 1.00 97.12 378 LEU A O 1
ATOM 2813 N N . THR A 1 379 ? 0.776 -4.756 4.149 1.00 96.25 379 THR A N 1
ATOM 2814 C CA . THR A 1 379 ? 1.729 -5.852 4.389 1.00 96.25 379 THR A CA 1
ATOM 2815 C C . THR A 1 379 ? 2.690 -6.007 3.225 1.00 96.25 379 THR A C 1
ATOM 2817 O O . THR A 1 379 ? 3.890 -6.167 3.437 1.00 96.25 379 THR A O 1
ATOM 2820 N N . ASP A 1 380 ? 2.170 -5.925 2.009 1.00 95.50 380 ASP A N 1
ATOM 2821 C CA . ASP A 1 380 ? 2.957 -6.008 0.793 1.00 95.50 380 ASP A CA 1
ATOM 2822 C C . ASP A 1 380 ? 3.909 -4.811 0.675 1.00 95.50 380 ASP A C 1
ATOM 2824 O O . ASP A 1 380 ? 5.123 -4.987 0.593 1.00 95.50 380 ASP A O 1
ATOM 2828 N N . SER A 1 381 ? 3.389 -3.598 0.883 1.00 95.19 381 SER A N 1
ATOM 2829 C CA . SER A 1 381 ? 4.178 -2.364 1.016 1.00 95.19 381 SER A CA 1
ATOM 2830 C C . SER A 1 381 ? 5.320 -2.505 2.033 1.00 95.19 381 SER A C 1
ATOM 2832 O O . SER A 1 381 ? 6.461 -2.116 1.778 1.00 95.19 381 SER A O 1
ATOM 2834 N N . LEU A 1 382 ? 5.046 -3.103 3.199 1.00 95.38 382 LEU A N 1
ATOM 2835 C CA . LEU A 1 382 ? 6.060 -3.331 4.227 1.00 95.38 382 LEU A CA 1
ATOM 2836 C C . LEU A 1 382 ? 7.144 -4.307 3.753 1.00 95.38 382 LEU A C 1
ATOM 2838 O O . LEU A 1 382 ? 8.321 -4.090 4.054 1.00 95.38 382 LEU A O 1
ATOM 2842 N N . ARG A 1 383 ? 6.782 -5.361 3.014 1.00 93.69 383 ARG A N 1
ATOM 2843 C CA . ARG A 1 383 ? 7.759 -6.297 2.438 1.00 93.69 383 ARG A CA 1
ATOM 2844 C C . ARG A 1 383 ? 8.658 -5.606 1.422 1.00 93.69 383 ARG A C 1
ATOM 2846 O O . ARG A 1 383 ? 9.871 -5.806 1.507 1.00 93.69 383 ARG A O 1
ATOM 2853 N N . LEU A 1 384 ? 8.104 -4.751 0.559 1.00 91.44 384 LEU A N 1
ATOM 2854 C CA . LEU A 1 384 ? 8.876 -3.947 -0.396 1.00 91.44 384 LEU A CA 1
ATOM 2855 C C . LEU A 1 384 ? 9.923 -3.087 0.318 1.00 91.44 384 LEU A C 1
ATOM 2857 O O . LEU A 1 384 ? 11.119 -3.208 0.050 1.00 91.44 384 LEU A O 1
ATOM 2861 N N . LEU A 1 385 ? 9.520 -2.326 1.342 1.00 93.31 385 LEU A N 1
ATOM 2862 C CA . LEU A 1 385 ? 10.463 -1.508 2.118 1.00 93.31 385 LEU A CA 1
ATOM 2863 C C . LEU A 1 385 ? 11.524 -2.346 2.849 1.00 93.31 385 LEU A C 1
ATOM 2865 O O . LEU A 1 385 ? 12.695 -1.960 2.948 1.00 93.31 385 LEU A O 1
ATOM 2869 N N . GLN A 1 386 ? 11.142 -3.507 3.384 1.00 93.94 386 GLN A N 1
ATOM 2870 C CA . GLN A 1 386 ? 12.080 -4.410 4.049 1.00 93.94 386 GLN A CA 1
ATOM 2871 C C . GLN A 1 386 ? 13.080 -5.046 3.078 1.00 93.94 386 GLN A C 1
ATOM 2873 O O . GLN A 1 386 ? 14.211 -5.324 3.497 1.00 93.94 386 GLN A O 1
ATOM 2878 N N . ARG A 1 387 ? 12.683 -5.307 1.826 1.00 90.06 387 ARG A N 1
ATOM 2879 C CA . ARG A 1 387 ? 13.570 -5.769 0.748 1.00 90.06 387 ARG A CA 1
ATOM 2880 C C . ARG A 1 387 ? 14.542 -4.670 0.345 1.00 90.06 387 ARG A C 1
ATOM 2882 O O . ARG A 1 387 ? 15.741 -4.885 0.501 1.00 90.06 387 ARG A O 1
ATOM 2889 N N . GLY A 1 388 ? 14.057 -3.469 0.020 1.00 89.62 388 GLY A N 1
ATOM 2890 C CA . GLY A 1 388 ? 14.920 -2.322 -0.296 1.00 89.62 388 GLY A CA 1
ATOM 2891 C C . GLY A 1 388 ? 15.972 -2.062 0.792 1.00 89.62 388 GLY A C 1
ATOM 2892 O O . GLY A 1 388 ? 17.161 -1.910 0.517 1.00 89.62 388 GLY A O 1
ATOM 2893 N N . ARG A 1 389 ? 15.587 -2.164 2.074 1.00 93.25 389 ARG A N 1
ATOM 2894 C CA . ARG A 1 389 ? 16.535 -2.035 3.197 1.00 93.25 389 ARG A CA 1
ATOM 2895 C C . ARG A 1 389 ? 17.579 -3.159 3.262 1.00 93.25 389 ARG A C 1
ATOM 2897 O O . ARG A 1 389 ? 18.691 -2.929 3.742 1.00 93.25 389 ARG A O 1
ATOM 2904 N N . ARG A 1 390 ? 17.229 -4.392 2.882 1.00 93.31 390 ARG A N 1
ATOM 2905 C CA . ARG A 1 390 ? 18.176 -5.521 2.824 1.00 93.31 390 ARG A CA 1
ATOM 2906 C C . ARG A 1 390 ? 19.163 -5.334 1.674 1.00 93.31 390 ARG A C 1
ATOM 2908 O O . ARG A 1 390 ? 20.360 -5.475 1.921 1.00 93.31 390 ARG A O 1
ATOM 2915 N N . ASN A 1 391 ? 18.682 -4.925 0.504 1.00 88.75 391 ASN A N 1
ATOM 2916 C CA . ASN A 1 391 ? 19.504 -4.694 -0.684 1.00 88.75 391 ASN A CA 1
ATOM 2917 C C . ASN A 1 391 ? 20.508 -3.560 -0.433 1.00 88.75 391 ASN A C 1
ATOM 2919 O O . ASN A 1 391 ? 21.708 -3.753 -0.612 1.00 88.75 391 ASN A O 1
ATOM 2923 N N . LEU A 1 392 ? 20.070 -2.450 0.175 1.00 89.50 392 LEU A N 1
ATOM 2924 C CA . LEU A 1 392 ? 20.955 -1.345 0.569 1.00 89.50 392 LEU A CA 1
ATOM 2925 C C . LEU A 1 392 ? 22.087 -1.795 1.518 1.00 89.50 392 LEU A C 1
ATOM 2927 O O . LEU A 1 392 ? 23.241 -1.376 1.401 1.00 89.50 392 LEU A O 1
ATOM 2931 N N . LYS A 1 393 ? 21.791 -2.700 2.461 1.00 92.44 393 LYS A N 1
ATOM 2932 C CA . LYS A 1 393 ? 22.812 -3.278 3.353 1.00 92.44 393 LYS A CA 1
ATOM 2933 C C . LYS A 1 393 ? 23.777 -4.198 2.613 1.00 92.44 393 LYS A C 1
ATOM 2935 O O . LYS A 1 393 ? 24.968 -4.181 2.927 1.00 92.44 393 LYS A O 1
ATOM 2940 N N . GLN A 1 394 ? 23.278 -5.007 1.682 1.00 91.12 394 GLN A N 1
ATOM 2941 C CA . GLN A 1 394 ? 24.103 -5.901 0.872 1.00 91.12 394 GLN A CA 1
ATOM 2942 C C . GLN A 1 394 ? 25.039 -5.108 -0.043 1.00 91.12 394 GLN A C 1
ATOM 2944 O O . GLN A 1 394 ? 26.240 -5.379 -0.033 1.00 91.12 394 GLN A O 1
ATOM 2949 N N . GLN A 1 395 ? 24.539 -4.067 -0.712 1.00 89.50 395 GLN A N 1
ATOM 2950 C CA . GLN A 1 395 ? 25.341 -3.151 -1.525 1.00 89.50 395 GLN A CA 1
ATOM 2951 C C . GLN A 1 395 ? 26.475 -2.530 -0.694 1.00 89.50 395 GLN A C 1
ATOM 2953 O O . GLN A 1 395 ? 27.641 -2.553 -1.092 1.00 89.50 395 GLN A O 1
ATOM 2958 N N . ARG A 1 396 ? 26.180 -2.082 0.535 1.00 91.12 396 ARG A N 1
ATOM 2959 C CA . ARG A 1 396 ? 27.200 -1.549 1.454 1.00 91.12 396 ARG A CA 1
ATOM 2960 C C . ARG A 1 396 ? 28.264 -2.584 1.838 1.00 91.12 396 ARG A C 1
ATOM 2962 O O . ARG A 1 396 ? 29.436 -2.236 1.976 1.00 91.12 396 ARG A O 1
ATOM 2969 N N . LEU A 1 397 ? 27.883 -3.849 2.027 1.00 91.88 397 LEU A N 1
ATOM 2970 C CA . LEU A 1 397 ? 28.828 -4.937 2.318 1.00 91.88 397 LEU A CA 1
ATOM 2971 C C . LEU A 1 397 ? 29.702 -5.277 1.102 1.00 91.88 397 LEU A C 1
ATOM 2973 O O . LEU A 1 397 ? 30.891 -5.549 1.268 1.00 91.88 397 LEU A O 1
ATOM 2977 N N . GLN A 1 398 ? 29.142 -5.238 -0.109 1.00 89.19 398 GLN A N 1
ATOM 2978 C CA . GLN A 1 398 ? 29.890 -5.447 -1.352 1.00 89.19 398 GLN A CA 1
ATOM 2979 C C . GLN A 1 398 ? 30.915 -4.324 -1.581 1.00 89.19 398 GLN A C 1
ATOM 2981 O O . GLN A 1 398 ? 32.088 -4.611 -1.828 1.00 89.19 398 GLN A O 1
ATOM 2986 N N . GLN A 1 399 ? 30.525 -3.061 -1.368 1.00 89.19 399 GLN A N 1
ATOM 2987 C CA . GLN A 1 399 ? 31.433 -1.908 -1.445 1.00 89.19 399 GLN A CA 1
ATOM 2988 C C . GLN A 1 399 ? 32.592 -2.002 -0.434 1.00 89.19 399 GLN A C 1
ATOM 2990 O O . GLN A 1 399 ? 33.728 -1.644 -0.747 1.00 89.19 399 GLN A O 1
ATOM 2995 N N . GLN A 1 400 ? 32.344 -2.535 0.770 1.00 88.88 400 GLN A N 1
ATOM 2996 C CA . GLN A 1 400 ? 33.400 -2.753 1.768 1.00 88.88 400 GLN A CA 1
ATOM 2997 C C . GLN A 1 400 ? 34.387 -3.856 1.361 1.00 88.88 400 GLN A C 1
ATOM 2999 O O . GLN A 1 400 ? 35.587 -3.711 1.593 1.00 88.88 400 GLN A O 1
ATOM 3004 N N . LYS A 1 401 ? 33.910 -4.938 0.731 1.00 90.31 401 LYS A N 1
ATOM 3005 C CA . LYS A 1 401 ? 34.773 -6.034 0.259 1.00 90.31 401 LYS A CA 1
ATOM 3006 C C . LYS A 1 401 ? 35.669 -5.608 -0.909 1.00 90.31 401 LYS A C 1
ATOM 3008 O O . LYS A 1 401 ? 36.843 -5.970 -0.920 1.00 90.31 401 LYS A O 1
ATOM 3013 N N . GLY A 1 402 ? 35.154 -4.800 -1.840 1.00 84.81 402 GLY A N 1
ATOM 3014 C CA . GLY A 1 402 ? 35.922 -4.299 -2.990 1.00 84.81 402 GLY A CA 1
ATOM 3015 C C . GLY A 1 402 ? 37.101 -3.392 -2.610 1.00 84.81 402 GLY A C 1
ATOM 3016 O O . GLY A 1 402 ? 38.116 -3.373 -3.300 1.00 84.81 402 GLY A O 1
ATOM 3017 N N . SER A 1 403 ? 37.026 -2.700 -1.467 1.00 77.81 403 SER A N 1
ATOM 3018 C CA . SER A 1 403 ? 38.072 -1.765 -1.023 1.00 77.81 403 SER A CA 1
ATOM 3019 C C . SER A 1 403 ? 39.384 -2.431 -0.578 1.00 77.81 403 SER A C 1
ATOM 3021 O O . SER A 1 403 ? 40.382 -1.726 -0.419 1.00 77.81 403 SER A O 1
ATOM 3023 N N . HIS A 1 404 ? 39.410 -3.747 -0.345 1.00 76.50 404 HIS A N 1
ATOM 3024 C CA . HIS A 1 404 ? 40.605 -4.442 0.150 1.00 76.50 404 HIS A CA 1
ATOM 3025 C C . HIS A 1 404 ? 41.483 -5.058 -0.953 1.00 76.50 404 HIS A C 1
ATOM 3027 O O . HIS A 1 404 ? 42.611 -5.448 -0.660 1.00 76.50 404 HIS A O 1
ATOM 3033 N N . ALA A 1 405 ? 41.012 -5.134 -2.204 1.00 75.56 405 ALA A N 1
ATOM 3034 C CA . ALA A 1 405 ? 41.626 -5.988 -3.227 1.00 75.56 405 ALA A CA 1
ATOM 3035 C C . ALA A 1 405 ? 42.664 -5.325 -4.164 1.00 75.56 405 ALA A C 1
ATOM 3037 O O . ALA A 1 405 ? 43.278 -6.040 -4.948 1.00 75.56 405 ALA A O 1
ATOM 3038 N N . GLY A 1 406 ? 42.958 -4.023 -4.063 1.00 67.06 406 GLY A N 1
ATOM 3039 C CA . GLY A 1 406 ? 44.193 -3.468 -4.646 1.00 67.06 406 GLY A CA 1
ATOM 3040 C C . GLY A 1 406 ? 44.072 -2.156 -5.423 1.00 67.06 406 GLY A C 1
ATOM 3041 O O . GLY A 1 406 ? 43.025 -1.803 -5.949 1.00 67.06 406 GLY A O 1
ATOM 3042 N N . SER A 1 407 ? 45.218 -1.472 -5.515 1.00 60.03 407 SER A N 1
ATOM 3043 C CA . SER A 1 407 ? 45.494 -0.225 -6.247 1.00 60.03 407 SER A CA 1
ATOM 3044 C C . SER A 1 407 ? 44.940 1.068 -5.630 1.00 60.03 407 SER A C 1
ATOM 3046 O O . SER A 1 407 ? 43.841 1.547 -5.899 1.00 60.03 407 SER A O 1
ATOM 3048 N N . SER A 1 408 ? 45.779 1.674 -4.794 1.00 56.41 408 SER A N 1
ATOM 3049 C CA . SER A 1 408 ? 45.624 2.982 -4.163 1.00 56.41 408 SER A CA 1
ATOM 3050 C C . SER A 1 408 ? 45.675 4.134 -5.179 1.00 56.41 408 SER A C 1
ATOM 3052 O O . SER A 1 408 ? 46.732 4.712 -5.425 1.00 56.41 408 SER A O 1
ATOM 3054 N N . SER A 1 409 ? 44.523 4.511 -5.733 1.00 63.53 409 SER A N 1
ATOM 3055 C CA . SER A 1 409 ? 44.327 5.807 -6.393 1.00 63.53 409 SER A CA 1
ATOM 3056 C C . SER A 1 409 ? 43.742 6.809 -5.390 1.00 63.53 409 SER A C 1
ATOM 3058 O O . SER A 1 409 ? 42.553 6.788 -5.068 1.00 63.53 409 SER A O 1
ATOM 3060 N N . SER A 1 410 ? 44.583 7.705 -4.867 1.00 65.81 410 SER A N 1
ATOM 3061 C CA . SER A 1 410 ? 44.247 8.659 -3.793 1.00 65.81 410 SER A CA 1
ATOM 3062 C C . SER A 1 410 ? 43.131 9.665 -4.132 1.00 65.81 410 SER A C 1
ATOM 3064 O O . SER A 1 410 ? 42.668 10.372 -3.239 1.00 65.81 410 SER A O 1
ATOM 3066 N N . LYS A 1 411 ? 42.669 9.734 -5.389 1.00 64.56 411 LYS A N 1
ATOM 3067 C CA . LYS A 1 411 ? 41.641 10.690 -5.840 1.00 64.56 411 LYS A CA 1
ATOM 3068 C C . LYS A 1 411 ? 40.193 10.205 -5.638 1.00 64.56 411 LYS A C 1
ATOM 3070 O O . LYS A 1 411 ? 39.298 11.037 -5.575 1.00 64.56 411 LYS A O 1
ATOM 3075 N N . SER A 1 412 ? 39.952 8.905 -5.429 1.00 59.50 412 SER A N 1
ATOM 3076 C CA . SER A 1 412 ? 38.594 8.345 -5.225 1.00 59.50 412 SER A CA 1
ATOM 3077 C C . SER A 1 412 ? 38.020 8.566 -3.806 1.00 59.50 412 SER A C 1
ATOM 3079 O O . SER A 1 412 ? 36.820 8.422 -3.575 1.00 59.50 412 SER A O 1
ATOM 3081 N N . ARG A 1 413 ? 38.842 8.968 -2.825 1.00 63.97 413 ARG A N 1
ATOM 3082 C CA . ARG A 1 413 ? 38.453 8.947 -1.399 1.00 63.97 413 ARG A CA 1
ATOM 3083 C C . ARG A 1 413 ? 37.379 9.971 -0.997 1.00 63.97 413 ARG A C 1
ATOM 3085 O O . ARG A 1 413 ? 36.663 9.719 -0.033 1.00 63.97 413 ARG A O 1
ATOM 3092 N N . VAL A 1 414 ? 37.272 11.108 -1.692 1.00 67.56 414 VAL A N 1
ATOM 3093 C CA . VAL A 1 414 ? 36.348 12.201 -1.316 1.00 67.56 414 VAL A CA 1
ATOM 3094 C C . VAL A 1 414 ? 34.919 11.958 -1.820 1.00 67.56 414 VAL A C 1
ATOM 3096 O O . VAL A 1 414 ? 33.977 12.303 -1.119 1.00 67.56 414 VAL A O 1
ATOM 3099 N N . GLN A 1 415 ? 34.730 11.299 -2.968 1.00 65.88 415 GLN A N 1
ATOM 3100 C CA . GLN A 1 415 ? 33.387 11.005 -3.500 1.00 65.88 415 GLN A CA 1
ATOM 3101 C C . GLN A 1 415 ? 32.670 9.877 -2.732 1.00 65.88 415 GLN A C 1
ATOM 3103 O O . GLN A 1 415 ? 31.447 9.870 -2.630 1.00 65.88 415 GLN A O 1
ATOM 3108 N N . ASN A 1 416 ? 33.414 8.963 -2.099 1.00 73.75 416 ASN A N 1
ATOM 3109 C CA . ASN A 1 416 ? 32.814 7.847 -1.357 1.00 73.75 416 ASN A CA 1
ATOM 3110 C C . ASN A 1 416 ? 32.218 8.249 0.008 1.00 73.75 416 ASN A C 1
ATOM 3112 O O . ASN A 1 416 ? 31.424 7.494 0.574 1.00 73.75 416 ASN A O 1
ATOM 3116 N N . SER A 1 417 ? 32.587 9.402 0.582 1.00 79.31 417 SER A N 1
ATOM 3117 C CA . SER A 1 417 ? 32.088 9.806 1.908 1.00 79.31 417 SER A CA 1
ATOM 3118 C C . SER A 1 417 ? 30.665 10.369 1.861 1.00 79.31 417 SER A C 1
ATOM 3120 O O . SER A 1 417 ? 29.857 10.030 2.728 1.00 79.31 417 SER A O 1
ATOM 3122 N N . THR A 1 418 ? 30.338 11.171 0.844 1.00 77.69 418 THR A N 1
ATOM 3123 C CA . THR A 1 418 ? 28.999 11.750 0.650 1.00 77.69 418 THR A CA 1
ATOM 3124 C C . THR A 1 418 ? 27.972 10.669 0.325 1.00 77.69 418 THR A C 1
ATOM 3126 O O . THR A 1 418 ? 26.919 10.622 0.961 1.00 77.69 418 THR A O 1
ATOM 3129 N N . SER A 1 419 ? 28.320 9.726 -0.558 1.00 86.62 419 SER A N 1
ATOM 3130 C CA . SER A 1 419 ? 27.472 8.570 -0.883 1.00 86.62 419 SER A CA 1
ATOM 3131 C C . SER A 1 419 ? 27.179 7.712 0.356 1.00 86.62 419 SER A C 1
ATOM 3133 O O . SER A 1 419 ? 26.029 7.367 0.629 1.00 86.62 419 SER A O 1
ATOM 3135 N N . LYS A 1 420 ? 28.186 7.457 1.206 1.00 89.81 420 LYS A N 1
ATOM 3136 C CA . LYS A 1 420 ? 27.992 6.709 2.460 1.00 89.81 420 LYS A CA 1
ATOM 3137 C C . LYS A 1 420 ? 27.028 7.408 3.427 1.00 89.81 420 LYS A C 1
ATOM 3139 O O . LYS A 1 420 ? 26.270 6.732 4.125 1.00 89.81 420 LYS A O 1
ATOM 3144 N N . GLN A 1 421 ? 27.062 8.740 3.497 1.00 91.19 421 GLN A N 1
ATOM 3145 C CA . GLN A 1 421 ? 26.137 9.512 4.330 1.00 91.19 421 GLN A CA 1
ATOM 3146 C C . GLN A 1 421 ? 24.706 9.472 3.772 1.00 91.19 421 GLN A C 1
ATOM 3148 O O . GLN A 1 421 ? 23.772 9.263 4.545 1.00 91.19 421 GLN A O 1
ATOM 3153 N N . GLN A 1 422 ? 24.536 9.602 2.452 1.00 90.25 422 GLN A N 1
ATOM 3154 C CA . GLN A 1 422 ? 23.233 9.479 1.787 1.00 90.25 422 GLN A CA 1
ATOM 3155 C C . GLN A 1 422 ? 22.617 8.088 2.000 1.00 90.25 422 GLN A C 1
ATOM 3157 O O . GLN A 1 422 ? 21.478 7.992 2.448 1.00 90.25 422 GLN A O 1
ATOM 3162 N N . GLN A 1 423 ? 23.392 7.013 1.814 1.00 90.88 423 GLN A N 1
ATOM 3163 C CA . GLN A 1 423 ? 22.934 5.643 2.084 1.00 90.88 423 GLN A CA 1
ATOM 3164 C C . GLN A 1 423 ? 22.513 5.443 3.548 1.00 90.88 423 GLN A C 1
ATOM 3166 O O . GLN A 1 423 ? 21.533 4.756 3.829 1.00 90.88 423 GLN A O 1
ATOM 3171 N N . MET A 1 424 ? 23.235 6.036 4.506 1.00 92.50 424 MET A N 1
ATOM 3172 C CA . MET A 1 424 ? 22.869 5.952 5.924 1.00 92.50 424 MET A CA 1
ATOM 3173 C C . MET A 1 424 ? 21.540 6.661 6.213 1.00 92.50 424 MET A C 1
ATOM 3175 O O . MET A 1 424 ? 20.714 6.131 6.959 1.00 92.50 424 MET A O 1
ATOM 3179 N N . LEU A 1 425 ? 21.332 7.839 5.620 1.00 92.19 425 LEU A N 1
ATOM 3180 C CA . LEU A 1 425 ? 20.094 8.602 5.756 1.00 92.19 425 LEU A CA 1
ATOM 3181 C C . LEU A 1 425 ? 18.910 7.845 5.140 1.00 92.19 425 LEU A C 1
ATOM 3183 O O . LEU A 1 425 ? 17.875 7.707 5.792 1.00 92.19 425 LEU A O 1
ATOM 3187 N N . LEU A 1 426 ? 19.092 7.264 3.954 1.00 90.06 426 LEU A N 1
ATOM 3188 C CA . LEU A 1 426 ? 18.084 6.426 3.307 1.00 90.06 426 LEU A CA 1
ATOM 3189 C C . LEU A 1 426 ? 17.758 5.176 4.143 1.00 90.06 426 LEU A C 1
ATOM 3191 O O . LEU A 1 426 ? 16.590 4.862 4.369 1.00 90.06 426 LEU A O 1
ATOM 3195 N N . GLU A 1 427 ? 18.765 4.492 4.702 1.00 92.88 427 GLU A N 1
ATOM 3196 C CA . GLU A 1 427 ? 18.552 3.343 5.598 1.00 92.88 427 GLU A CA 1
ATOM 3197 C C . GLU A 1 427 ? 17.705 3.732 6.825 1.00 92.88 427 GLU A C 1
ATOM 3199 O O . GLU A 1 427 ? 16.826 2.975 7.261 1.00 92.88 427 GLU A O 1
ATOM 3204 N N . GLN A 1 428 ? 17.954 4.919 7.387 1.00 94.06 428 GLN A N 1
ATOM 3205 C CA . GLN A 1 428 ? 17.175 5.455 8.498 1.00 94.06 428 GLN A CA 1
ATOM 3206 C C . GLN A 1 428 ? 15.731 5.751 8.079 1.00 94.06 428 GLN A C 1
ATOM 3208 O O . GLN A 1 428 ? 14.811 5.368 8.807 1.00 94.06 428 GLN A O 1
ATOM 3213 N N . GLN A 1 429 ? 15.521 6.376 6.920 1.00 91.88 429 GLN A N 1
ATOM 3214 C CA . GLN A 1 429 ? 14.185 6.660 6.396 1.00 91.88 429 GLN A CA 1
ATOM 3215 C C . GLN A 1 429 ? 13.395 5.373 6.140 1.00 91.88 429 GLN A C 1
ATOM 3217 O O . GLN A 1 429 ? 12.284 5.239 6.650 1.00 91.88 429 GLN A O 1
ATOM 3222 N N . LEU A 1 430 ? 13.993 4.370 5.488 1.00 92.06 430 LEU A N 1
ATOM 3223 C CA . LEU A 1 430 ? 13.375 3.054 5.285 1.00 92.06 430 LEU A CA 1
ATOM 3224 C C . LEU A 1 430 ? 13.011 2.383 6.616 1.00 92.06 430 LEU A C 1
ATOM 3226 O O . LEU A 1 430 ? 11.953 1.768 6.751 1.00 92.06 430 LEU A O 1
ATOM 3230 N N . LYS A 1 431 ? 13.861 2.511 7.644 1.00 94.38 431 LYS A N 1
ATOM 3231 C CA . LYS A 1 431 ? 13.570 1.986 8.987 1.00 94.38 431 LYS A CA 1
ATOM 3232 C C . LYS A 1 431 ? 12.381 2.696 9.640 1.00 94.38 431 LYS A C 1
ATOM 3234 O O . LYS A 1 431 ? 11.585 2.024 10.299 1.00 94.38 431 LYS A O 1
ATOM 3239 N N . LEU A 1 432 ? 12.269 4.015 9.492 1.00 92.12 432 LEU A N 1
ATOM 3240 C CA . LEU A 1 432 ? 11.135 4.791 9.997 1.00 92.12 432 LEU A CA 1
ATOM 3241 C C . LEU A 1 432 ? 9.850 4.452 9.234 1.00 92.12 432 LEU A C 1
ATOM 3243 O O . LEU A 1 432 ? 8.831 4.198 9.869 1.00 92.12 432 LEU A O 1
ATOM 3247 N N . ALA A 1 433 ? 9.917 4.341 7.909 1.00 92.69 433 ALA A N 1
ATOM 3248 C CA . ALA A 1 433 ? 8.787 3.966 7.068 1.00 92.69 433 ALA A CA 1
ATOM 3249 C C . ALA A 1 433 ? 8.285 2.543 7.366 1.00 92.69 433 ALA A C 1
ATOM 3251 O O . ALA A 1 433 ? 7.086 2.346 7.533 1.00 92.69 433 ALA A O 1
ATOM 3252 N N . CYS A 1 434 ? 9.185 1.574 7.583 1.00 95.00 434 CYS A N 1
ATOM 3253 C CA . CYS A 1 434 ? 8.802 0.239 8.059 1.00 95.00 434 CYS A CA 1
ATOM 3254 C C . CYS A 1 434 ? 8.022 0.308 9.383 1.00 95.00 434 CYS A C 1
ATOM 3256 O O . CYS A 1 434 ? 6.990 -0.337 9.527 1.00 95.00 434 CYS A O 1
ATOM 3258 N N . ARG A 1 435 ? 8.495 1.105 10.354 1.00 95.31 435 ARG A N 1
ATOM 3259 C CA . ARG A 1 435 ? 7.804 1.282 11.644 1.00 95.31 435 ARG A CA 1
ATOM 3260 C C . ARG A 1 435 ? 6.445 1.958 11.472 1.00 95.31 435 ARG A C 1
ATOM 3262 O O . ARG A 1 435 ? 5.491 1.542 12.122 1.00 95.31 435 ARG A O 1
ATOM 3269 N N . LYS A 1 436 ? 6.362 2.963 10.593 1.00 94.31 436 LYS A N 1
ATOM 3270 C CA . LYS A 1 436 ? 5.114 3.645 10.235 1.00 94.31 436 LYS A CA 1
ATOM 3271 C C . LYS A 1 436 ? 4.117 2.640 9.658 1.00 94.31 436 LYS A C 1
ATOM 3273 O O . LYS A 1 436 ? 3.019 2.531 10.187 1.00 94.31 436 LYS A O 1
ATOM 3278 N N . LEU A 1 437 ? 4.505 1.840 8.666 1.00 95.88 437 LEU A N 1
ATOM 3279 C CA . LEU A 1 437 ? 3.630 0.815 8.087 1.00 95.88 437 LEU A CA 1
ATOM 3280 C C . LEU A 1 437 ? 3.187 -0.236 9.110 1.00 95.88 437 LEU A C 1
ATOM 3282 O O . LEU A 1 437 ? 2.009 -0.574 9.137 1.00 95.88 437 LEU A O 1
ATOM 3286 N N . THR A 1 438 ? 4.072 -0.695 10.001 1.00 96.00 438 THR A N 1
ATOM 3287 C CA . THR A 1 438 ? 3.676 -1.598 11.098 1.00 96.00 438 THR A CA 1
ATOM 3288 C C . THR A 1 438 ? 2.633 -0.957 12.014 1.00 96.00 438 THR A C 1
ATOM 3290 O O . THR A 1 438 ? 1.655 -1.604 12.386 1.00 96.00 438 THR A O 1
ATOM 3293 N N . PHE A 1 439 ? 2.796 0.324 12.348 1.00 96.38 439 PHE A N 1
ATOM 3294 C CA . PHE A 1 439 ? 1.786 1.066 13.095 1.00 96.38 439 PHE A CA 1
ATOM 3295 C C . PHE A 1 439 ? 0.459 1.154 12.324 1.00 96.38 439 PHE A C 1
ATOM 3297 O O . PHE A 1 439 ? -0.588 0.893 12.910 1.00 96.38 439 PHE A O 1
ATOM 3304 N N . PHE A 1 440 ? 0.485 1.441 11.017 1.00 97.31 440 PHE A N 1
ATOM 3305 C CA . PHE A 1 440 ? -0.722 1.479 10.184 1.00 97.31 440 PHE A CA 1
ATOM 3306 C C . PHE A 1 440 ? -1.412 0.120 10.078 1.00 97.31 440 PHE A C 1
ATOM 3308 O O . PHE A 1 440 ? -2.637 0.084 10.123 1.00 97.31 440 PHE A O 1
ATOM 3315 N N . GLN A 1 441 ? -0.668 -0.986 9.989 1.00 97.31 441 GLN A N 1
ATOM 3316 C CA . GLN A 1 441 ? -1.245 -2.333 10.015 1.00 97.31 441 GLN A CA 1
ATOM 3317 C C . GLN A 1 441 ? -2.012 -2.572 11.319 1.00 97.31 441 GLN A C 1
ATOM 3319 O O . GLN A 1 441 ? -3.171 -2.975 11.284 1.00 97.31 441 GLN A O 1
ATOM 3324 N N . VAL A 1 442 ? -1.395 -2.279 12.468 1.00 97.44 442 VAL A N 1
ATOM 3325 C CA . VAL A 1 442 ? -2.035 -2.440 13.783 1.00 97.44 442 VAL A CA 1
ATOM 3326 C C . VAL A 1 442 ? -3.246 -1.519 13.923 1.00 97.44 442 VAL A C 1
ATOM 3328 O O . VAL A 1 442 ? -4.329 -1.980 14.274 1.00 97.44 442 VAL A O 1
ATOM 3331 N N . TRP A 1 443 ? -3.089 -0.237 13.585 1.00 97.50 443 TRP A N 1
ATOM 3332 C CA . TRP A 1 443 ? -4.165 0.745 13.658 1.00 97.50 443 TRP A CA 1
ATOM 3333 C C . TRP A 1 443 ? -5.348 0.349 12.772 1.00 97.50 443 TRP A C 1
ATOM 3335 O O . TRP A 1 443 ? -6.458 0.272 13.289 1.00 97.50 443 TRP A O 1
ATOM 3345 N N . CYS A 1 444 ? -5.118 0.030 11.490 1.00 97.38 444 CYS A N 1
ATOM 3346 C CA . CYS A 1 444 ? -6.148 -0.416 10.545 1.00 97.38 444 CYS A CA 1
ATOM 3347 C C . CYS A 1 444 ? -6.851 -1.689 11.021 1.00 97.38 444 CYS A C 1
ATOM 3349 O O . CYS A 1 444 ? -8.067 -1.801 10.912 1.00 97.38 444 CYS A O 1
ATOM 3351 N N . ASN A 1 445 ? -6.109 -2.649 11.571 1.00 97.31 445 ASN A N 1
ATOM 3352 C CA . ASN A 1 445 ? -6.686 -3.908 12.027 1.00 97.31 445 ASN A CA 1
ATOM 3353 C C . ASN A 1 445 ? -7.755 -3.714 13.123 1.00 97.31 445 ASN A C 1
ATOM 3355 O O . ASN A 1 445 ? -8.733 -4.468 13.170 1.00 97.31 445 ASN A O 1
ATOM 3359 N N . GLU A 1 446 ? -7.604 -2.677 13.950 1.00 96.81 446 GLU A N 1
ATOM 3360 C CA . GLU A 1 446 ? -8.565 -2.295 14.991 1.00 96.81 446 GLU A CA 1
ATOM 3361 C C . GLU A 1 446 ? -9.713 -1.400 14.493 1.00 96.81 446 GLU A C 1
ATOM 3363 O O . GLU A 1 446 ? -10.663 -1.160 15.238 1.00 96.81 446 GLU A O 1
ATOM 3368 N N . GLN A 1 447 ? -9.670 -0.911 13.248 1.00 96.94 447 GLN A N 1
ATOM 3369 C CA . GLN A 1 447 ? -10.737 -0.064 12.714 1.00 96.94 447 GLN A CA 1
ATOM 3370 C C . GLN A 1 447 ? -11.948 -0.889 12.263 1.00 96.94 447 GLN A C 1
ATOM 3372 O O . GLN A 1 447 ? -11.829 -1.975 11.689 1.00 96.94 447 GLN A O 1
ATOM 3377 N N . GLY A 1 448 ? -13.139 -0.335 12.498 1.00 95.81 448 GLY A N 1
ATOM 3378 C CA . GLY A 1 448 ? -14.399 -0.899 12.020 1.00 95.81 448 GLY A CA 1
ATOM 3379 C C . GLY A 1 448 ? -14.654 -0.634 10.526 1.00 95.81 448 GLY A C 1
ATOM 3380 O O . GLY A 1 448 ? -14.042 0.261 9.937 1.00 95.81 448 GLY A O 1
ATOM 3381 N N . PRO A 1 449 ? -15.609 -1.356 9.909 1.00 96.69 449 PRO A N 1
ATOM 3382 C CA . PRO A 1 449 ? -15.943 -1.216 8.486 1.00 96.69 449 PRO A CA 1
ATOM 3383 C C . PRO A 1 449 ? -16.384 0.206 8.098 1.00 96.69 449 PRO A C 1
ATOM 3385 O O . PRO A 1 449 ? -16.044 0.677 7.015 1.00 96.69 449 PRO A O 1
ATOM 3388 N N . ALA A 1 450 ? -17.048 0.923 9.011 1.00 96.50 450 ALA A N 1
ATOM 3389 C CA . ALA A 1 450 ? -17.547 2.281 8.784 1.00 96.50 450 ALA A CA 1
ATOM 3390 C C . ALA A 1 450 ? -16.444 3.300 8.433 1.00 96.50 450 ALA A C 1
ATOM 3392 O O . ALA A 1 450 ? -16.713 4.298 7.763 1.00 96.50 450 ALA A O 1
ATOM 3393 N N . LEU A 1 451 ? -15.200 3.072 8.877 1.00 95.62 451 LEU A N 1
ATOM 3394 C CA . LEU A 1 451 ? -14.076 3.927 8.494 1.00 95.62 451 LEU A CA 1
ATOM 3395 C C . LEU A 1 451 ? -13.772 3.789 6.999 1.00 95.62 451 LEU A C 1
ATOM 3397 O O . LEU A 1 451 ? -13.652 4.793 6.301 1.00 95.62 451 LEU A O 1
ATOM 3401 N N . TYR A 1 452 ? -13.648 2.552 6.518 1.00 96.88 452 TYR A N 1
ATOM 3402 C CA . TYR A 1 452 ? -13.293 2.253 5.131 1.00 96.88 452 TYR A CA 1
ATOM 3403 C C . TYR A 1 452 ? -14.374 2.716 4.163 1.00 96.88 452 TYR A C 1
ATOM 3405 O O . TYR A 1 452 ? -14.063 3.320 3.141 1.00 96.88 452 TYR A O 1
ATOM 3413 N N . GLU A 1 453 ? -15.641 2.521 4.529 1.00 96.44 453 GLU A N 1
ATOM 3414 C CA . GLU A 1 453 ? -16.778 3.021 3.761 1.00 96.44 453 GLU A CA 1
ATOM 3415 C C . GLU A 1 453 ? -16.724 4.548 3.622 1.00 96.44 453 GLU A C 1
ATOM 3417 O O . GLU A 1 453 ? -16.761 5.073 2.507 1.00 96.44 453 GLU A O 1
ATOM 3422 N N . ARG A 1 454 ? -16.516 5.269 4.731 1.00 94.81 454 ARG A N 1
ATOM 3423 C CA . ARG A 1 454 ? -16.387 6.733 4.728 1.00 94.81 454 ARG A CA 1
ATOM 3424 C C . ARG A 1 454 ? -15.223 7.215 3.865 1.00 94.81 454 ARG A C 1
ATOM 3426 O O . ARG A 1 454 ? -15.406 8.125 3.058 1.00 94.81 454 ARG A O 1
ATOM 3433 N N . LEU A 1 455 ? -14.050 6.600 4.015 1.00 94.56 455 LEU A N 1
ATOM 3434 C CA . LEU A 1 455 ? -12.870 6.919 3.212 1.00 94.56 455 LEU A CA 1
ATOM 3435 C C . LEU A 1 455 ? -13.104 6.638 1.723 1.00 94.56 455 LEU A C 1
ATOM 3437 O O . LEU A 1 455 ? -12.711 7.442 0.881 1.00 94.56 455 LEU A O 1
ATOM 3441 N N . SER A 1 456 ? -13.801 5.549 1.391 1.00 96.31 456 SER A N 1
ATOM 3442 C CA . SER A 1 456 ? -14.149 5.214 0.008 1.00 96.31 456 SER A CA 1
ATOM 3443 C C . SER A 1 456 ? -15.094 6.249 -0.615 1.00 96.31 456 SER A C 1
ATOM 3445 O O . SER A 1 456 ? -14.902 6.650 -1.759 1.00 96.31 456 SER A O 1
ATOM 3447 N N . LEU A 1 457 ? -16.083 6.751 0.134 1.00 94.81 457 LEU A N 1
ATOM 3448 C CA . LEU A 1 457 ? -17.003 7.783 -0.352 1.00 94.81 457 LEU A CA 1
ATOM 3449 C C . LEU A 1 457 ? -16.275 9.102 -0.628 1.00 94.81 457 LEU A C 1
ATOM 3451 O O . LEU A 1 457 ? -16.544 9.749 -1.640 1.00 94.81 457 LEU A O 1
ATOM 3455 N N . GLN A 1 458 ? -15.336 9.469 0.244 1.00 92.31 458 GLN A N 1
ATOM 3456 C CA . GLN A 1 458 ? -14.527 10.679 0.101 1.00 92.31 458 GLN A CA 1
ATOM 3457 C C . GLN A 1 458 ? -13.576 10.587 -1.090 1.00 92.31 458 GLN A C 1
ATOM 3459 O O . GLN A 1 458 ? -13.563 11.484 -1.930 1.00 92.31 458 GLN A O 1
ATOM 3464 N N . LEU A 1 459 ? -12.848 9.476 -1.220 1.00 93.81 459 LEU A N 1
ATOM 3465 C CA . LEU A 1 459 ? -11.949 9.258 -2.351 1.00 93.81 459 LEU A CA 1
ATOM 3466 C C . LEU A 1 459 ? -12.716 9.178 -3.681 1.00 93.81 459 LEU A C 1
ATOM 3468 O O . LEU A 1 459 ? -12.262 9.700 -4.695 1.00 93.81 459 LEU A O 1
ATOM 3472 N N . ALA A 1 460 ? -13.916 8.588 -3.683 1.00 95.44 460 ALA A N 1
ATOM 3473 C CA . ALA A 1 460 ? -14.783 8.564 -4.858 1.00 95.44 460 ALA A CA 1
ATOM 3474 C C . ALA A 1 460 ? -15.294 9.958 -5.256 1.00 95.44 460 ALA A C 1
ATOM 3476 O O . ALA A 1 460 ? -15.501 10.205 -6.442 1.00 95.44 460 ALA A O 1
ATOM 3477 N N . ALA A 1 461 ? -15.542 10.855 -4.296 1.00 92.38 461 ALA A N 1
ATOM 3478 C CA . ALA A 1 461 ? -15.914 12.237 -4.595 1.00 92.38 461 ALA A CA 1
ATOM 3479 C C . ALA A 1 461 ? -14.760 12.976 -5.285 1.00 92.38 461 ALA A C 1
ATOM 3481 O O . ALA A 1 461 ? -14.964 13.523 -6.367 1.00 92.38 461 ALA A O 1
ATOM 3482 N N . GLU A 1 462 ? -13.554 12.877 -4.727 1.00 90.62 462 GLU A N 1
ATOM 3483 C CA . GLU A 1 462 ? -12.340 13.472 -5.295 1.00 90.62 462 GLU A CA 1
ATOM 3484 C C . GLU A 1 462 ? -12.046 12.939 -6.708 1.00 90.62 462 GLU A C 1
ATOM 3486 O O . GLU A 1 462 ? -11.812 13.711 -7.635 1.00 90.62 462 GLU A O 1
ATOM 3491 N N . LEU A 1 463 ? -12.147 11.623 -6.919 1.00 92.88 463 LEU A N 1
ATOM 3492 C CA . LEU A 1 463 ? -11.917 11.020 -8.234 1.00 92.88 463 LEU A CA 1
ATOM 3493 C C . LEU A 1 463 ? -12.894 11.549 -9.300 1.00 92.88 463 LEU A C 1
ATOM 3495 O O . LEU A 1 463 ? -12.494 11.785 -10.440 1.00 92.88 463 LEU A O 1
ATOM 3499 N N . ARG A 1 464 ? -14.168 11.776 -8.944 1.00 93.81 464 ARG A N 1
ATOM 3500 C CA . ARG A 1 464 ? -15.149 12.378 -9.865 1.00 93.81 464 ARG A CA 1
ATOM 3501 C C . ARG A 1 464 ? -14.800 13.826 -10.201 1.00 93.81 464 ARG A C 1
ATOM 3503 O O . ARG A 1 464 ? -14.969 14.226 -11.350 1.00 93.81 464 ARG A O 1
ATOM 3510 N N . GLU A 1 465 ? -14.317 14.603 -9.232 1.00 91.00 465 GLU A N 1
ATOM 3511 C CA . GLU A 1 465 ? -13.869 15.980 -9.476 1.00 91.00 465 GLU A CA 1
ATOM 3512 C C . GLU A 1 465 ? -12.653 16.020 -10.409 1.00 91.00 465 GLU A C 1
ATOM 3514 O O . GLU A 1 465 ? -12.633 16.804 -11.359 1.00 91.00 465 GLU A O 1
ATOM 3519 N N . GLN A 1 466 ? -11.683 15.125 -10.213 1.00 87.94 466 GLN A N 1
ATOM 3520 C CA . GLN A 1 466 ? -10.521 14.996 -11.099 1.00 87.94 466 GLN A CA 1
ATOM 3521 C C . GLN A 1 466 ? -10.928 14.609 -12.526 1.00 87.94 466 GLN A C 1
ATOM 3523 O O . GLN A 1 466 ? -10.443 15.197 -13.493 1.00 87.94 466 GLN A O 1
ATOM 3528 N N . GLN A 1 467 ? -11.864 13.668 -12.680 1.00 89.81 467 GLN A N 1
ATOM 3529 C CA . GLN A 1 467 ? -12.415 13.300 -13.989 1.00 89.81 467 GLN A CA 1
ATOM 3530 C C . GLN A 1 467 ? -13.153 14.470 -14.653 1.00 89.81 467 GLN A C 1
ATOM 3532 O O . GLN A 1 467 ? -12.999 14.690 -15.855 1.00 89.81 467 GLN A O 1
ATOM 3537 N N . ALA A 1 468 ? -13.912 15.255 -13.883 1.00 91.00 468 ALA A N 1
ATOM 3538 C CA . ALA A 1 468 ? -14.596 16.440 -14.392 1.00 91.00 468 ALA A CA 1
ATOM 3539 C C . ALA A 1 468 ? -13.614 17.531 -14.854 1.00 91.00 468 ALA A C 1
ATOM 3541 O O . ALA A 1 468 ? -13.881 18.189 -15.856 1.00 91.00 468 ALA A O 1
ATOM 3542 N N . MET A 1 469 ? -12.476 17.700 -14.168 1.00 87.81 469 MET A N 1
ATOM 3543 C CA . MET A 1 469 ? -11.418 18.634 -14.580 1.00 87.81 469 MET A CA 1
ATOM 3544 C C . MET A 1 469 ? -10.630 18.147 -15.803 1.00 87.81 469 MET A C 1
ATOM 3546 O O . MET A 1 469 ? -10.252 18.960 -16.643 1.00 87.81 469 MET A O 1
ATOM 3550 N N . ASN A 1 470 ? -10.405 16.836 -15.922 1.00 83.31 470 ASN A N 1
ATOM 3551 C CA . ASN A 1 470 ? -9.642 16.244 -17.025 1.00 83.31 470 ASN A CA 1
ATOM 3552 C C . ASN A 1 470 ? -10.465 16.011 -18.291 1.00 83.31 470 ASN A C 1
ATOM 3554 O O . ASN A 1 470 ? -9.880 15.790 -19.346 1.00 83.31 470 ASN A O 1
ATOM 3558 N N . THR A 1 471 ? -11.797 16.036 -18.215 1.00 86.38 471 THR A N 1
ATOM 3559 C CA . THR A 1 471 ? -12.636 15.963 -19.412 1.00 86.38 471 THR A CA 1
ATOM 3560 C C . THR A 1 471 ? -12.471 17.290 -20.153 1.00 86.38 471 THR A C 1
ATOM 3562 O O . THR A 1 471 ? -12.985 18.300 -19.663 1.00 86.38 471 THR A O 1
ATOM 3565 N N . PRO A 1 472 ? -11.751 17.345 -21.296 1.00 78.50 472 PRO A N 1
ATOM 3566 C CA . PRO A 1 472 ? -11.610 18.585 -22.041 1.00 78.50 472 PRO A CA 1
ATOM 3567 C C . PRO A 1 472 ? -13.024 19.018 -22.398 1.00 78.50 472 PRO A C 1
ATOM 3569 O O . PRO A 1 472 ? -13.730 18.279 -23.086 1.00 78.50 472 PRO A O 1
ATOM 3572 N N . ALA A 1 473 ? -13.469 20.152 -21.844 1.00 64.69 473 ALA A N 1
ATOM 3573 C CA . ALA A 1 473 ? -14.791 20.702 -22.101 1.00 64.69 473 ALA A CA 1
ATOM 3574 C C . ALA A 1 473 ? -14.989 20.673 -23.614 1.00 64.69 473 ALA A C 1
ATOM 3576 O O . ALA A 1 473 ? -14.257 21.363 -24.323 1.00 64.69 473 ALA A O 1
ATOM 3577 N N . ALA A 1 474 ? -15.863 19.771 -24.076 1.00 50.72 474 ALA A N 1
ATOM 3578 C CA . ALA A 1 474 ? -15.941 19.373 -25.470 1.00 50.72 474 ALA A CA 1
ATOM 3579 C C . ALA A 1 474 ? -15.850 20.618 -26.349 1.00 50.72 474 ALA A C 1
ATOM 3581 O O . ALA A 1 474 ? -16.656 21.537 -26.201 1.00 50.72 474 ALA A O 1
ATOM 3582 N N . ALA A 1 475 ? -14.807 20.658 -27.180 1.00 50.03 475 ALA A N 1
ATOM 3583 C CA . ALA A 1 475 ? -14.533 21.716 -28.132 1.00 50.03 475 ALA A CA 1
ATOM 3584 C C . ALA A 1 475 ? -15.806 21.992 -28.944 1.00 50.03 475 ALA A C 1
ATOM 3586 O O . ALA A 1 475 ? -16.165 21.258 -29.860 1.00 50.03 475 ALA A O 1
ATOM 3587 N N . GLY A 1 476 ? -16.534 23.019 -28.523 1.00 51.94 476 GLY A N 1
ATOM 3588 C CA . GLY A 1 476 ? -17.918 23.226 -28.910 1.00 51.94 476 GLY A CA 1
ATOM 3589 C C . GLY A 1 476 ? -18.379 24.600 -28.467 1.00 51.94 476 GLY A C 1
ATOM 3590 O O . GLY A 1 476 ? -19.198 24.731 -27.567 1.00 51.94 476 GLY A O 1
ATOM 3591 N N . VAL A 1 477 ? -17.775 25.619 -29.083 1.00 54.31 477 VAL A N 1
ATOM 3592 C CA . VAL A 1 477 ? -18.427 26.855 -29.535 1.00 54.31 477 VAL A CA 1
ATOM 3593 C C . VAL A 1 477 ? -19.782 27.118 -28.869 1.00 54.31 477 VAL A C 1
ATOM 3595 O O . VAL A 1 477 ? -20.825 26.711 -29.367 1.00 54.31 477 VAL A O 1
ATOM 3598 N N . GLN A 1 478 ? -19.770 27.864 -27.772 1.00 44.59 478 GLN A N 1
ATOM 3599 C CA . GLN A 1 478 ? -20.847 28.796 -27.462 1.00 44.59 478 GLN A CA 1
ATOM 3600 C C . GLN A 1 478 ? -20.260 29.929 -26.618 1.00 44.59 478 GLN A C 1
ATOM 3602 O O . GLN A 1 478 ? -20.129 29.843 -25.399 1.00 44.59 478 GLN A O 1
ATOM 3607 N N . LEU A 1 479 ? -19.882 31.009 -27.310 1.00 48.72 479 LEU A N 1
ATOM 3608 C CA . LEU A 1 479 ? -19.796 32.355 -26.748 1.00 48.72 479 LEU A CA 1
ATOM 3609 C C . LEU A 1 479 ? -21.205 32.744 -26.278 1.00 48.72 479 LEU A C 1
ATOM 3611 O O . LEU A 1 479 ? -21.969 33.386 -26.991 1.00 48.72 479 LEU A O 1
ATOM 3615 N N . GLY A 1 480 ? -21.572 32.275 -25.094 1.00 52.03 480 GLY A N 1
ATOM 3616 C CA . GLY A 1 480 ? -22.816 32.600 -24.423 1.00 52.03 480 GLY A CA 1
ATOM 3617 C C . GLY A 1 480 ? -22.512 32.734 -22.946 1.00 52.03 480 GLY A C 1
ATOM 3618 O O . GLY A 1 480 ? -22.201 31.747 -22.285 1.00 52.03 480 GLY A O 1
ATOM 3619 N N . VAL A 1 481 ? -22.536 33.976 -22.460 1.00 54.28 481 VAL A N 1
ATOM 3620 C CA . VAL A 1 481 ? -22.360 34.359 -21.055 1.00 54.28 481 VAL A CA 1
ATOM 3621 C C . VAL A 1 481 ? -23.129 33.384 -20.163 1.00 54.28 481 VAL A C 1
ATOM 3623 O O . VAL A 1 481 ? -24.357 33.352 -20.170 1.00 54.28 481 VAL A O 1
ATOM 3626 N N . ARG A 1 482 ? -22.394 32.556 -19.418 1.00 40.56 482 ARG A N 1
ATOM 3627 C CA . ARG A 1 482 ? -22.957 31.579 -18.488 1.00 40.56 482 ARG A CA 1
ATOM 3628 C C . ARG A 1 482 ? -23.283 32.319 -17.182 1.00 40.56 482 ARG A C 1
ATOM 3630 O O . ARG A 1 482 ? -22.351 32.821 -16.555 1.00 40.56 482 ARG A O 1
ATOM 3637 N N . PRO A 1 483 ? -24.552 32.421 -16.743 1.00 43.78 483 PRO A N 1
ATOM 3638 C CA . PRO A 1 483 ? -24.863 32.955 -15.424 1.00 43.78 483 PRO A CA 1
ATOM 3639 C C . PRO A 1 483 ? -24.407 31.943 -14.366 1.00 43.78 483 PRO A C 1
ATOM 3641 O O . PRO A 1 483 ? -25.021 30.898 -14.147 1.00 43.78 483 PRO A O 1
ATOM 3644 N N . VAL A 1 484 ? -23.277 32.242 -13.735 1.00 50.66 484 VAL A N 1
ATOM 3645 C CA . VAL A 1 484 ? -22.734 31.522 -12.583 1.00 50.66 484 VAL A CA 1
ATOM 3646 C C . VAL A 1 484 ? -23.527 31.962 -11.355 1.00 50.66 484 VAL A C 1
ATOM 3648 O O . VAL A 1 484 ? -23.107 32.923 -10.727 1.00 50.66 484 VAL A O 1
ATOM 3651 N N . GLN A 1 485 ? -24.671 31.341 -11.010 1.00 52.31 485 GLN A N 1
ATOM 3652 C CA . GLN A 1 485 ? -25.157 31.466 -9.617 1.00 52.31 485 GLN A CA 1
ATOM 3653 C C . GLN A 1 485 ? -26.208 30.496 -9.033 1.00 52.31 485 GLN A C 1
ATOM 3655 O O . GLN A 1 485 ? -26.170 30.367 -7.815 1.00 52.31 485 GLN A O 1
ATOM 3660 N N . PRO A 1 486 ? -27.076 29.743 -9.744 1.00 49.75 486 PRO A N 1
ATOM 3661 C CA . PRO A 1 486 ? -28.025 28.880 -9.017 1.00 49.75 486 PRO A CA 1
ATOM 3662 C C . PRO A 1 486 ? -27.561 27.428 -8.785 1.00 49.75 486 PRO A C 1
ATOM 3664 O O . PRO A 1 486 ? -28.000 26.799 -7.824 1.00 49.75 486 PRO A O 1
ATOM 3667 N N . LEU A 1 487 ? -26.645 26.877 -9.596 1.00 51.69 487 LEU A N 1
ATOM 3668 C CA . LEU A 1 487 ? -26.311 25.443 -9.502 1.00 51.69 487 LEU A CA 1
ATOM 3669 C C . LEU A 1 487 ? -25.428 25.091 -8.291 1.00 51.69 487 LEU A C 1
ATOM 3671 O O . LEU A 1 487 ? -25.592 24.027 -7.703 1.00 51.69 487 LEU A O 1
ATOM 3675 N N . GLN A 1 488 ? -24.526 25.988 -7.884 1.00 60.09 488 GLN A N 1
ATOM 3676 C CA . GLN A 1 488 ? -23.653 25.757 -6.727 1.00 60.09 488 GLN A CA 1
ATOM 3677 C C . GLN A 1 488 ? -24.437 25.814 -5.411 1.00 60.09 488 GLN A C 1
ATOM 3679 O O . GLN A 1 488 ? -24.181 25.022 -4.509 1.00 60.09 488 GLN A O 1
ATOM 3684 N N . GLN A 1 489 ? -25.453 26.678 -5.327 1.00 66.81 489 GLN A N 1
ATOM 3685 C CA . GLN A 1 489 ? -26.334 26.747 -4.161 1.00 66.81 489 GLN A CA 1
ATOM 3686 C C . GLN A 1 489 ? -27.260 25.526 -4.080 1.00 66.81 489 GLN A C 1
ATOM 3688 O O . GLN A 1 489 ? -27.473 24.991 -2.993 1.00 66.81 489 GLN A O 1
ATOM 3693 N N . GLN A 1 490 ? -27.739 25.025 -5.224 1.00 66.75 490 GLN A N 1
ATOM 3694 C CA . GLN A 1 490 ? -28.519 23.789 -5.272 1.00 66.75 490 GLN A CA 1
ATOM 3695 C C . GLN A 1 490 ? -27.667 22.561 -4.921 1.00 66.75 490 GLN A C 1
ATOM 3697 O O . GLN A 1 490 ? -28.111 21.712 -4.152 1.00 66.75 490 GLN A O 1
ATOM 3702 N N . GLN A 1 491 ? -26.426 22.485 -5.410 1.00 73.38 491 GLN A N 1
ATOM 3703 C CA . GLN A 1 491 ? -25.502 21.406 -5.057 1.00 73.38 491 GLN A CA 1
ATOM 3704 C C . GLN A 1 491 ? -25.120 21.457 -3.572 1.00 73.38 491 GLN A C 1
ATOM 3706 O O . GLN A 1 491 ? -25.065 20.418 -2.918 1.00 73.38 491 GLN A O 1
ATOM 3711 N N . GLN A 1 492 ? -24.940 22.655 -3.009 1.00 72.75 492 GLN A N 1
ATOM 3712 C CA . GLN A 1 492 ? -24.665 22.831 -1.585 1.00 72.75 492 GLN A CA 1
ATOM 3713 C C . GLN A 1 492 ? -25.874 22.451 -0.714 1.00 72.75 492 GLN A C 1
ATOM 3715 O O . GLN A 1 492 ? -25.696 21.777 0.297 1.00 72.75 492 GLN A O 1
ATOM 3720 N N . GLN A 1 493 ? -27.104 22.789 -1.119 1.00 73.25 493 GLN A N 1
ATOM 3721 C CA . GLN A 1 493 ? -28.316 22.323 -0.430 1.00 73.25 493 GLN A CA 1
ATOM 3722 C C . GLN A 1 493 ? -28.485 20.803 -0.519 1.00 73.25 493 GLN A C 1
ATOM 3724 O O . GLN A 1 493 ? -28.838 20.167 0.472 1.00 73.25 493 GLN A O 1
ATOM 3729 N N . GLN A 1 494 ? -28.191 20.200 -1.672 1.00 75.31 494 GLN A N 1
ATOM 3730 C CA . GLN A 1 494 ? -28.297 18.753 -1.845 1.00 75.31 494 GLN A CA 1
ATOM 3731 C C . GLN A 1 494 ? -27.239 18.007 -1.014 1.00 75.31 494 GLN A C 1
ATOM 3733 O O . GLN A 1 494 ? -27.554 16.998 -0.386 1.00 75.31 494 GLN A O 1
ATOM 3738 N N . GLN A 1 495 ? -26.016 18.544 -0.915 1.00 73.56 495 GLN A N 1
ATOM 3739 C CA . GLN A 1 495 ? -24.994 18.031 0.003 1.00 73.56 495 GLN A CA 1
ATOM 3740 C C . GLN A 1 495 ? -25.409 18.187 1.473 1.00 73.56 495 GLN A C 1
ATOM 3742 O O . GLN A 1 495 ? -25.226 17.253 2.248 1.00 73.56 495 GLN A O 1
ATOM 3747 N N . GLN A 1 496 ? -26.025 19.309 1.865 1.00 74.00 496 GLN A N 1
ATOM 3748 C CA . GLN A 1 496 ? -26.532 19.495 3.232 1.00 74.00 496 GLN A CA 1
ATOM 3749 C C . GLN A 1 496 ? -27.644 18.494 3.585 1.00 74.00 496 GLN A C 1
ATOM 3751 O O . GLN A 1 496 ? -27.660 17.972 4.700 1.00 74.00 496 GLN A O 1
ATOM 3756 N N . GLN A 1 497 ? -28.534 18.174 2.641 1.00 75.50 497 GLN A N 1
ATOM 3757 C CA . GLN A 1 497 ? -29.580 17.163 2.837 1.00 75.50 497 GLN A CA 1
ATOM 3758 C C . GLN A 1 497 ? -29.002 15.746 2.960 1.00 75.50 497 GLN A C 1
ATOM 3760 O O . GLN A 1 497 ? -29.379 15.015 3.875 1.00 75.50 497 GLN A O 1
ATOM 3765 N N . LEU A 1 498 ? -28.042 15.382 2.104 1.00 71.75 498 LEU A N 1
ATOM 3766 C CA . LEU A 1 498 ? -27.351 14.087 2.162 1.00 71.75 498 LEU A CA 1
ATOM 3767 C C . LEU A 1 498 ? -26.552 13.917 3.460 1.00 71.75 498 LEU A C 1
ATOM 3769 O O . LEU A 1 498 ? -26.633 12.871 4.096 1.00 71.75 498 LEU A O 1
ATOM 3773 N N . VAL A 1 499 ? -25.831 14.952 3.898 1.00 71.56 499 VAL A N 1
ATOM 3774 C CA . VAL A 1 499 ? -25.100 14.922 5.175 1.00 71.56 499 VAL A CA 1
ATOM 3775 C C . VAL A 1 499 ? -26.068 14.785 6.351 1.00 71.56 499 VAL A C 1
ATOM 3777 O O . VAL A 1 499 ? -25.817 13.983 7.247 1.00 71.56 499 VAL A O 1
ATOM 3780 N N . GLY A 1 500 ? -27.200 15.498 6.337 1.00 72.50 500 GLY A N 1
ATOM 3781 C CA . GLY A 1 500 ? -28.241 15.350 7.357 1.00 72.50 500 GLY A CA 1
ATOM 3782 C C . GLY A 1 500 ? -28.794 13.923 7.438 1.00 72.50 500 GLY A C 1
ATOM 3783 O O . GLY A 1 500 ? -28.947 13.385 8.534 1.00 72.50 500 GLY A O 1
ATOM 3784 N N . GLN A 1 501 ? -29.025 13.283 6.290 1.00 69.38 501 GLN A N 1
ATOM 3785 C CA . GLN A 1 501 ? -29.533 11.913 6.222 1.00 69.38 501 GLN A CA 1
ATOM 3786 C C . GLN A 1 501 ? -28.504 10.885 6.718 1.00 69.38 501 GLN A C 1
ATOM 3788 O O . GLN A 1 501 ? -28.839 10.035 7.539 1.00 69.38 501 GLN A O 1
ATOM 3793 N N . VAL A 1 502 ? -27.235 11.020 6.318 1.00 67.88 502 VAL A N 1
ATOM 3794 C CA . VAL A 1 502 ? -26.147 10.131 6.765 1.00 67.88 502 VAL A CA 1
ATOM 3795 C C . VAL A 1 502 ? -25.891 10.261 8.269 1.00 67.88 502 VAL A C 1
ATOM 3797 O O . VAL A 1 502 ? -25.634 9.264 8.939 1.00 67.88 502 VAL A O 1
ATOM 3800 N N . VAL A 1 503 ? -25.993 11.467 8.838 1.00 70.81 503 VAL A N 1
ATOM 3801 C CA . VAL A 1 503 ? -25.856 11.673 10.291 1.00 70.81 503 VAL A CA 1
ATOM 3802 C C . VAL A 1 503 ? -27.026 11.041 11.054 1.00 70.81 503 VAL A C 1
ATOM 3804 O O . VAL A 1 503 ? -26.811 10.420 12.098 1.00 70.81 503 VAL A O 1
ATOM 3807 N N . LEU A 1 504 ? -28.255 11.139 10.536 1.00 69.50 504 LEU A N 1
ATOM 3808 C CA . LEU A 1 504 ? -29.422 10.476 11.130 1.00 69.50 504 LEU A CA 1
ATOM 3809 C C . LEU A 1 504 ? -29.309 8.944 11.068 1.00 69.50 504 LEU A C 1
ATOM 3811 O O . LEU A 1 504 ? -29.619 8.270 12.048 1.00 69.50 504 LEU A O 1
ATOM 3815 N N . GLU A 1 505 ? -28.805 8.384 9.968 1.00 72.19 505 GLU A N 1
ATOM 3816 C CA . GLU A 1 505 ? -28.578 6.938 9.853 1.00 72.19 505 GLU A CA 1
ATOM 3817 C C . GLU A 1 505 ? -27.432 6.460 10.754 1.00 72.19 505 GLU A C 1
ATOM 3819 O O . GLU A 1 505 ? -27.581 5.466 11.465 1.00 72.19 505 GLU A O 1
ATOM 3824 N N . ALA A 1 506 ? -26.318 7.194 10.818 1.00 57.88 506 ALA A N 1
ATOM 3825 C CA . ALA A 1 506 ? -25.191 6.852 11.684 1.00 57.88 506 ALA A CA 1
ATOM 3826 C C . ALA A 1 506 ? -25.572 6.881 13.174 1.00 57.88 506 ALA A C 1
ATOM 3828 O O . ALA A 1 506 ? -25.215 5.972 13.924 1.00 57.88 506 ALA A O 1
ATOM 3829 N N . THR A 1 507 ? -26.345 7.884 13.600 1.00 68.94 507 THR A N 1
ATOM 3830 C CA . THR A 1 507 ? -26.839 7.969 14.984 1.00 68.94 507 THR A CA 1
ATOM 3831 C C . THR A 1 507 ? -27.871 6.884 15.297 1.00 68.94 507 THR A C 1
ATOM 3833 O O . THR A 1 507 ? -27.860 6.340 16.403 1.00 68.94 507 THR A O 1
ATOM 3836 N N . ALA A 1 508 ? -28.714 6.494 14.335 1.00 70.50 508 ALA A N 1
ATOM 3837 C CA . ALA A 1 508 ? -29.620 5.357 14.492 1.00 70.50 508 ALA A CA 1
ATOM 3838 C C . ALA A 1 508 ? -28.853 4.033 14.661 1.00 70.50 508 ALA A C 1
ATOM 3840 O O . ALA A 1 508 ? -29.173 3.254 15.563 1.00 70.50 508 ALA A O 1
ATOM 3841 N N . VAL A 1 509 ? -27.803 3.805 13.864 1.00 74.12 509 VAL A N 1
ATOM 3842 C CA . VAL A 1 509 ? -26.935 2.618 13.968 1.00 74.12 509 VAL A CA 1
ATOM 3843 C C . VAL A 1 509 ? -26.190 2.589 15.304 1.00 74.12 509 VAL A C 1
ATOM 3845 O O . VAL A 1 509 ? -26.133 1.541 15.947 1.00 74.12 509 VAL A O 1
ATOM 3848 N N . GLU A 1 510 ? -25.677 3.726 15.777 1.00 69.44 510 GLU A N 1
ATOM 3849 C CA . GLU A 1 510 ? -24.998 3.822 17.075 1.00 69.44 510 GLU A CA 1
ATOM 3850 C C . GLU A 1 510 ? -25.956 3.548 18.247 1.00 69.44 510 GLU A C 1
ATOM 3852 O O . GLU A 1 510 ? -25.630 2.782 19.157 1.00 69.44 510 GLU A O 1
ATOM 3857 N N . GLN A 1 511 ? -27.190 4.063 18.193 1.00 68.12 511 GLN A N 1
ATOM 3858 C CA . GLN A 1 511 ? -28.227 3.731 19.175 1.00 68.12 511 GLN A CA 1
ATOM 3859 C C . GLN A 1 511 ? -28.624 2.249 19.129 1.00 68.12 511 GLN A C 1
ATOM 3861 O O . GLN A 1 511 ? -28.904 1.644 20.169 1.00 68.12 511 GLN A O 1
ATOM 3866 N N . GLN A 1 512 ? -28.651 1.640 17.944 1.00 71.06 512 GLN A N 1
ATOM 3867 C CA . GLN A 1 512 ? -28.967 0.223 17.776 1.00 71.06 512 GLN A CA 1
ATOM 3868 C C . GLN A 1 512 ? -27.826 -0.671 18.291 1.00 71.06 512 GLN A C 1
ATOM 3870 O O . GLN A 1 512 ? -28.088 -1.673 18.960 1.00 71.06 512 GLN A O 1
ATOM 3875 N N . ALA A 1 513 ? -26.571 -0.262 18.090 1.00 68.56 513 ALA A N 1
ATOM 3876 C CA . ALA A 1 513 ? -25.388 -0.910 18.652 1.00 68.56 513 ALA A CA 1
ATOM 3877 C C . ALA A 1 513 ? -25.332 -0.788 20.184 1.00 68.56 513 ALA A C 1
ATOM 3879 O O . ALA A 1 513 ? -25.044 -1.771 20.868 1.00 68.56 513 ALA A O 1
ATOM 3880 N N . ALA A 1 514 ? -25.683 0.375 20.743 1.00 74.06 514 ALA A N 1
ATOM 3881 C CA . ALA A 1 514 ? -25.795 0.562 22.188 1.00 74.06 514 ALA A CA 1
ATOM 3882 C C . ALA A 1 514 ? -26.858 -0.373 22.795 1.00 74.06 514 ALA A C 1
ATOM 3884 O O . ALA A 1 514 ? -26.581 -1.064 23.776 1.00 74.06 514 ALA A O 1
ATOM 3885 N N . LYS A 1 515 ? -28.035 -0.488 22.161 1.00 79.19 515 LYS A N 1
ATOM 3886 C CA . LYS A 1 515 ? -29.093 -1.431 22.571 1.00 79.19 515 LYS A CA 1
ATOM 3887 C C . LYS A 1 515 ? -28.641 -2.892 22.478 1.00 79.19 515 LYS A C 1
ATOM 3889 O O . LYS A 1 515 ? -28.905 -3.670 23.396 1.00 79.19 515 LYS A O 1
ATOM 3894 N N . ALA A 1 516 ? -27.930 -3.264 21.411 1.00 76.00 516 ALA A N 1
ATOM 3895 C CA . ALA A 1 516 ? -27.380 -4.609 21.245 1.00 76.00 516 ALA A CA 1
ATOM 3896 C C . ALA A 1 516 ? -26.321 -4.935 22.313 1.00 76.00 516 ALA A C 1
ATOM 3898 O O . ALA A 1 516 ? -26.328 -6.031 22.872 1.00 76.00 516 ALA A O 1
ATOM 3899 N N . SER A 1 517 ? -25.466 -3.970 22.662 1.00 77.81 517 SER A N 1
ATOM 3900 C CA . SER A 1 517 ? -24.480 -4.094 23.742 1.00 77.81 517 SER A CA 1
ATOM 3901 C C . SER A 1 517 ? -25.153 -4.283 25.109 1.00 77.81 517 SER A C 1
ATOM 3903 O O . SER A 1 517 ? -24.784 -5.181 25.869 1.00 77.81 517 SER A O 1
ATOM 3905 N N . THR A 1 518 ? -26.221 -3.530 25.404 1.00 80.62 518 THR A N 1
ATOM 3906 C CA . THR A 1 518 ? -27.016 -3.726 26.630 1.00 80.62 518 THR A CA 1
ATOM 3907 C C . THR A 1 518 ? -27.671 -5.112 26.672 1.00 80.62 518 THR A C 1
ATOM 3909 O O . THR A 1 518 ? -27.626 -5.775 27.709 1.00 80.62 518 THR A O 1
ATOM 3912 N N . GLN A 1 519 ? -28.219 -5.599 25.553 1.00 78.81 519 GLN A N 1
ATOM 3913 C CA . GLN A 1 519 ? -28.787 -6.952 25.469 1.00 78.81 519 GLN A CA 1
ATOM 3914 C C . GLN A 1 519 ? -27.728 -8.050 25.638 1.00 78.81 519 GLN A C 1
ATOM 3916 O O . GLN A 1 519 ? -27.980 -9.045 26.320 1.00 78.81 519 GLN A O 1
ATOM 3921 N N . GLN A 1 520 ? -26.535 -7.885 25.060 1.00 75.50 520 GLN A N 1
ATOM 3922 C CA . GLN A 1 520 ? -25.433 -8.833 25.241 1.00 75.50 520 GLN A CA 1
ATOM 3923 C C . GLN A 1 520 ? -24.929 -8.851 26.686 1.00 75.50 520 GLN A C 1
ATOM 3925 O O . GLN A 1 520 ? -24.707 -9.932 27.231 1.00 75.50 520 GLN A O 1
ATOM 3930 N N . SER A 1 521 ? -24.823 -7.686 27.329 1.00 81.81 521 SER A N 1
ATOM 3931 C CA . SER A 1 521 ? -24.478 -7.576 28.750 1.00 81.81 521 SER A CA 1
ATOM 3932 C C . SER A 1 521 ? -25.512 -8.280 29.638 1.00 81.81 521 SER A C 1
ATOM 3934 O O . SER A 1 521 ? -25.148 -9.111 30.471 1.00 81.81 521 SER A O 1
ATOM 3936 N N . ALA A 1 522 ? -26.810 -8.064 29.390 1.00 79.69 522 ALA A N 1
ATOM 3937 C CA . ALA A 1 522 ? -27.882 -8.763 30.101 1.00 79.69 522 ALA A CA 1
ATOM 3938 C C . ALA A 1 522 ? -27.819 -10.289 29.892 1.00 79.69 522 ALA A C 1
ATOM 3940 O O . ALA A 1 522 ? -27.965 -11.064 30.840 1.00 79.69 522 ALA A O 1
ATOM 3941 N N . ARG A 1 523 ? -27.526 -10.745 28.667 1.00 82.56 523 ARG A N 1
ATOM 3942 C CA . ARG A 1 523 ? -27.369 -12.174 28.353 1.00 82.56 523 ARG A CA 1
ATOM 3943 C C . ARG A 1 523 ? -26.143 -12.787 29.036 1.00 82.56 523 ARG A C 1
ATOM 3945 O O . ARG A 1 523 ? -26.222 -13.917 29.516 1.00 82.56 523 ARG A O 1
ATOM 3952 N N . ALA A 1 524 ? -25.036 -12.050 29.120 1.00 78.44 524 ALA A N 1
ATOM 3953 C CA . ALA A 1 524 ? -23.829 -12.472 29.827 1.00 78.44 524 ALA A CA 1
ATOM 3954 C C . ALA A 1 524 ? -24.064 -12.583 31.342 1.00 78.44 524 ALA A C 1
ATOM 3956 O O . ALA A 1 524 ? -23.661 -13.574 31.950 1.00 78.44 524 ALA A O 1
ATOM 3957 N N . GLN A 1 525 ? -24.787 -11.630 31.940 1.00 82.12 525 GLN A N 1
ATOM 3958 C CA . GLN A 1 525 ? -25.201 -11.700 33.346 1.00 82.12 525 GLN A CA 1
ATOM 3959 C C . GLN A 1 525 ? -26.099 -12.916 33.612 1.00 82.12 525 GLN A C 1
ATOM 3961 O O . GLN A 1 525 ? -25.909 -13.622 34.603 1.00 82.12 525 GLN A O 1
ATOM 3966 N N . HIS A 1 526 ? -27.023 -13.221 32.697 1.00 80.44 526 HIS A N 1
ATOM 3967 C CA . HIS A 1 526 ? -27.899 -14.387 32.813 1.00 80.44 526 HIS A CA 1
ATOM 3968 C C . HIS A 1 526 ? -27.128 -15.718 32.712 1.00 80.44 526 HIS A C 1
ATOM 3970 O O . HIS A 1 526 ? -27.385 -16.651 33.474 1.00 80.44 526 HIS A O 1
ATOM 3976 N N . LEU A 1 527 ? -26.143 -15.806 31.810 1.00 82.12 527 LEU A N 1
ATOM 3977 C CA . LEU A 1 527 ? -25.233 -16.954 31.696 1.00 82.12 527 LEU A CA 1
ATOM 3978 C C . LEU A 1 527 ? -24.366 -17.129 32.945 1.00 82.12 527 LEU A C 1
ATOM 3980 O O . LEU A 1 527 ? -24.201 -18.252 33.420 1.00 82.12 527 LEU A O 1
ATOM 3984 N N . HIS A 1 528 ? -23.855 -16.031 33.503 1.00 82.75 528 HIS A N 1
ATOM 3985 C CA . HIS A 1 528 ? -23.076 -16.061 34.737 1.00 82.75 528 HIS A CA 1
ATOM 3986 C C . HIS A 1 528 ? -23.916 -16.560 35.920 1.00 82.75 528 HIS A C 1
ATOM 3988 O O . HIS A 1 528 ? -23.475 -17.436 36.663 1.00 82.75 528 HIS A O 1
ATOM 3994 N N . HIS A 1 529 ? -25.161 -16.090 36.046 1.00 78.12 529 HIS A N 1
ATOM 3995 C CA . HIS A 1 529 ? -26.085 -16.568 37.074 1.00 78.12 529 HIS A CA 1
ATOM 3996 C C . HIS A 1 529 ? -26.411 -18.063 36.906 1.00 78.12 529 HIS A C 1
ATOM 3998 O O . HIS A 1 529 ? -26.414 -18.815 37.880 1.00 78.12 529 HIS A O 1
ATOM 4004 N N . HIS A 1 530 ? -26.604 -18.526 35.667 1.00 80.38 530 HIS A N 1
ATOM 4005 C CA . HIS A 1 530 ? -26.829 -19.944 35.383 1.00 80.38 530 HIS A CA 1
ATOM 4006 C C . HIS A 1 530 ? -25.606 -20.813 35.720 1.00 80.38 530 HIS A C 1
ATOM 4008 O O . HIS A 1 530 ? -25.747 -21.873 36.327 1.00 80.38 530 HIS A O 1
ATOM 4014 N N . GLN A 1 531 ? -24.393 -20.354 35.398 1.00 79.38 531 GLN A N 1
ATOM 4015 C CA . GLN A 1 531 ? -23.155 -21.055 35.750 1.00 79.38 531 GLN A CA 1
ATOM 4016 C C . GLN A 1 531 ? -22.950 -21.118 37.272 1.00 79.38 531 GLN A C 1
ATOM 4018 O O . GLN A 1 531 ? -22.536 -22.151 37.797 1.00 79.38 531 GLN A O 1
ATOM 4023 N N . GLN A 1 532 ? -23.297 -20.052 37.994 1.00 75.88 532 GLN A N 1
ATOM 4024 C CA . GLN A 1 532 ? -23.230 -20.020 39.454 1.00 75.88 532 GLN A CA 1
ATOM 4025 C C . GLN A 1 532 ? -24.221 -21.011 40.094 1.00 75.88 532 GLN A C 1
ATOM 4027 O O . GLN A 1 532 ? -23.866 -21.711 41.042 1.00 75.88 532 GLN A O 1
ATOM 4032 N N . GLN A 1 533 ? -25.425 -21.165 39.529 1.00 71.50 533 GLN A N 1
ATOM 4033 C CA . GLN A 1 533 ? -26.376 -22.201 39.957 1.00 71.50 533 GLN A CA 1
ATOM 4034 C C . GLN A 1 533 ? -25.879 -23.630 39.661 1.00 71.50 533 GLN A C 1
ATOM 4036 O O . GLN A 1 533 ? -26.098 -24.540 40.464 1.00 71.50 533 GLN A O 1
ATOM 4041 N N . GLN A 1 534 ? -25.161 -23.844 38.553 1.00 70.94 534 GLN A N 1
ATOM 4042 C CA . GLN A 1 534 ? -24.545 -25.145 38.255 1.00 70.94 534 GLN A CA 1
ATOM 4043 C C . GLN A 1 534 ? -23.399 -25.488 39.223 1.00 70.94 534 GLN A C 1
ATOM 4045 O O . GLN A 1 534 ? -23.244 -26.644 39.610 1.00 70.94 534 GLN A O 1
ATOM 4050 N N . GLN A 1 535 ? -22.629 -24.498 39.683 1.00 68.25 535 GLN A N 1
ATOM 4051 C CA . GLN A 1 535 ? -21.571 -24.729 40.676 1.00 68.25 535 GLN A CA 1
ATOM 4052 C C . GLN A 1 535 ? -22.125 -25.066 42.068 1.00 68.25 535 GLN A C 1
ATOM 4054 O O . GLN A 1 535 ? -21.536 -25.881 42.773 1.00 68.25 535 GLN A O 1
ATOM 4059 N N . LEU A 1 536 ? -23.286 -24.517 42.438 1.00 61.00 536 LEU A N 1
ATOM 4060 C CA . LEU A 1 536 ? -23.971 -24.846 43.696 1.00 61.00 536 LEU A CA 1
ATOM 4061 C C . LEU A 1 536 ? -24.651 -26.227 43.685 1.00 61.00 536 LEU A C 1
ATOM 4063 O O . LEU A 1 536 ? -25.030 -26.727 44.741 1.00 61.00 536 LEU A O 1
ATOM 4067 N N . THR A 1 537 ? -24.796 -26.855 42.514 1.00 55.69 537 THR A N 1
ATOM 4068 C CA . THR A 1 537 ? -25.423 -28.180 42.357 1.00 55.69 537 THR A CA 1
ATOM 4069 C C . THR A 1 537 ? -24.428 -29.299 42.046 1.00 55.69 537 THR A C 1
ATOM 4071 O O . THR A 1 537 ? -24.833 -30.452 41.903 1.00 55.69 537 THR A O 1
ATOM 4074 N N . SER A 1 538 ? -23.122 -29.009 42.010 1.00 42.69 538 SER A N 1
ATOM 4075 C CA . SER A 1 538 ? -22.096 -30.047 41.903 1.00 42.69 538 SER A CA 1
ATOM 4076 C C . SER A 1 538 ? -22.018 -30.841 43.215 1.00 42.69 538 SER A C 1
ATOM 4078 O O . SER A 1 538 ? -21.635 -30.274 44.242 1.00 42.69 538 SER A O 1
ATOM 4080 N N . PRO A 1 539 ? -22.331 -32.151 43.228 1.00 47.91 539 PRO A N 1
ATOM 4081 C CA . PRO A 1 539 ? -22.188 -32.947 44.433 1.00 47.91 539 PRO A CA 1
ATOM 4082 C C . PRO A 1 539 ? -20.705 -33.036 44.798 1.00 47.91 539 PRO A C 1
ATOM 4084 O O . PRO A 1 539 ? -19.863 -33.412 43.981 1.00 47.91 539 PRO A O 1
ATOM 4087 N N . VAL A 1 540 ? -20.401 -32.690 46.048 1.00 47.06 540 VAL A N 1
ATOM 4088 C CA . VAL A 1 540 ? -19.100 -32.858 46.701 1.00 47.06 540 VAL A CA 1
ATOM 4089 C C . VAL A 1 540 ? -18.715 -34.342 46.657 1.00 47.06 540 VAL A C 1
ATOM 4091 O O . VAL A 1 540 ? -19.038 -35.125 47.543 1.00 47.06 540 VAL A O 1
ATOM 4094 N N . LYS A 1 541 ? -18.036 -34.750 45.581 1.00 48.28 541 LYS A N 1
ATOM 4095 C CA . LYS A 1 541 ? -17.365 -36.047 45.425 1.00 48.28 541 LYS A CA 1
ATOM 4096 C C . LYS A 1 541 ? -15.880 -35.878 45.731 1.00 48.28 541 LYS A C 1
ATOM 4098 O O . LYS A 1 541 ? -15.020 -36.097 44.888 1.00 48.28 541 LYS A O 1
ATOM 4103 N N . ALA A 1 542 ? -15.569 -35.465 46.950 1.00 49.97 542 ALA A N 1
ATOM 4104 C CA . ALA A 1 542 ? -14.220 -35.583 47.477 1.00 49.97 542 ALA A CA 1
ATOM 4105 C C . ALA A 1 542 ? -14.293 -35.624 48.999 1.00 49.97 542 ALA A C 1
ATOM 4107 O O . ALA A 1 542 ? -14.440 -34.585 49.630 1.00 49.97 542 ALA A O 1
ATOM 4108 N N . GLN A 1 543 ? -14.198 -36.846 49.529 1.00 45.72 543 GLN A N 1
ATOM 4109 C CA . GLN A 1 543 ? -13.711 -37.263 50.853 1.00 45.72 543 GLN A CA 1
ATOM 4110 C C . GLN A 1 543 ? -14.628 -38.330 51.454 1.00 45.72 543 GLN A C 1
ATOM 4112 O O . GLN A 1 543 ? -15.693 -38.019 51.969 1.00 45.72 543 GLN A O 1
ATOM 4117 N N . LEU A 1 544 ? -14.182 -39.587 51.352 1.00 38.16 544 LEU A N 1
ATOM 4118 C CA . LEU A 1 544 ? -14.272 -40.671 52.345 1.00 38.16 544 LEU A CA 1
ATOM 4119 C C . LEU A 1 544 ? -14.171 -42.015 51.620 1.00 38.16 544 LEU A C 1
ATOM 4121 O O . LEU A 1 544 ? -15.142 -42.619 51.176 1.00 38.16 544 LEU A O 1
ATOM 4125 N N . THR A 1 545 ? -12.937 -42.494 51.518 1.00 49.56 545 THR A N 1
ATOM 4126 C CA . THR A 1 545 ? -12.632 -43.916 51.421 1.00 49.56 545 THR A CA 1
ATOM 4127 C C . THR A 1 545 ? -13.129 -44.601 52.694 1.00 49.56 545 THR A C 1
ATOM 4129 O O . THR A 1 545 ? -12.462 -44.479 53.715 1.00 49.56 545 THR A O 1
ATOM 4132 N N . SER A 1 546 ? -14.280 -45.280 52.663 1.00 49.56 546 SER A N 1
ATOM 4133 C CA . SER A 1 546 ? -14.538 -46.507 53.443 1.00 49.56 546 SER A CA 1
ATOM 4134 C C . SER A 1 546 ? -15.973 -47.021 53.238 1.00 49.56 546 SER A C 1
ATOM 4136 O O . SER A 1 546 ? -16.933 -46.355 53.602 1.00 49.56 546 SER A O 1
ATOM 4138 N N . VAL A 1 547 ? -16.060 -48.245 52.704 1.00 53.09 547 VAL A N 1
ATOM 4139 C CA . VAL A 1 547 ? -17.073 -49.290 52.957 1.00 53.09 547 VAL A CA 1
ATOM 4140 C C . VAL A 1 547 ? -18.555 -48.980 52.664 1.00 53.09 547 VAL A C 1
ATOM 4142 O O . VAL A 1 547 ? -19.235 -48.302 53.425 1.00 53.09 547 VAL A O 1
ATOM 4145 N N . ARG A 1 548 ? -19.063 -49.682 51.633 1.00 52.12 548 ARG A N 1
ATOM 4146 C CA . ARG A 1 548 ? -20.350 -50.420 51.522 1.00 52.12 548 ARG A CA 1
ATOM 4147 C C . ARG A 1 548 ? -21.048 -50.137 50.186 1.00 52.12 548 ARG A C 1
ATOM 4149 O O . ARG A 1 548 ? -21.206 -48.989 49.789 1.00 52.12 548 ARG A O 1
ATOM 4156 N N . ALA A 1 549 ? -21.424 -51.210 49.487 1.00 52.22 549 ALA A N 1
ATOM 4157 C CA . ALA A 1 549 ? -22.110 -51.158 48.198 1.00 52.22 549 ALA A CA 1
ATOM 4158 C C . ALA A 1 549 ? -23.408 -50.328 48.295 1.00 52.22 549 ALA A C 1
ATOM 4160 O O . ALA A 1 549 ? -24.150 -50.509 49.266 1.00 52.22 549 ALA A O 1
ATOM 4161 N N . PRO A 1 550 ? -23.680 -49.425 47.335 1.00 50.56 550 PRO A N 1
ATOM 4162 C CA . PRO A 1 550 ? -24.900 -48.633 47.335 1.00 50.56 550 PRO A CA 1
ATOM 4163 C C . PRO A 1 550 ? -26.108 -49.540 47.082 1.00 50.56 550 PRO A C 1
ATOM 4165 O O . PRO A 1 550 ? -26.121 -50.349 46.157 1.00 50.56 550 PRO A O 1
ATOM 4168 N N . ASP A 1 551 ? -27.110 -49.414 47.945 1.00 63.91 551 ASP A N 1
ATOM 4169 C CA . ASP A 1 551 ? -28.390 -50.104 47.832 1.00 63.91 551 ASP A CA 1
ATOM 4170 C C . ASP A 1 551 ? -29.147 -49.594 46.588 1.00 63.91 551 ASP A C 1
ATOM 4172 O O . ASP A 1 551 ? -29.184 -48.387 46.326 1.00 63.91 551 ASP A O 1
ATOM 4176 N N . ALA A 1 552 ? -29.761 -50.499 45.819 1.00 70.81 552 ALA A N 1
ATOM 4177 C CA . ALA A 1 552 ? -30.398 -50.223 44.520 1.00 70.81 552 ALA A CA 1
ATOM 4178 C C . ALA A 1 552 ? -31.542 -49.188 44.598 1.00 70.81 552 ALA A C 1
ATOM 4180 O O . ALA A 1 552 ? -31.988 -48.641 43.585 1.00 70.81 552 ALA A O 1
ATOM 4181 N N . SER A 1 553 ? -32.014 -48.898 45.810 1.00 70.69 553 SER A N 1
ATOM 4182 C CA . SER A 1 553 ? -33.012 -47.867 46.086 1.00 70.69 553 SER A CA 1
ATOM 4183 C C . SER A 1 553 ? -32.472 -46.444 45.868 1.00 70.69 553 SER A C 1
ATOM 4185 O O . SER A 1 553 ? -33.196 -45.569 45.391 1.00 70.69 553 SER A O 1
ATOM 4187 N N . THR A 1 554 ? -31.183 -46.207 46.133 1.00 69.62 554 THR A N 1
ATOM 4188 C CA . THR A 1 554 ? -30.571 -44.872 46.023 1.00 69.62 554 THR A CA 1
ATOM 4189 C C . THR A 1 554 ? -30.322 -44.481 44.566 1.00 69.62 554 THR A C 1
ATOM 4191 O O . THR A 1 554 ? -30.548 -43.334 44.191 1.00 69.62 554 THR A O 1
ATOM 4194 N N . GLU A 1 555 ? -29.942 -45.433 43.707 1.00 71.31 555 GLU A N 1
ATOM 4195 C CA . GLU A 1 555 ? -29.803 -45.176 42.266 1.00 71.31 555 GLU A CA 1
ATOM 4196 C C . GLU A 1 555 ? -31.150 -44.850 41.612 1.00 71.31 555 GLU A C 1
ATOM 4198 O O . GLU A 1 555 ? -31.228 -43.935 40.794 1.00 71.31 555 GLU A O 1
ATOM 4203 N N . ARG A 1 556 ? -32.238 -45.518 42.021 1.00 78.31 556 ARG A N 1
ATOM 4204 C CA . ARG A 1 556 ? -33.585 -45.189 41.526 1.00 78.31 556 ARG A CA 1
ATOM 4205 C C . ARG A 1 556 ? -34.026 -43.788 41.936 1.00 78.31 556 ARG A C 1
ATOM 4207 O O . ARG A 1 556 ? -34.611 -43.092 41.111 1.00 78.31 556 ARG A O 1
ATOM 4214 N N . ALA A 1 557 ? -33.710 -43.354 43.156 1.00 77.12 557 ALA A N 1
ATOM 4215 C CA . ALA A 1 557 ? -34.019 -41.999 43.609 1.00 77.12 557 ALA A CA 1
ATOM 4216 C C . ALA A 1 557 ? -33.249 -40.932 42.807 1.00 77.12 557 ALA A C 1
ATOM 4218 O O . ALA A 1 557 ? -33.835 -39.925 42.414 1.00 77.12 557 ALA A O 1
ATOM 4219 N N . VAL A 1 558 ? -31.971 -41.175 42.490 1.00 79.44 558 VAL A N 1
ATOM 4220 C CA . VAL A 1 558 ? -31.158 -40.253 41.674 1.00 79.44 558 VAL A CA 1
ATOM 4221 C C . VAL A 1 558 ? -31.659 -40.195 40.229 1.00 79.44 558 VAL A C 1
ATOM 4223 O O . VAL A 1 558 ? -31.801 -39.106 39.675 1.00 79.44 558 VAL A O 1
ATOM 4226 N N . VAL A 1 559 ? -31.998 -41.340 39.628 1.00 81.25 559 VAL A N 1
ATOM 4227 C CA . VAL A 1 559 ? -32.560 -41.387 38.266 1.00 81.25 559 VAL A CA 1
ATOM 4228 C C . VAL A 1 559 ? -33.926 -40.698 38.212 1.00 81.25 559 VAL A C 1
ATOM 4230 O O . VAL A 1 559 ? -34.193 -39.938 37.282 1.00 81.25 559 VAL A O 1
ATOM 4233 N N . GLN A 1 560 ? -34.774 -40.892 39.226 1.00 88.25 560 GLN A N 1
ATOM 4234 C CA . GLN A 1 560 ? -36.082 -40.241 39.300 1.00 88.25 560 GLN A CA 1
ATOM 4235 C C . GLN A 1 560 ? -35.955 -38.722 39.489 1.00 88.25 560 GLN A C 1
ATOM 4237 O O . GLN A 1 560 ? -36.665 -37.962 38.830 1.00 88.25 560 GLN A O 1
ATOM 4242 N N . GLN A 1 561 ? -35.010 -38.268 40.317 1.00 89.75 561 GLN A N 1
ATOM 4243 C CA . GLN A 1 561 ? -34.728 -36.843 40.496 1.00 89.75 561 GLN A CA 1
ATOM 4244 C C . GLN A 1 561 ? -34.191 -36.207 39.207 1.00 89.75 561 GLN A C 1
ATOM 4246 O O . GLN A 1 561 ? -34.624 -35.118 38.828 1.00 89.75 561 GLN A O 1
ATOM 4251 N N . GLN A 1 562 ? -33.302 -36.899 38.492 1.00 87.88 562 GLN A N 1
ATOM 4252 C CA . GLN A 1 562 ? -32.768 -36.421 37.218 1.00 87.88 562 GLN A CA 1
ATOM 4253 C C . GLN A 1 562 ? -33.855 -36.343 36.136 1.00 87.88 562 GLN A C 1
ATOM 4255 O O . GLN A 1 562 ? -33.918 -35.363 35.393 1.00 87.88 562 GLN A O 1
ATOM 4260 N N . GLN A 1 563 ? -34.762 -37.322 36.088 1.00 90.31 563 GLN A N 1
ATOM 4261 C CA . GLN A 1 563 ? -35.893 -37.315 35.160 1.00 90.31 563 GLN A CA 1
ATOM 4262 C C . GLN A 1 563 ? -36.879 -36.173 35.458 1.00 90.31 563 GLN A C 1
ATOM 4264 O O . GLN A 1 563 ? -37.381 -35.530 34.534 1.00 90.31 563 GLN A O 1
ATOM 4269 N N . GLN A 1 564 ? -37.109 -35.863 36.737 1.00 91.00 564 GLN A N 1
ATOM 4270 C CA . GLN A 1 564 ? -37.954 -34.740 37.147 1.00 91.00 564 GLN A CA 1
ATOM 4271 C C . GLN A 1 564 ? -37.331 -33.383 36.773 1.00 91.00 564 GLN A C 1
ATOM 4273 O O . GLN A 1 564 ? -38.033 -32.489 36.297 1.00 91.00 564 GLN A O 1
ATOM 4278 N N . GLN A 1 565 ? -36.007 -33.246 36.901 1.00 88.38 565 GLN A N 1
ATOM 4279 C CA . GLN A 1 565 ? -35.277 -32.056 36.449 1.00 88.38 565 GLN A CA 1
ATOM 4280 C C . GLN A 1 565 ? -35.381 -31.858 34.929 1.00 88.38 565 GLN A C 1
ATOM 4282 O O . GLN A 1 565 ? -35.564 -30.737 34.451 1.00 88.38 565 GLN A O 1
ATOM 4287 N N . GLN A 1 566 ? -35.320 -32.951 34.166 1.00 87.62 566 GLN A N 1
ATOM 4288 C CA . GLN A 1 566 ? -35.431 -32.911 32.708 1.00 87.62 566 GLN A CA 1
ATOM 4289 C C . GLN A 1 566 ? -36.836 -32.487 32.245 1.00 87.62 566 GLN A C 1
ATOM 4291 O O . GLN A 1 566 ? -36.964 -31.707 31.299 1.00 87.62 566 GLN A O 1
ATOM 4296 N N . GLN A 1 567 ? -37.891 -32.923 32.946 1.00 91.38 567 GLN A N 1
ATOM 4297 C CA . GLN A 1 567 ? -39.261 -32.461 32.686 1.00 91.38 567 GLN A CA 1
ATOM 4298 C C . GLN A 1 567 ? -39.451 -30.968 32.981 1.00 91.38 567 GLN A C 1
ATOM 4300 O O . GLN A 1 567 ? -40.102 -30.276 32.197 1.00 91.38 567 GLN A O 1
ATOM 4305 N N . GLN A 1 568 ? -38.857 -30.442 34.059 1.00 91.81 568 GLN A N 1
ATOM 4306 C CA . GLN A 1 568 ? -38.921 -29.003 34.351 1.00 91.81 568 GLN A CA 1
ATOM 4307 C C . GLN A 1 568 ? -38.246 -28.155 33.266 1.00 91.81 568 GLN A C 1
ATOM 4309 O O . GLN A 1 568 ? -38.796 -27.127 32.868 1.00 91.81 568 GLN A O 1
ATOM 4314 N N . GLN A 1 569 ? -37.097 -28.592 32.737 1.00 86.44 569 GLN A N 1
ATOM 4315 C CA . GLN A 1 569 ? -36.441 -27.882 31.633 1.00 86.44 569 GLN A CA 1
ATOM 4316 C C . GLN A 1 569 ? -37.294 -27.869 30.357 1.00 86.44 569 GLN A C 1
ATOM 4318 O O . GLN A 1 569 ? -37.368 -26.839 29.687 1.00 86.44 569 GLN A O 1
ATOM 4323 N N . GLN A 1 570 ? -37.979 -28.973 30.035 1.00 90.31 570 GLN A N 1
ATOM 4324 C CA . GLN A 1 570 ? -38.892 -29.003 28.886 1.00 90.31 570 GLN A CA 1
ATOM 4325 C C . GLN A 1 570 ? -40.086 -28.058 29.061 1.00 90.31 570 GLN A C 1
ATOM 4327 O O . GLN A 1 570 ? -40.453 -27.373 28.106 1.00 90.31 570 GLN A O 1
ATOM 4332 N N . GLN A 1 571 ? -40.666 -27.966 30.263 1.00 91.62 571 GLN A N 1
ATOM 4333 C CA . GLN A 1 571 ? -41.761 -27.024 30.522 1.00 91.62 571 GLN A CA 1
ATOM 4334 C C . GLN A 1 571 ? -41.317 -25.563 30.374 1.00 91.62 571 GLN A C 1
ATOM 4336 O O . GLN A 1 571 ? -42.025 -24.781 29.740 1.00 91.62 571 GLN A O 1
ATOM 4341 N N . GLN A 1 572 ? -40.129 -25.197 30.870 1.00 89.88 572 GLN A N 1
ATOM 4342 C CA . GLN A 1 572 ? -39.603 -23.837 30.692 1.00 89.88 572 GLN A CA 1
ATOM 4343 C C . GLN A 1 572 ? -39.374 -23.485 29.216 1.00 89.88 572 GLN A C 1
ATOM 4345 O O . GLN A 1 572 ? -39.694 -22.374 28.797 1.00 89.88 572 GLN A O 1
ATOM 4350 N N . GLN A 1 573 ? -38.869 -24.424 28.407 1.00 86.75 573 GLN A N 1
ATOM 4351 C CA . GLN A 1 573 ? -38.702 -24.187 26.969 1.00 86.75 573 GLN A CA 1
ATOM 4352 C C . GLN A 1 573 ? -40.042 -23.976 26.254 1.00 86.75 573 GLN A C 1
ATOM 4354 O O . GLN A 1 573 ? -40.140 -23.090 25.404 1.00 86.75 573 GLN A O 1
ATOM 4359 N N . GLN A 1 574 ? -41.083 -24.738 26.607 1.00 90.75 574 GLN A N 1
ATOM 4360 C CA . GLN A 1 574 ? -42.419 -24.535 26.034 1.00 90.75 574 GLN A CA 1
ATOM 4361 C C . GLN A 1 574 ? -43.009 -23.174 26.419 1.00 90.75 574 GLN A C 1
ATOM 4363 O O . GLN A 1 574 ? -43.622 -22.514 25.580 1.00 90.75 574 GLN A O 1
ATOM 4368 N N . GLN A 1 575 ? -42.785 -22.721 27.655 1.00 92.12 575 GLN A N 1
ATOM 4369 C CA . GLN A 1 575 ? -43.279 -21.426 28.121 1.00 92.12 575 GLN A CA 1
ATOM 4370 C C . GLN A 1 575 ? -42.606 -20.256 27.383 1.00 92.12 575 GLN A C 1
ATOM 4372 O O . GLN A 1 575 ? -43.297 -19.355 26.912 1.00 92.12 575 GLN A O 1
ATOM 4377 N N . GLN A 1 576 ? -41.286 -20.320 27.166 1.00 87.88 576 GLN A N 1
ATOM 4378 C CA . GLN A 1 576 ? -40.570 -19.313 26.369 1.00 87.88 576 GLN A CA 1
ATOM 4379 C C . GLN A 1 576 ? -41.034 -19.279 24.906 1.00 87.88 576 GLN A C 1
ATOM 4381 O O . GLN A 1 576 ? -41.132 -18.205 24.312 1.00 87.88 576 GLN A O 1
ATOM 4386 N N . GLN A 1 577 ? -41.350 -20.435 24.311 1.00 87.12 577 GLN A N 1
ATOM 4387 C CA . GLN A 1 577 ? -41.904 -20.477 22.954 1.00 87.12 577 GLN A CA 1
ATOM 4388 C C . GLN A 1 577 ? -43.297 -19.839 22.883 1.00 87.12 577 GLN A C 1
ATOM 4390 O O . GLN A 1 577 ? -43.585 -19.128 21.921 1.00 87.12 577 GLN A O 1
ATOM 4395 N N . GLN A 1 578 ? -44.147 -20.041 23.896 1.00 88.56 578 GLN A N 1
ATOM 4396 C CA . GLN A 1 578 ? -45.451 -19.374 23.962 1.00 88.56 578 GLN A CA 1
ATOM 4397 C C . GLN A 1 578 ? -45.323 -17.856 24.123 1.00 88.56 578 GLN A C 1
ATOM 4399 O O . GLN A 1 578 ? -46.057 -17.121 23.465 1.00 88.56 578 GLN A O 1
ATOM 4404 N N . GLU A 1 579 ? -44.385 -17.367 24.937 1.00 89.69 579 GLU A N 1
ATOM 4405 C CA . GLU A 1 579 ? -44.136 -15.925 25.071 1.00 89.69 579 GLU A CA 1
ATOM 4406 C C . GLU A 1 579 ? -43.647 -15.300 23.761 1.00 89.69 579 GLU A C 1
ATOM 4408 O O . GLU A 1 579 ? -44.125 -14.234 23.373 1.00 89.69 579 GLU A O 1
ATOM 4413 N N . GLN A 1 580 ? -42.755 -15.975 23.027 1.00 84.44 580 GLN A N 1
ATOM 4414 C CA . GLN A 1 580 ? -42.315 -15.495 21.713 1.00 84.44 580 GLN A CA 1
ATOM 4415 C C . GLN A 1 580 ? -43.465 -15.445 20.700 1.00 84.44 580 GLN A C 1
ATOM 4417 O O . GLN A 1 580 ? -43.558 -14.489 19.931 1.00 84.44 580 GLN A O 1
ATOM 4422 N N . GLN A 1 581 ? -44.374 -16.426 20.719 1.00 85.81 581 GLN A N 1
ATOM 4423 C CA . GLN A 1 581 ? -45.566 -16.399 19.865 1.00 85.81 581 GLN A CA 1
ATOM 4424 C C . GLN A 1 581 ? -46.526 -15.262 20.247 1.00 85.81 581 GLN A C 1
ATOM 4426 O O . GLN A 1 581 ? -47.070 -14.605 19.363 1.00 85.81 581 GLN A O 1
ATOM 4431 N N . GLN A 1 582 ? -46.692 -14.964 21.541 1.00 84.38 582 GLN A N 1
ATOM 4432 C CA . GLN A 1 582 ? -47.506 -13.826 21.993 1.00 84.38 582 GLN A CA 1
ATOM 4433 C C . GLN A 1 582 ? -46.899 -12.474 21.594 1.00 84.38 582 GLN A C 1
ATOM 4435 O O . GLN A 1 582 ? -47.632 -11.565 21.203 1.00 84.38 582 GLN A O 1
ATOM 4440 N N . GLN A 1 583 ? -45.569 -12.343 21.624 1.00 80.50 583 GLN A N 1
ATOM 4441 C CA . GLN A 1 583 ? -44.886 -11.130 21.160 1.00 80.50 583 GLN A CA 1
ATOM 4442 C C . GLN A 1 583 ? -45.024 -10.926 19.645 1.00 80.50 583 GLN A C 1
ATOM 4444 O O . GLN A 1 583 ? -45.143 -9.789 19.198 1.00 80.50 583 GLN A O 1
ATOM 4449 N N . GLN A 1 584 ? -45.077 -12.005 18.856 1.00 78.25 584 GLN A N 1
ATOM 4450 C CA . GLN A 1 584 ? -45.312 -11.924 17.408 1.00 78.25 584 GLN A CA 1
ATOM 4451 C C . GLN A 1 584 ? -46.774 -11.618 17.041 1.00 78.25 584 GLN A C 1
ATOM 4453 O O . GLN A 1 584 ? -47.035 -11.123 15.949 1.00 78.25 584 GLN A O 1
ATOM 4458 N N . MET A 1 585 ? -47.723 -11.886 17.942 1.00 71.38 585 MET A N 1
ATOM 4459 C CA . MET A 1 585 ? -49.159 -11.680 17.710 1.00 71.38 585 MET A CA 1
ATOM 4460 C C . MET A 1 585 ? -49.689 -10.331 18.219 1.00 71.38 585 MET A C 1
ATOM 4462 O O . MET A 1 585 ? -50.872 -10.057 18.036 1.00 71.38 585 MET A O 1
ATOM 4466 N N . SER A 1 586 ? -48.861 -9.472 18.830 1.00 64.88 586 SER A N 1
ATOM 4467 C CA . SER A 1 586 ? -49.271 -8.101 19.177 1.00 64.88 586 SER A CA 1
ATOM 4468 C C . SER A 1 586 ? -49.276 -7.210 17.923 1.00 64.88 586 SER A C 1
ATOM 4470 O O . SER A 1 586 ? -48.201 -6.901 17.405 1.00 64.88 586 SER A O 1
ATOM 4472 N N . PRO A 1 587 ? -50.444 -6.770 17.412 1.00 55.97 587 PRO A N 1
ATOM 4473 C CA . PRO A 1 587 ? -50.492 -5.863 16.274 1.00 55.97 587 PRO A CA 1
ATOM 4474 C C . PRO A 1 587 ? -49.967 -4.483 16.685 1.00 55.97 587 PRO A C 1
ATOM 4476 O O . PRO A 1 587 ? -50.377 -3.921 17.701 1.00 55.97 587 PRO A O 1
ATOM 4479 N N . ALA A 1 588 ? -49.076 -3.920 15.870 1.00 52.75 588 ALA A N 1
ATOM 4480 C CA . ALA A 1 588 ? -48.633 -2.538 15.988 1.00 52.75 588 ALA A CA 1
ATOM 4481 C C . ALA A 1 588 ? -49.818 -1.593 15.713 1.00 52.75 588 ALA A C 1
ATOM 4483 O O . ALA A 1 588 ? -50.100 -1.241 14.568 1.00 52.75 588 ALA A O 1
ATOM 4484 N N . ILE A 1 589 ? -50.543 -1.204 16.764 1.00 49.41 589 ILE A N 1
ATOM 4485 C CA . ILE A 1 589 ? -51.544 -0.137 16.693 1.00 49.41 589 ILE A CA 1
ATOM 4486 C C . ILE A 1 589 ? -50.783 1.188 16.609 1.00 49.41 589 ILE A C 1
ATOM 4488 O O . ILE A 1 589 ? -50.081 1.586 17.538 1.00 49.41 589 ILE A O 1
ATOM 4492 N N . GLY A 1 590 ? -50.881 1.820 15.440 1.00 47.34 590 GLY A N 1
ATOM 4493 C CA . GLY A 1 590 ? -50.172 3.039 15.081 1.00 47.34 590 GLY A CA 1
ATOM 4494 C C . GLY A 1 590 ? -50.579 4.261 15.904 1.00 47.34 590 GLY A C 1
ATOM 4495 O O . GLY A 1 590 ? -51.755 4.493 16.178 1.00 47.34 590 GLY A O 1
ATOM 4496 N N . ALA A 1 591 ? -49.583 5.082 16.232 1.00 42.81 591 ALA A N 1
ATOM 4497 C CA . ALA A 1 591 ? -49.774 6.453 16.676 1.00 42.81 591 ALA A CA 1
ATOM 4498 C C . ALA A 1 591 ? -49.878 7.363 15.440 1.00 42.81 591 ALA A C 1
ATOM 4500 O O . ALA A 1 591 ? -48.876 7.685 14.801 1.00 42.81 591 ALA A O 1
ATOM 4501 N N . GLY A 1 592 ? -51.109 7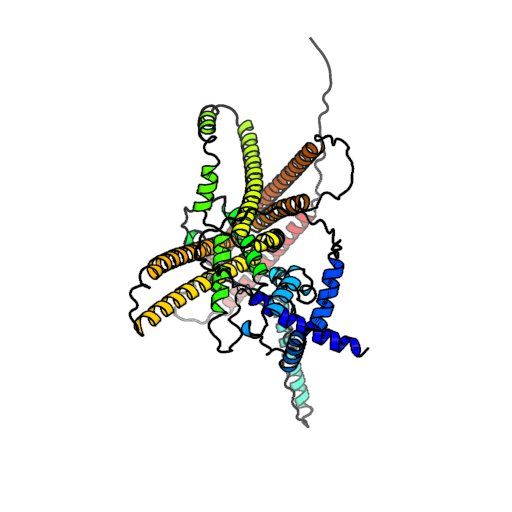.732 15.086 1.00 43.69 592 GLY A N 1
ATOM 4502 C CA . GLY A 1 592 ? -51.416 8.764 14.102 1.00 43.69 592 GLY A CA 1
ATOM 4503 C C . GLY A 1 592 ? -51.485 10.155 14.742 1.00 43.69 592 GLY A C 1
ATOM 4504 O O . GLY A 1 592 ? -52.196 10.353 15.719 1.00 43.69 592 GLY A O 1
ATOM 4505 N N . SER A 1 593 ? -50.713 11.076 14.162 1.00 46.16 593 SER A N 1
ATOM 4506 C CA . SER A 1 593 ? -50.889 12.534 14.028 1.00 46.16 593 SER A CA 1
ATOM 4507 C C . SER A 1 593 ? -51.849 13.307 14.953 1.00 46.16 593 SER A C 1
ATOM 4509 O O . SER A 1 593 ? -53.065 13.137 14.887 1.00 46.16 593 SER A O 1
ATOM 4511 N N . SER A 1 594 ? -51.323 14.362 15.585 1.00 38.22 594 SER A N 1
ATOM 4512 C CA . SER A 1 594 ? -52.073 15.608 15.801 1.00 38.22 594 SER A CA 1
ATOM 4513 C C . SER A 1 594 ? -51.154 16.831 15.675 1.00 38.22 594 SER A C 1
ATOM 4515 O O . SER A 1 594 ? -50.395 17.154 16.587 1.00 38.22 594 SER A O 1
ATOM 4517 N N . THR A 1 595 ? -51.224 17.505 14.529 1.00 44.59 595 THR A N 1
ATOM 4518 C CA . THR A 1 595 ? -50.809 18.902 14.326 1.00 44.59 595 THR A CA 1
ATOM 4519 C C . THR A 1 595 ? -51.924 19.832 14.814 1.00 44.59 595 THR A C 1
ATOM 4521 O O . THR A 1 595 ? -53.066 19.615 14.401 1.00 44.59 595 THR A O 1
ATOM 4524 N N . PRO A 1 596 ? -51.655 20.874 15.620 1.00 49.16 596 PRO A N 1
ATOM 4525 C CA . PRO A 1 596 ? -52.638 21.914 15.877 1.00 49.16 596 PRO A CA 1
ATOM 4526 C C . PRO A 1 596 ? -52.481 23.067 14.878 1.00 49.16 596 PRO A C 1
ATOM 4528 O O . PRO A 1 596 ? -51.448 23.732 14.810 1.00 49.16 596 PRO A O 1
ATOM 4531 N N . THR A 1 597 ? -53.541 23.288 14.111 1.00 40.34 597 THR A N 1
ATOM 4532 C CA . THR A 1 597 ? -53.848 24.526 13.395 1.00 40.34 597 THR A CA 1
ATOM 4533 C C . THR A 1 597 ? -54.349 25.544 14.422 1.00 40.34 597 THR A C 1
ATOM 4535 O O . THR A 1 597 ? -55.357 25.291 15.079 1.00 40.34 597 THR A O 1
ATOM 4538 N N . SER A 1 598 ? -53.666 26.679 14.560 1.00 40.72 598 SER A N 1
ATOM 4539 C CA . SER A 1 598 ? -54.156 27.847 15.298 1.00 40.72 598 SER A CA 1
ATOM 4540 C C . SER A 1 598 ? -54.261 29.010 14.326 1.00 40.72 598 SER A C 1
ATOM 4542 O O . SER A 1 598 ? -53.245 29.417 13.775 1.00 40.72 598 SER A O 1
ATOM 4544 N N . ASP A 1 599 ? -55.471 29.537 14.156 1.00 41.84 599 ASP A N 1
ATOM 4545 C CA . ASP A 1 599 ? -55.704 30.881 13.636 1.00 41.84 599 ASP A CA 1
ATOM 4546 C C . ASP A 1 599 ? -56.936 31.510 14.317 1.00 41.84 599 ASP A C 1
ATOM 4548 O O . ASP A 1 599 ? -57.993 30.886 14.402 1.00 41.84 599 ASP A O 1
ATOM 4552 N N . LEU A 1 600 ? -56.721 32.757 14.760 1.00 42.72 600 LEU A N 1
ATOM 4553 C CA . LEU A 1 600 ? -57.634 33.879 15.048 1.00 42.72 600 LEU A CA 1
ATOM 4554 C C . LEU A 1 600 ? -58.755 33.766 16.111 1.00 42.72 600 LEU A C 1
ATOM 4556 O O . LEU A 1 600 ? -59.735 33.054 15.925 1.00 42.72 600 LEU A O 1
ATOM 4560 N N . TYR A 1 601 ? -58.713 34.646 17.131 1.00 45.25 601 TYR A N 1
ATOM 4561 C CA . TYR A 1 601 ? -59.436 35.941 17.121 1.00 45.25 601 TYR A CA 1
ATOM 4562 C C . TYR A 1 601 ? -59.018 36.899 18.271 1.00 45.25 601 TYR A C 1
ATOM 4564 O O . TYR A 1 601 ? -58.529 36.473 19.312 1.00 45.25 601 TYR A O 1
ATOM 4572 N N . GLU A 1 602 ? -59.223 38.187 17.980 1.00 41.34 602 GLU A N 1
ATOM 4573 C CA . GLU A 1 602 ? -59.064 39.481 18.683 1.00 41.34 602 GLU A CA 1
ATOM 4574 C C . GLU A 1 602 ? -59.300 39.576 20.211 1.00 41.34 602 GLU A C 1
ATOM 4576 O O . GLU A 1 602 ? -60.203 38.930 20.741 1.00 41.34 602 GLU A O 1
ATOM 4581 N N . LEU A 1 603 ? -58.595 40.510 20.884 1.00 39.81 603 LEU A N 1
ATOM 4582 C CA . LEU A 1 603 ? -59.148 41.784 21.415 1.00 39.81 603 LEU A CA 1
ATOM 4583 C C . LEU A 1 603 ? -58.086 42.630 22.174 1.00 39.81 603 LEU A C 1
ATOM 4585 O O . LEU A 1 603 ? -57.323 42.081 22.967 1.00 39.81 603 LEU A O 1
ATOM 4589 N N . ASP A 1 604 ? -58.157 43.949 21.927 1.00 39.88 604 ASP A N 1
ATOM 4590 C CA . ASP A 1 604 ? -57.462 45.139 22.488 1.00 39.88 604 ASP A CA 1
ATOM 4591 C C . ASP A 1 604 ? -55.985 45.440 22.153 1.00 39.88 604 ASP A C 1
ATOM 4593 O O . ASP A 1 604 ? -55.063 44.709 22.582 1.00 39.88 604 ASP A O 1
#

Organism: Tetradesmus obliquus (NCBI:txid3088)

InterPro domains:
  IPR039646 Zinc finger HIT domain-containing protein 2 [PTHR15555] (1-495)

pLDDT: mean 73.1, std 18.78, range [31.83, 98.0]

Secondary structure (DSSP, 8-state):
--HHHHHHHHHHHHHHHHHHHHHH---------PPP----------------------HHHHHHHHHHHHHH-HHHHHHHHHHHHHGGG----GGGS-HHHHHHHHHHHHTTTTGGGSPPPBPGGGSHHHHT--B-TTS-B--------HHHHHHHHHHHHHHHHHHHHHHHHHTT---------------------TTBPPPPPPPSSPPPPHHHHH-TT----TTHHHHHHHHHHHHHHHHHHTTT-S-TTSS---S--SSHHHHHHHHHHHHHHHS--HHHHHHHHHTT-TTTHHHHHHHHTT--SS-HHHHHHHHHHHHHHHHHHHHHHHHHHHHHHHHHHHHH-HHHHHHHHHHHHHHHHHHHH-HHHHHHHHHHHHHHHHHHHHHHHHHHHHHHHHTTSS---TTTTTHHHHHHHHHHHHHHHHHHHHHHHHHHHHHHHT--HHHHHHHHHHHHHHHHHHHHHHS---S---------SSHHHHHHHHHHHHHHHHHHHHHHHHHHHHHHHHHHHHHHHHHHHHHHHHHHTS----S-----PPPHHHHHHHHHHHHHHHHHHHHHHHHHHHHHHHHHT---------PPP-------

Foldseek 3Di:
DVVVVVVVVLLQLLQVVLLVLLLQPPDDDDDDDDDDDDDDDDDDDDDDDDPPCPDPPDPVNVVVVLVVCCVVPVLNVVLSVQSVVCPPNDDDDPVSDDPVRSVSSVVCVVVCVCVVSHLQAAEQLVDPVLLVFDADLQFATPPVPVPVPVVVVVVVVVVVVVVVVVVVVVVVVCVVDPDDDDDDDDDDDDDPPPPPPVRHQDFFHIDPDRFDALCVVPNPPDDDDPCLLLLLLQLQLLLLLLCSSNSNCLQQDDPDPPPPPDPRLVSLLVSLVSSCLSRDDPVVVVVVVCVVPVPPPVVVVVVVVPPPDDDPVVVVVVVVVVVVVVVVVVLVSNLVSLVSSLVSLCVSPVVSNVCSLVSLVVSLSQLVSPLSSSLSSLVVSLVSLVSSLVSLVVVVVVVVVVVPPDDDPPPVVPVVVVVVVVSVVSNVSSVVVSSVSSSSSNVSSPDDSVSSVVSSVSSVVSSVVVVVVPPPPPPDDDPDDDPPDDPVVVVVVVVVVVVVVVVVVVVVVVVVVVVVVVVVVVVVVVVVVVVVVVVVPPPPPDDDPDDDDDDPVVVVVVVVVVVVVVVVVVVVVVVVVVVVVVVVPDDPPDDDDDDDDDDDDDDD

Sequence (604 aa):
MKATRADAEQTQQMMRILKRLHEQGGLEDQQQHRPDDSSSSGVGSEDGSEAGSEGEEGPAAAAAGLDKWLAQSPEFQQLLQRAAAEGDAFEVAPSELSAELADKLGALALSGRLSHLLQPWQPWWASTAAAELSLNAAGQRVVAALQDNPQQQQQQQQQQQQLQRRSQEASQRTAATAAGLVSANGSSSRGAVLQDDEGFAPLPAPPEQPLPSLTQLAGPSFKPSPLLPFELLQLLVAYCAVMHYWNGEPDCGAGSSSSSSSSSDELCWEAAEQLLLLAPPLEQQAARLAGSSSSSSRARQLQEEAQQETAEPLQQQQQQQQQQQAVLMVADSVRCACMQLADSAAALHGELRALLPLATADGLALLRLGRAAVLLALTDSLRLLQRGRRNLKQQRLQQQKGSHAGSSSSKSRVQNSTSKQQQMLLEQQLKLACRKLTFFQVWCNEQGPALYERLSLQLAAELREQQAMNTPAAAGVQLGVRPVQPLQQQQQQQQQQLVGQVVLEATAVEQQAAKASTQQSARAQHLHHHQQQQQLTSPVKAQLTSVRAPDASTERAVVQQQQQQQQQQQQQQQQQQQEQQQQQMSPAIGAGSSTPTSDLYELD